Protein AF-0000000081275187 (afdb_homodimer)

Structure (mmCIF, N/CA/C/O backbone):
data_AF-0000000081275187-model_v1
#
loop_
_entity.id
_entity.type
_entity.pdbx_description
1 polymer 'Glycine cleavage system transcriptional activator'
#
loop_
_atom_site.group_PDB
_atom_site.id
_atom_site.type_symbol
_atom_site.label_atom_id
_atom_site.label_alt_id
_atom_site.label_comp_id
_atom_site.label_asym_id
_atom_site.label_entity_id
_atom_site.label_seq_id
_atom_site.pdbx_PDB_ins_code
_atom_site.Cartn_x
_atom_site.Cartn_y
_atom_site.Cartn_z
_atom_site.occupancy
_atom_site.B_iso_or_equiv
_atom_site.auth_seq_id
_atom_site.auth_comp_id
_atom_site.auth_asym_id
_atom_site.auth_atom_id
_atom_site.pdbx_PDB_model_num
ATOM 1 N N . MET A 1 1 ? 10.704 32.529 9.653 1 28.36 1 MET A N 1
ATOM 2 C CA . MET A 1 1 ? 11.21 31.396 10.423 1 28.36 1 MET A CA 1
ATOM 3 C C . MET A 1 1 ? 12.534 30.9 9.853 1 28.36 1 MET A C 1
ATOM 5 O O . MET A 1 1 ? 12.633 30.613 8.659 1 28.36 1 MET A O 1
ATOM 9 N N . LYS A 1 2 ? 13.578 31.238 10.207 1 39.84 2 LYS A N 1
ATOM 10 C CA . LYS A 1 2 ? 14.931 30.944 9.746 1 39.84 2 LYS A CA 1
ATOM 11 C C . LYS A 1 2 ? 15.155 29.439 9.621 1 39.84 2 LYS A C 1
ATOM 13 O O . LYS A 1 2 ? 15.379 28.754 10.621 1 39.84 2 LYS A O 1
ATOM 18 N N . SER A 1 3 ? 14.73 28.797 8.702 1 45.54 3 SER A N 1
ATOM 19 C CA . SER A 1 3 ? 14.307 27.483 8.227 1 45.54 3 SER A CA 1
ATOM 20 C C . SER A 1 3 ? 15.438 26.466 8.334 1 45.54 3 SER A C 1
ATOM 22 O O . SER A 1 3 ? 15.229 25.343 8.797 1 45.54 3 SER A O 1
ATOM 24 N N . PRO A 1 4 ? 16.628 26.889 7.954 1 46.21 4 PRO A N 1
ATOM 25 C CA . PRO A 1 4 ? 17.744 25.942 7.954 1 46.21 4 PRO A CA 1
ATOM 26 C C . PRO A 1 4 ? 18.207 25.576 9.363 1 46.21 4 PRO A C 1
ATOM 28 O O . PRO A 1 4 ? 18.568 24.424 9.618 1 46.21 4 PRO A O 1
ATOM 31 N N . ILE A 1 5 ? 18.328 26.656 10.231 1 48.65 5 ILE A N 1
ATOM 32 C CA . ILE A 1 5 ? 18.806 26.472 11.597 1 48.65 5 ILE A CA 1
ATOM 33 C C . ILE A 1 5 ? 17.906 25.479 12.329 1 48.65 5 ILE A C 1
ATOM 35 O O . ILE A 1 5 ? 18.394 24.6 13.043 1 48.65 5 ILE A O 1
ATOM 39 N N . TYR A 1 6 ? 16.675 25.481 12.005 1 59.58 6 TYR A N 1
ATOM 40 C CA . TYR A 1 6 ? 15.71 24.607 12.662 1 59.58 6 TYR A CA 1
ATOM 41 C C . TYR A 1 6 ? 15.831 23.177 12.147 1 59.58 6 TYR A C 1
ATOM 43 O O . TYR A 1 6 ? 15.656 22.221 12.907 1 59.58 6 TYR A O 1
ATOM 51 N N . LEU A 1 7 ? 16.38 23.102 11.026 1 67.03 7 LEU A N 1
ATOM 52 C CA . LEU A 1 7 ? 16.488 21.761 10.462 1 67.03 7 LEU A CA 1
ATOM 53 C C . LEU A 1 7 ? 17.624 20.984 11.119 1 67.03 7 LEU A C 1
ATOM 55 O O . LEU A 1 7 ? 17.474 19.801 11.431 1 67.03 7 LEU A O 1
ATOM 59 N N . ASN A 1 8 ? 18.758 21.688 11.321 1 73.5 8 ASN A N 1
ATOM 60 C CA . ASN A 1 8 ? 19.874 21.034 11.996 1 73.5 8 ASN A CA 1
ATOM 61 C C . ASN A 1 8 ? 19.529 20.688 13.442 1 73.5 8 ASN A C 1
ATOM 63 O O . ASN A 1 8 ? 19.871 19.606 13.924 1 73.5 8 ASN A O 1
ATOM 67 N N . ALA A 1 9 ? 18.848 21.667 14.007 1 78.38 9 ALA A N 1
ATOM 68 C CA . ALA A 1 9 ? 18.448 21.425 15.391 1 78.38 9 ALA A CA 1
ATOM 69 C C . ALA A 1 9 ? 17.49 20.24 15.486 1 78.38 9 ALA A C 1
ATOM 71 O O . ALA A 1 9 ? 17.605 19.412 16.392 1 78.38 9 ALA A O 1
ATOM 72 N N . LEU A 1 10 ? 16.622 20.195 14.487 1 80.27 10 LEU A N 1
ATOM 73 C CA . LEU A 1 10 ? 15.681 19.08 14.455 1 80.27 10 LEU A CA 1
ATOM 74 C C . LEU A 1 10 ? 16.406 17.764 14.197 1 80.27 10 LEU A C 1
ATOM 76 O O . LEU A 1 10 ? 16.044 16.73 14.763 1 80.27 10 LEU A O 1
ATOM 80 N N . ARG A 1 11 ? 17.36 17.837 13.409 1 81.54 11 ARG A N 1
ATOM 81 C CA . ARG A 1 11 ? 18.165 16.654 13.123 1 81.54 11 ARG A CA 1
ATOM 82 C C . ARG A 1 11 ? 18.926 16.197 14.364 1 81.54 11 ARG A C 1
ATOM 84 O O . ARG A 1 11 ? 18.973 15.002 14.664 1 81.54 11 ARG A O 1
ATOM 91 N N . GLU A 1 12 ? 19.531 17.147 15.032 1 83.07 12 GLU A N 1
ATOM 92 C CA . GLU A 1 12 ? 20.259 16.828 16.256 1 83.07 12 GLU A CA 1
ATOM 93 C C . GLU A 1 12 ? 19.322 16.285 17.33 1 83.07 12 GLU A C 1
ATOM 95 O O . GLU A 1 12 ? 19.679 15.36 18.063 1 83.07 12 GLU A O 1
ATOM 100 N N . PHE A 1 13 ? 18.18 16.905 17.384 1 85.81 13 PHE A N 1
ATOM 101 C CA . PHE A 1 13 ? 17.164 16.448 18.326 1 85.81 13 PHE A CA 1
ATOM 102 C C . PHE A 1 13 ? 16.76 15.009 18.029 1 85.81 13 PHE A C 1
ATOM 104 O O . PHE A 1 13 ? 16.745 14.165 18.928 1 85.81 13 PHE A O 1
ATOM 111 N N . GLU A 1 14 ? 16.438 14.789 16.842 1 84.93 14 GLU A N 1
ATOM 112 C CA . GLU A 1 14 ? 16.005 13.455 16.437 1 84.93 14 GLU A CA 1
ATOM 113 C C . GLU A 1 14 ? 17.083 12.414 16.725 1 84.93 14 GLU A C 1
ATOM 115 O O . GLU A 1 14 ? 16.793 11.346 17.268 1 84.93 14 GLU A O 1
ATOM 120 N N . ALA A 1 15 ? 18.348 12.609 16.445 1 84.09 15 ALA A N 1
ATOM 121 C CA . ALA A 1 15 ? 19.465 11.703 16.695 1 84.09 15 ALA A CA 1
ATOM 122 C C . ALA A 1 15 ? 19.672 11.488 18.192 1 84.09 15 ALA A C 1
ATOM 124 O O . ALA A 1 15 ? 19.91 10.363 18.637 1 84.09 15 ALA A O 1
ATOM 125 N N . SER A 1 16 ? 19.541 12.52 18.938 1 87.17 16 SER A N 1
ATOM 126 C CA . SER A 1 16 ? 19.725 12.437 20.383 1 87.17 16 SER A CA 1
ATOM 127 C C . SER A 1 16 ? 18.646 11.575 21.029 1 87.17 16 SER A C 1
ATOM 129 O O . SER A 1 16 ? 18.927 10.805 21.95 1 87.17 16 SER A O 1
ATOM 131 N N . ALA A 1 17 ? 17.508 11.809 20.538 1 84.77 17 ALA A N 1
ATOM 132 C CA . ALA A 1 17 ? 16.399 11.02 21.068 1 84.77 17 ALA A CA 1
ATOM 133 C C . ALA A 1 17 ? 16.575 9.54 20.742 1 84.77 17 ALA A C 1
ATOM 135 O O . ALA A 1 17 ? 16.315 8.677 21.585 1 84.77 17 ALA A O 1
ATOM 136 N N . ARG A 1 18 ? 17.001 9.317 19.587 1 79.5 18 ARG A N 1
ATOM 137 C CA . ARG A 1 18 ? 17.199 7.946 19.126 1 79.5 18 ARG A CA 1
ATOM 138 C C . ARG A 1 18 ? 18.318 7.263 19.904 1 79.5 18 ARG A C 1
ATOM 140 O O . ARG A 1 18 ? 18.191 6.1 20.292 1 79.5 18 ARG A O 1
ATOM 147 N N . HIS A 1 19 ? 19.342 7.939 20.157 1 80 19 HIS A N 1
ATOM 148 C CA . HIS A 1 19 ? 20.509 7.383 20.833 1 80 19 HIS A CA 1
ATOM 149 C C . HIS A 1 19 ? 20.403 7.554 22.345 1 80 19 HIS A C 1
ATOM 151 O O . HIS A 1 19 ? 21.183 6.964 23.097 1 80 19 HIS A O 1
ATOM 157 N N . GLN A 1 20 ? 19.431 8.314 22.682 1 82.67 20 GLN A N 1
ATOM 158 C CA . GLN A 1 20 ? 19.282 8.705 24.08 1 82.67 20 GLN A CA 1
ATOM 159 C C . GLN A 1 20 ? 20.602 9.213 24.653 1 82.67 20 GLN A C 1
ATOM 161 O O . GLN A 1 20 ? 20.948 8.907 25.796 1 82.67 20 GLN A O 1
ATOM 166 N N . SER A 1 21 ? 21.368 9.829 23.76 1 86.38 21 SER A N 1
ATOM 167 C CA . SER A 1 21 ? 22.694 10.319 24.121 1 86.38 21 SER A CA 1
ATOM 168 C C . SER A 1 21 ? 23.147 11.431 23.18 1 86.38 21 SER A C 1
ATOM 170 O O . SER A 1 21 ? 23.072 11.287 21.958 1 86.38 21 SER A O 1
ATOM 172 N N . PHE A 1 22 ? 23.654 12.573 23.775 1 87.89 22 PHE A N 1
ATOM 173 C CA . PHE A 1 22 ? 24.202 13.644 22.951 1 87.89 22 PHE A CA 1
ATOM 174 C C . PHE A 1 22 ? 25.525 13.222 22.323 1 87.89 22 PHE A C 1
ATOM 176 O O . PHE A 1 22 ? 25.801 13.548 21.167 1 87.89 22 PHE A O 1
ATOM 183 N N . SER A 1 23 ? 26.275 12.444 23.061 1 89.04 23 SER A N 1
ATOM 184 C CA . SER A 1 23 ? 27.574 12.009 22.557 1 89.04 23 SER A CA 1
ATOM 185 C C . SER A 1 23 ? 27.418 11.038 21.391 1 89.04 23 SER A C 1
ATOM 187 O O . SER A 1 23 ? 28.125 11.147 20.387 1 89.04 23 SER A O 1
ATOM 189 N N . ALA A 1 24 ? 26.495 10.155 21.589 1 86.38 24 ALA A N 1
ATOM 190 C CA . ALA A 1 24 ? 26.264 9.178 20.528 1 86.38 24 ALA A CA 1
ATOM 191 C C . ALA A 1 24 ? 25.689 9.846 19.282 1 86.38 24 ALA A C 1
ATOM 193 O O . ALA A 1 24 ? 26.056 9.498 18.158 1 86.38 24 ALA A O 1
ATOM 194 N N . ALA A 1 25 ? 24.831 10.766 19.517 1 86.62 25 ALA A N 1
ATOM 195 C CA . ALA A 1 25 ? 24.282 11.532 18.401 1 86.62 25 ALA A CA 1
ATOM 196 C C . ALA A 1 25 ? 25.376 12.32 17.686 1 86.62 25 ALA A C 1
ATOM 198 O O . ALA A 1 25 ? 25.408 12.371 16.454 1 86.62 25 ALA A O 1
ATOM 199 N N . ALA A 1 26 ? 26.245 12.912 18.397 1 85.86 26 ALA A N 1
ATOM 200 C CA . ALA A 1 26 ? 27.353 13.693 17.851 1 85.86 26 ALA A CA 1
ATOM 201 C C . ALA A 1 26 ? 28.255 12.827 16.977 1 85.86 26 ALA A C 1
ATOM 203 O O . ALA A 1 26 ? 28.694 13.259 15.908 1 85.86 26 ALA A O 1
ATOM 204 N N . ALA A 1 27 ? 28.463 11.656 17.444 1 83.78 27 ALA A N 1
ATOM 205 C CA . ALA A 1 27 ? 29.287 10.715 16.689 1 83.78 27 ALA A CA 1
ATOM 206 C C . ALA A 1 27 ? 28.65 10.388 15.341 1 83.78 27 ALA A C 1
ATOM 208 O O . ALA A 1 27 ? 29.334 10.36 14.315 1 83.78 27 ALA A O 1
ATOM 209 N N . GLU A 1 28 ? 27.331 10.222 15.397 1 79.72 28 GLU A N 1
ATOM 210 C CA . GLU A 1 28 ? 26.613 9.911 14.164 1 79.72 28 GLU A CA 1
ATOM 211 C C . GLU A 1 28 ? 26.647 11.089 13.194 1 79.72 28 GLU A C 1
ATOM 213 O O . GLU A 1 28 ? 26.811 10.9 11.987 1 79.72 28 GLU A O 1
ATOM 218 N N . LEU A 1 29 ? 26.561 12.244 13.714 1 78.53 29 LEU A N 1
ATOM 219 C CA . LEU A 1 29 ? 26.366 13.433 12.892 1 78.53 29 LEU A CA 1
ATOM 220 C C . LEU A 1 29 ? 27.696 14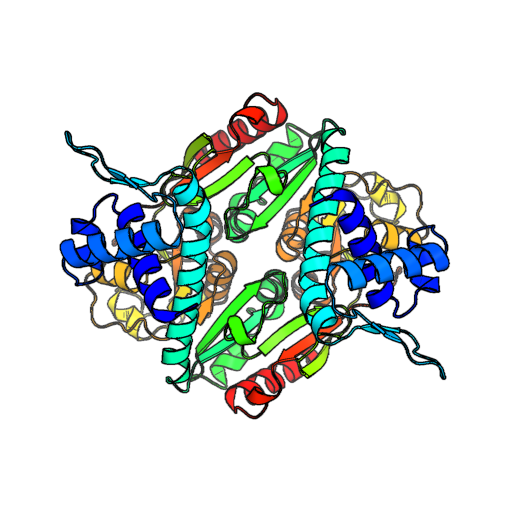.122 12.606 1 78.53 29 LEU A C 1
ATOM 222 O O . LEU A 1 29 ? 27.74 15.123 11.888 1 78.53 29 LEU A O 1
ATOM 226 N N . ASN A 1 30 ? 28.726 13.535 13.135 1 82.49 30 ASN A N 1
ATOM 227 C CA . ASN A 1 30 ? 30.077 14.052 12.943 1 82.49 30 ASN A CA 1
ATOM 228 C C . ASN A 1 30 ? 30.196 15.498 13.415 1 82.49 30 ASN A C 1
ATOM 230 O O . ASN A 1 30 ? 30.676 16.359 12.676 1 82.49 30 ASN A O 1
ATOM 234 N N . VAL A 1 31 ? 29.651 15.734 14.553 1 82.48 31 VAL A N 1
ATOM 235 C CA . VAL A 1 31 ? 29.742 17.016 15.245 1 82.48 31 VAL A CA 1
ATOM 236 C C . VAL A 1 31 ? 30.136 16.789 16.703 1 82.48 31 VAL A C 1
ATOM 238 O O . VAL A 1 31 ? 30.346 15.65 17.125 1 82.48 31 VAL A O 1
ATOM 241 N N . THR A 1 32 ? 30.42 17.86 17.454 1 84.63 32 THR A N 1
ATOM 242 C CA . THR A 1 32 ? 30.775 17.72 18.862 1 84.63 32 THR A CA 1
ATOM 243 C C . THR A 1 32 ? 29.523 17.605 19.727 1 84.63 32 THR A C 1
ATOM 245 O O . THR A 1 32 ? 28.485 18.187 19.406 1 84.63 32 THR A O 1
ATOM 248 N N . PRO A 1 33 ? 29.656 16.796 20.746 1 88.43 33 PRO A N 1
ATOM 249 C CA . PRO A 1 33 ? 28.523 16.718 21.671 1 88.43 33 PRO A CA 1
ATOM 250 C C . PRO A 1 33 ? 28.048 18.092 22.139 1 88.43 33 PRO A C 1
ATOM 252 O O . PRO A 1 33 ? 26.845 18.31 22.305 1 88.43 33 PRO A O 1
ATOM 255 N N . ALA A 1 34 ? 28.963 18.995 22.328 1 88.43 34 ALA A N 1
ATOM 256 C CA . ALA A 1 34 ? 28.625 20.35 22.755 1 88.43 34 ALA A CA 1
ATOM 257 C C . ALA A 1 34 ? 27.766 21.057 21.71 1 88.43 34 ALA A C 1
ATOM 259 O O . ALA A 1 34 ? 26.81 21.756 22.054 1 88.43 34 ALA A O 1
ATOM 260 N N . ALA A 1 35 ? 28.166 20.826 20.475 1 85.5 35 ALA A N 1
ATOM 261 C CA . ALA A 1 35 ? 27.406 21.418 19.377 1 85.5 35 ALA A CA 1
ATOM 262 C C . ALA A 1 35 ? 25.988 20.856 19.326 1 85.5 35 ALA A C 1
ATOM 264 O O . ALA A 1 35 ? 25.025 21.6 19.128 1 85.5 35 ALA A O 1
ATOM 265 N N . VAL A 1 36 ? 25.88 19.537 19.518 1 88.25 36 VAL A N 1
ATOM 266 C CA . VAL A 1 36 ? 24.571 18.894 19.544 1 88.25 36 VAL A CA 1
ATOM 267 C C . VAL A 1 36 ? 23.736 19.467 20.688 1 88.25 36 VAL A C 1
ATOM 269 O O . VAL A 1 36 ? 22.58 19.849 20.49 1 88.25 36 VAL A O 1
ATOM 272 N N . GLY A 1 37 ? 24.331 19.515 21.881 1 88.86 37 GLY A N 1
ATOM 273 C CA . GLY A 1 37 ? 23.634 20.056 23.037 1 88.86 37 GLY A CA 1
ATOM 274 C C . GLY A 1 37 ? 23.165 21.485 22.837 1 88.86 37 GLY A C 1
ATOM 275 O O . GLY A 1 37 ? 22.043 21.833 23.21 1 88.86 37 GLY A O 1
ATOM 276 N N . GLN A 1 38 ? 23.964 22.238 22.222 1 87.64 38 GLN A N 1
ATOM 277 C CA . GLN A 1 38 ? 23.651 23.642 21.979 1 87.64 38 GLN A CA 1
ATOM 278 C C . GLN A 1 38 ? 22.484 23.786 21.007 1 87.64 38 GLN A C 1
ATOM 280 O O . GLN A 1 38 ? 21.583 24.598 21.227 1 87.64 38 GLN A O 1
ATOM 285 N N . LEU A 1 39 ? 22.515 23.033 19.951 1 85.01 39 LEU A N 1
ATOM 286 C CA . LEU A 1 39 ? 21.45 23.098 18.956 1 85.01 39 LEU A CA 1
ATOM 287 C C . LEU A 1 39 ? 20.126 22.621 19.545 1 85.01 39 LEU A C 1
ATOM 289 O O . LEU A 1 39 ? 19.075 23.205 19.275 1 85.01 39 LEU A O 1
ATOM 293 N N . VAL A 1 40 ? 20.225 21.591 20.36 1 87.91 40 VAL A N 1
ATOM 294 C CA . VAL A 1 40 ? 19.015 21.089 21.002 1 87.91 40 VAL A CA 1
ATOM 295 C C . VAL A 1 40 ? 18.477 22.133 21.978 1 87.91 40 VAL A C 1
ATOM 297 O O . VAL A 1 40 ? 17.27 22.383 22.027 1 87.91 40 VAL A O 1
ATOM 300 N N . ARG A 1 41 ? 19.349 22.732 22.707 1 87.29 41 ARG A N 1
ATOM 301 C CA . ARG A 1 41 ? 18.943 23.775 23.644 1 87.29 41 ARG A CA 1
ATOM 302 C C . ARG A 1 41 ? 18.327 24.961 22.911 1 87.29 41 ARG A C 1
ATOM 304 O O . ARG A 1 41 ? 17.34 25.538 23.371 1 87.29 41 ARG A O 1
ATOM 311 N N . SER A 1 42 ? 19.015 25.259 21.821 1 83.15 42 SER A N 1
ATOM 312 C CA . SER A 1 42 ? 18.478 26.35 21.014 1 83.15 42 SER A CA 1
ATOM 313 C C . SER A 1 42 ? 17.078 26.024 20.504 1 83.15 42 SER A C 1
ATOM 315 O O . SER A 1 42 ? 16.206 26.895 20.468 1 83.15 42 SER A O 1
ATOM 317 N N . LEU A 1 43 ? 16.855 24.788 20.079 1 82.7 43 LEU A N 1
ATOM 318 C CA . LEU A 1 43 ? 15.541 24.334 19.637 1 82.7 43 LEU A CA 1
ATOM 319 C C . LEU A 1 43 ? 14.531 24.398 20.777 1 82.7 43 LEU A C 1
ATOM 321 O O . LEU A 1 43 ? 13.411 24.881 20.594 1 82.7 43 LEU A O 1
ATOM 325 N N . GLU A 1 44 ? 14.927 23.931 21.92 1 87 44 GLU A N 1
ATOM 326 C CA . GLU A 1 44 ? 14.072 23.984 23.101 1 87 44 GLU A CA 1
ATOM 327 C C . GLU A 1 44 ? 13.679 25.421 23.434 1 87 44 GLU A C 1
ATOM 329 O O . GLU A 1 44 ? 12.52 25.696 23.749 1 87 44 GLU A O 1
ATOM 334 N N . ALA A 1 45 ? 14.652 26.292 23.316 1 81.06 45 ALA A N 1
ATOM 335 C CA . ALA A 1 45 ? 14.423 27.703 23.616 1 81.06 45 ALA A CA 1
ATOM 336 C C . ALA A 1 45 ? 13.437 28.321 22.628 1 81.06 45 ALA A C 1
ATOM 338 O O . ALA A 1 45 ? 12.546 29.076 23.022 1 81.06 45 ALA A O 1
ATOM 339 N N . SER A 1 46 ? 13.704 27.969 21.433 1 74.91 46 SER A N 1
ATOM 340 C CA . SER A 1 46 ? 12.842 28.517 20.39 1 74.91 46 SER A CA 1
ATOM 341 C C . SER A 1 46 ? 11.41 28.013 20.535 1 74.91 46 SER A C 1
ATOM 343 O O . SER A 1 46 ? 10.459 28.737 20.234 1 74.91 46 SER A O 1
ATOM 345 N N . LEU A 1 47 ? 11.255 26.775 21.01 1 75.6 47 LEU A N 1
ATOM 346 C CA . LEU A 1 47 ? 9.946 26.148 21.157 1 75.6 47 LEU A CA 1
ATOM 347 C C . LEU A 1 47 ? 9.326 26.494 22.507 1 75.6 47 LEU A C 1
ATOM 349 O O . LEU A 1 47 ? 8.114 26.359 22.691 1 75.6 47 LEU A O 1
ATOM 353 N N . GLY A 1 48 ? 10.148 26.912 23.424 1 78.39 48 GLY A N 1
ATOM 354 C CA . GLY A 1 48 ? 9.698 27.217 24.772 1 78.39 48 GLY A CA 1
ATOM 355 C C . GLY A 1 48 ? 9.37 25.979 25.586 1 78.39 48 GLY A C 1
ATOM 356 O O . GLY A 1 48 ? 8.599 26.047 26.546 1 78.39 48 GLY A O 1
ATOM 357 N N . THR A 1 49 ? 9.843 24.804 25.087 1 81.32 49 THR A N 1
ATOM 358 C CA . THR A 1 49 ? 9.57 23.546 25.774 1 81.32 49 THR A CA 1
ATOM 359 C C . THR A 1 49 ? 10.799 22.641 25.753 1 81.32 49 THR A C 1
ATOM 361 O O . THR A 1 49 ? 11.503 22.565 24.744 1 81.32 49 THR A O 1
ATOM 364 N N . PRO A 1 50 ? 11.046 22.058 26.888 1 87.09 50 PRO A N 1
ATOM 365 C CA . PRO A 1 50 ? 12.127 21.07 26.877 1 87.09 50 PRO A CA 1
ATOM 366 C C . PRO A 1 50 ? 11.8 19.847 26.024 1 87.09 50 PRO A C 1
ATOM 368 O O . PRO A 1 50 ? 10.645 19.416 25.974 1 87.09 50 PRO A O 1
ATOM 371 N N . LEU A 1 51 ? 12.811 19.372 25.416 1 88.49 51 LEU A N 1
ATOM 372 C CA . LEU A 1 51 ? 12.636 18.193 24.574 1 88.49 51 LEU A CA 1
ATOM 373 C C . LEU A 1 51 ? 13.193 16.95 25.259 1 88.49 51 LEU A C 1
ATOM 375 O O . LEU A 1 51 ? 12.868 15.825 24.872 1 88.49 51 LEU A O 1
ATOM 379 N N . PHE A 1 52 ? 14.08 17.164 26.339 1 90.12 52 PHE A N 1
ATOM 380 C CA . PHE A 1 52 ? 14.668 16.037 27.054 1 90.12 52 PHE A CA 1
ATOM 381 C C . PHE A 1 52 ? 14.562 16.238 28.561 1 90.12 52 PHE A C 1
ATOM 383 O O . PHE A 1 52 ? 14.629 17.368 29.048 1 90.12 52 PHE A O 1
ATOM 390 N N . HIS A 1 53 ? 14.207 15.131 29.239 1 86.74 53 HIS A N 1
ATOM 391 C CA . HIS A 1 53 ? 14.528 15.047 30.659 1 86.74 53 HIS A CA 1
ATOM 392 C C . HIS A 1 53 ? 16.004 14.726 30.872 1 86.74 53 HIS A C 1
ATOM 394 O O . HIS A 1 53 ? 16.488 13.686 30.422 1 86.74 53 HIS A O 1
ATOM 400 N N . ARG A 1 54 ? 16.704 15.786 31.329 1 79.44 54 ARG A N 1
ATOM 401 C CA . ARG A 1 54 ? 18.144 15.647 31.522 1 79.44 54 ARG A CA 1
ATOM 402 C C . ARG A 1 54 ? 18.472 15.299 32.97 1 79.44 54 ARG A C 1
ATOM 404 O O . ARG A 1 54 ? 18.058 16.004 33.892 1 79.44 54 ARG A O 1
ATOM 411 N N . GLY A 1 55 ? 18.63 14.103 33.326 1 68.97 55 GLY A N 1
ATOM 412 C CA . GLY A 1 55 ? 18.927 13.673 34.683 1 68.97 55 GLY A CA 1
ATOM 413 C C . GLY A 1 55 ? 20.39 13.83 35.052 1 68.97 55 GLY A C 1
ATOM 414 O O . GLY A 1 55 ? 21.254 13.888 34.175 1 68.97 55 GLY A O 1
ATOM 415 N N . SER A 1 56 ? 20.833 14.455 36.191 1 60.49 56 SER A N 1
ATOM 416 C CA . SER A 1 56 ? 22.163 14.682 36.746 1 60.49 56 SER A CA 1
ATOM 417 C C . SER A 1 56 ? 22.905 13.367 36.957 1 60.49 56 SER A C 1
ATOM 419 O O . SER A 1 56 ? 24.13 13.355 37.099 1 60.49 56 SER A O 1
ATOM 421 N N . GLY A 1 57 ? 22.339 11.933 37.265 1 54.21 57 GLY A N 1
ATOM 422 C CA . GLY A 1 57 ? 22.96 10.711 37.751 1 54.21 57 GLY A CA 1
ATOM 423 C C . GLY A 1 57 ? 22.385 9.457 37.12 1 54.21 57 GLY A C 1
ATOM 424 O O . GLY A 1 57 ? 21.31 9.496 36.518 1 54.21 57 GLY A O 1
ATOM 425 N N . GLY A 1 58 ? 23.228 8.167 36.663 1 51.14 58 GLY A N 1
ATOM 426 C CA . GLY A 1 58 ? 22.98 6.795 36.25 1 51.14 58 GLY A CA 1
ATOM 427 C C . GLY A 1 58 ? 23.144 6.582 34.757 1 51.14 58 GLY A C 1
ATOM 428 O O . GLY A 1 58 ? 23.657 7.454 34.053 1 51.14 58 GLY A O 1
ATOM 429 N N . ARG A 1 59 ? 22.843 5.442 34.078 1 52.48 59 ARG A N 1
ATOM 430 C CA . ARG A 1 59 ? 23.149 4.927 32.747 1 52.48 59 ARG A CA 1
ATOM 431 C C . ARG A 1 59 ? 22.349 5.662 31.677 1 52.48 59 ARG A C 1
ATOM 433 O O . ARG A 1 59 ? 22.798 5.79 30.536 1 52.48 59 ARG A O 1
ATOM 440 N N . VAL A 1 60 ? 21.054 6.064 31.78 1 57.24 60 VAL A N 1
ATOM 441 C CA . VAL A 1 60 ? 20.201 6.663 30.758 1 57.24 60 VAL A CA 1
ATOM 442 C C . VAL A 1 60 ? 20.017 8.152 31.046 1 57.24 60 VAL A C 1
ATOM 444 O O . VAL A 1 60 ? 19.265 8.527 31.949 1 57.24 60 VAL A O 1
ATOM 447 N N . ARG A 1 61 ? 20.771 9.176 30.514 1 67.18 61 ARG A N 1
ATOM 448 C CA . ARG A 1 61 ? 20.833 10.574 30.93 1 67.18 61 ARG A CA 1
ATOM 449 C C . ARG A 1 61 ? 19.974 11.452 30.027 1 67.18 61 ARG A C 1
ATOM 451 O O . ARG A 1 61 ? 19.669 12.596 30.373 1 67.18 61 ARG A O 1
ATOM 458 N N . LEU A 1 62 ? 19.606 10.89 28.901 1 81.83 62 LEU A N 1
ATOM 459 C CA . LEU A 1 62 ? 18.84 11.73 27.987 1 81.83 62 LEU A CA 1
ATOM 460 C C . LEU A 1 62 ? 17.584 11.008 27.51 1 81.83 62 LEU A C 1
ATOM 462 O O . LEU A 1 62 ? 17.67 10.03 26.764 1 81.83 62 LEU A O 1
ATOM 466 N N . VAL A 1 63 ? 16.478 11.436 28.208 1 84.59 63 VAL A N 1
ATOM 467 C CA . VAL A 1 63 ? 15.215 10.811 27.828 1 84.59 63 VAL A CA 1
ATOM 468 C C . VAL A 1 63 ? 14.283 11.856 27.219 1 84.59 63 VAL A C 1
ATOM 470 O O . VAL A 1 63 ? 14.095 12.935 27.787 1 84.59 63 VAL A O 1
ATOM 473 N N . ALA A 1 64 ? 13.761 11.594 26.084 1 85.75 64 ALA A N 1
ATOM 474 C CA . ALA A 1 64 ? 12.849 12.512 25.406 1 85.75 64 ALA A CA 1
ATOM 475 C C . ALA A 1 64 ? 11.59 12.747 26.236 1 85.75 64 ALA A C 1
ATOM 477 O O . ALA A 1 64 ? 11.067 11.82 26.859 1 85.75 64 ALA A O 1
ATOM 478 N N . THR A 1 65 ? 11.123 14.047 26.3 1 84.53 65 THR A N 1
ATOM 479 C CA . THR A 1 65 ? 9.874 14.385 26.974 1 84.53 65 THR A CA 1
ATOM 480 C C . THR A 1 65 ? 8.682 13.775 26.242 1 84.53 65 THR A C 1
ATOM 482 O O . THR A 1 65 ? 8.811 13.324 25.102 1 84.53 65 THR A O 1
ATOM 485 N N . GLU A 1 66 ? 7.586 13.75 26.829 1 74.82 66 GLU A N 1
ATOM 486 C CA . GLU A 1 66 ? 6.373 13.192 26.238 1 74.82 66 GLU A CA 1
ATOM 487 C C . GLU A 1 66 ? 6.002 13.92 24.949 1 74.82 66 GLU A C 1
ATOM 489 O O . GLU A 1 66 ? 5.637 13.287 23.956 1 74.82 66 GLU A O 1
ATOM 494 N N . VAL A 1 67 ? 6.149 15.215 25.053 1 74.06 67 VAL A N 1
ATOM 495 C CA . VAL A 1 67 ? 5.814 16.026 23.888 1 74.06 67 VAL A CA 1
ATOM 496 C C . VAL A 1 67 ? 6.777 15.711 22.745 1 74.06 67 VAL A C 1
ATOM 498 O O . VAL A 1 67 ? 6.363 15.605 21.588 1 74.06 67 VAL A O 1
ATOM 501 N N . ALA A 1 68 ? 8.049 15.596 23.11 1 79.18 68 ALA A N 1
ATOM 502 C CA . ALA A 1 68 ? 9.064 15.262 22.114 1 79.18 68 ALA A CA 1
ATOM 503 C C . ALA A 1 68 ? 8.812 13.882 21.515 1 79.18 68 ALA A C 1
ATOM 505 O O . ALA A 1 68 ? 8.92 13.695 20.301 1 79.18 68 ALA A O 1
ATOM 506 N N . GLN A 1 69 ? 8.407 12.989 22.336 1 76.97 69 GLN A N 1
ATOM 507 C CA . GLN A 1 69 ? 8.153 11.619 21.901 1 76.97 69 GLN A CA 1
ATOM 508 C C . GLN A 1 69 ? 6.991 11.562 20.914 1 76.97 69 GLN A C 1
ATOM 510 O O . GLN A 1 69 ? 7.01 10.77 19.969 1 76.97 69 GLN A O 1
ATOM 515 N N . ARG A 1 70 ? 6.11 12.407 21.129 1 66.76 70 ARG A N 1
ATOM 516 C CA . ARG A 1 70 ? 4.94 12.438 20.257 1 66.76 70 ARG A CA 1
ATOM 517 C C . ARG A 1 70 ? 5.285 13.039 18.899 1 66.76 70 ARG A C 1
ATOM 519 O O . ARG A 1 70 ? 4.685 12.679 17.884 1 66.76 70 ARG A O 1
ATOM 526 N N . ALA A 1 71 ? 6.251 13.908 18.935 1 71.38 71 ALA A N 1
ATOM 527 C CA . ALA A 1 71 ? 6.598 14.624 17.71 1 71.38 71 ALA A CA 1
ATOM 528 C C . ALA A 1 71 ? 7.617 13.84 16.887 1 71.38 71 ALA A C 1
ATOM 530 O O . ALA A 1 71 ? 7.748 14.057 15.68 1 71.38 71 ALA A O 1
ATOM 531 N N . LEU A 1 72 ? 8.291 12.904 17.598 1 76.1 72 LEU A N 1
ATOM 532 C CA . LEU A 1 72 ? 9.462 12.258 17.014 1 76.1 72 LEU A CA 1
ATOM 533 C C . LEU A 1 72 ? 9.085 11.483 15.756 1 76.1 72 LEU A C 1
ATOM 535 O O . LEU A 1 72 ? 9.793 11.545 14.748 1 76.1 72 LEU A O 1
ATOM 539 N N . PRO A 1 73 ? 7.916 10.884 15.766 1 63.51 73 PRO A N 1
ATOM 540 C CA . PRO A 1 73 ? 7.579 10.148 14.545 1 63.51 73 PRO A CA 1
ATOM 541 C C . PRO A 1 73 ? 7.411 11.061 13.333 1 63.51 73 PRO A C 1
ATOM 543 O O . PRO A 1 73 ? 7.875 10.732 12.238 1 63.51 73 PRO A O 1
ATOM 546 N N . ASP A 1 74 ? 6.864 12.188 13.502 1 62.75 74 ASP A N 1
ATOM 547 C CA . ASP A 1 74 ? 6.664 13.132 12.407 1 62.75 74 ASP A CA 1
ATOM 548 C C . ASP A 1 74 ? 7.99 13.741 11.958 1 62.75 74 ASP A C 1
ATOM 550 O O . ASP A 1 74 ? 8.217 13.935 10.761 1 62.75 74 ASP A O 1
ATOM 554 N N . ILE A 1 75 ? 8.771 14.023 12.945 1 67.75 75 ILE A N 1
ATOM 555 C CA . ILE A 1 75 ? 10.076 14.596 12.637 1 67.75 75 ILE A CA 1
ATOM 556 C C . ILE A 1 75 ? 10.901 13.597 11.83 1 67.75 75 ILE A C 1
ATOM 558 O O . ILE A 1 75 ? 11.505 13.956 10.816 1 67.75 75 ILE A O 1
ATOM 562 N N . ARG A 1 76 ? 10.786 12.428 12.251 1 69.43 76 ARG A N 1
ATOM 563 C CA . ARG A 1 76 ? 11.507 11.375 11.542 1 69.43 76 ARG A CA 1
ATOM 564 C C . ARG A 1 76 ? 10.975 11.208 10.123 1 69.43 76 ARG A C 1
ATOM 566 O O . ARG A 1 76 ? 11.751 11.13 9.169 1 69.43 76 ARG A O 1
ATOM 573 N N . ALA A 1 77 ? 9.731 11.182 10.055 1 59.8 77 ALA A N 1
ATOM 574 C CA . ALA A 1 77 ? 9.105 11.064 8.74 1 59.8 77 ALA A CA 1
ATOM 575 C C . ALA A 1 77 ? 9.507 12.226 7.836 1 59.8 77 ALA A C 1
ATOM 577 O O . ALA A 1 77 ? 9.732 12.038 6.638 1 59.8 77 ALA A O 1
ATOM 578 N N . GLY A 1 78 ? 9.517 13.361 8.43 1 60.64 78 GLY A N 1
ATOM 579 C CA . GLY A 1 78 ? 9.971 14.523 7.683 1 60.64 78 GLY A CA 1
ATOM 580 C C . GLY A 1 78 ? 11.388 14.381 7.161 1 60.64 78 GLY A C 1
ATOM 581 O O . GLY A 1 78 ? 11.652 14.649 5.987 1 60.64 78 GLY A O 1
ATOM 582 N N . PHE A 1 79 ? 12.237 13.934 8.01 1 63.48 79 PHE A N 1
ATOM 583 C CA . PHE A 1 79 ? 13.623 13.774 7.585 1 63.48 79 PHE A CA 1
ATOM 584 C C . PHE A 1 79 ? 13.745 12.672 6.54 1 63.48 79 PHE A C 1
ATOM 586 O O . PHE A 1 79 ? 14.538 12.783 5.603 1 63.48 79 PHE A O 1
ATOM 593 N N . ASP A 1 80 ? 13.01 11.692 6.806 1 60.35 80 ASP A N 1
ATOM 594 C CA . ASP A 1 80 ? 12.999 10.622 5.814 1 60.35 80 ASP A CA 1
ATOM 595 C C . ASP A 1 80 ? 12.573 11.148 4.444 1 60.35 80 ASP A C 1
ATOM 597 O O . ASP A 1 80 ? 13.179 10.805 3.427 1 60.35 80 ASP A O 1
ATOM 601 N N . ARG A 1 81 ? 11.621 11.921 4.524 1 57.09 81 ARG A N 1
ATOM 602 C CA . ARG A 1 81 ? 11.147 12.509 3.275 1 57.09 81 ARG A CA 1
ATOM 603 C C . ARG A 1 81 ? 12.2 13.432 2.671 1 57.09 81 ARG A C 1
ATOM 605 O O . ARG A 1 81 ? 12.395 13.446 1.453 1 57.09 81 ARG A O 1
ATOM 612 N N . LEU A 1 82 ? 12.836 14.168 3.535 1 57.82 82 LEU A N 1
ATOM 613 C CA . LEU A 1 82 ? 13.907 15.041 3.066 1 57.82 82 LEU A CA 1
ATOM 614 C C . LEU A 1 82 ? 15.053 14.226 2.476 1 57.82 82 LEU A C 1
ATOM 616 O O . LEU A 1 82 ? 15.62 14.599 1.446 1 57.82 82 LEU A O 1
ATOM 620 N N . SER A 1 83 ? 15.367 13.168 3.189 1 58.55 83 SER A N 1
ATOM 621 C CA . SER A 1 83 ? 16.42 12.293 2.686 1 58.55 83 SER A CA 1
ATOM 622 C C . SER A 1 83 ? 16.053 11.709 1.326 1 58.55 83 SER A C 1
ATOM 624 O O . SER A 1 83 ? 16.893 11.639 0.427 1 58.55 83 SER A O 1
ATOM 626 N N . LEU A 1 84 ? 14.916 11.3 1.314 1 54.97 84 LEU A N 1
ATOM 627 C CA . LEU A 1 84 ? 14.442 10.791 0.032 1 54.97 84 LEU A CA 1
ATOM 628 C C . LEU A 1 84 ? 14.534 11.866 -1.046 1 54.97 84 LEU A C 1
ATOM 630 O O . LEU A 1 84 ? 14.945 11.585 -2.175 1 54.97 84 LEU A O 1
ATOM 634 N N . GLY A 1 85 ? 14.124 12.998 -0.665 1 52.22 85 GLY A N 1
ATOM 635 C CA . GLY A 1 85 ? 14.272 14.114 -1.585 1 52.22 85 GLY A CA 1
ATOM 636 C C . GLY A 1 85 ? 15.71 14.359 -2 1 52.22 85 GLY A C 1
ATOM 637 O O . GLY A 1 85 ? 15.992 14.589 -3.178 1 52.22 85 GLY A O 1
ATOM 638 N N . LEU A 1 86 ? 16.581 14.382 -0.975 1 51.47 86 LEU A N 1
ATOM 639 C CA . LEU A 1 86 ? 17.997 14.583 -1.263 1 51.47 86 LEU A CA 1
ATOM 640 C C . LEU A 1 86 ? 18.527 13.481 -2.175 1 51.47 86 LEU A C 1
ATOM 642 O O . LEU A 1 86 ? 19.281 13.754 -3.112 1 51.47 86 LEU A O 1
ATOM 646 N N . GLU A 1 87 ? 18.194 12.309 -1.785 1 53.32 87 GLU A N 1
ATOM 647 C CA . GLU A 1 87 ? 18.589 11.192 -2.637 1 53.32 87 GLU A CA 1
ATOM 648 C C . GLU A 1 87 ? 18.094 11.386 -4.067 1 53.32 87 GLU A C 1
ATOM 650 O O . GLU A 1 87 ? 18.813 11.092 -5.024 1 53.32 87 GLU A O 1
ATOM 655 N N . ARG A 1 88 ? 17.064 11.923 -4.016 1 51.3 88 ARG A N 1
ATOM 656 C CA . ARG A 1 88 ? 16.47 12.206 -5.319 1 51.3 88 ARG A CA 1
ATOM 657 C C . ARG A 1 88 ? 17.258 13.282 -6.058 1 51.3 88 ARG A C 1
ATOM 659 O O . ARG A 1 88 ? 17.452 13.194 -7.272 1 51.3 88 ARG A O 1
ATOM 666 N N . LEU A 1 89 ? 17.536 14.244 -5.272 1 48.48 89 LEU A N 1
ATOM 667 C CA . LEU A 1 89 ? 18.348 15.305 -5.858 1 48.48 89 LEU A CA 1
ATOM 668 C C . LEU A 1 89 ? 19.686 14.758 -6.345 1 48.48 89 LEU A C 1
ATOM 670 O O . LEU A 1 89 ? 20.178 15.159 -7.402 1 48.48 89 LEU A O 1
ATOM 674 N N . LYS A 1 90 ? 20.149 13.954 -5.522 1 50.22 90 LYS A N 1
ATOM 675 C CA . LYS A 1 90 ? 21.414 13.34 -5.915 1 50.22 90 LYS A CA 1
ATOM 676 C C . LYS A 1 90 ? 21.236 12.447 -7.14 1 50.22 90 LYS A C 1
ATOM 678 O O . LYS A 1 90 ? 22.092 12.422 -8.026 1 50.22 90 LYS A O 1
ATOM 683 N N . GLU A 1 91 ? 20.167 11.678 -7.028 1 48.66 91 GLU A N 1
ATOM 684 C CA . GLU A 1 91 ? 19.85 10.789 -8.142 1 48.66 91 GLU A CA 1
ATOM 685 C C . GLU A 1 91 ? 19.437 11.581 -9.38 1 48.66 91 GLU A C 1
ATOM 687 O O . GLU A 1 91 ? 19.708 11.165 -10.508 1 48.66 91 GLU A O 1
ATOM 692 N N . ALA A 1 92 ? 18.514 12.561 -9.092 1 45.01 92 ALA A N 1
ATOM 693 C CA . ALA A 1 92 ? 18.212 13.425 -10.231 1 45.01 92 ALA A CA 1
ATOM 694 C C . ALA A 1 92 ? 19.489 13.865 -10.94 1 45.01 92 ALA A C 1
ATOM 696 O O . ALA A 1 92 ? 19.499 14.046 -12.16 1 45.01 92 ALA A O 1
ATOM 697 N N . SER A 1 93 ? 20.427 14.192 -10.141 1 43.03 93 SER A N 1
ATOM 698 C CA . SER A 1 93 ? 21.656 14.468 -10.878 1 43.03 93 SER A CA 1
ATOM 699 C C . SER A 1 93 ? 22.118 13.244 -11.661 1 43.03 93 SER A C 1
ATOM 701 O O . SER A 1 93 ? 22.893 13.365 -12.612 1 43.03 93 SER A O 1
ATOM 703 N N . ALA A 1 94 ? 21.782 12.103 -11.054 1 45.71 94 ALA A N 1
ATOM 704 C CA . ALA A 1 94 ? 22.208 10.941 -11.829 1 45.71 94 ALA A CA 1
ATOM 705 C C . ALA A 1 94 ? 21.235 10.654 -12.968 1 45.71 94 ALA A C 1
ATOM 707 O O . ALA A 1 94 ? 20.034 10.488 -12.74 1 45.71 94 ALA A O 1
ATOM 708 N N . SER A 1 95 ? 21.258 11.15 -14.118 1 54.75 95 SER A N 1
ATOM 709 C CA . SER A 1 95 ? 20.633 11.156 -15.436 1 54.75 95 SER A CA 1
ATOM 710 C C . SER A 1 95 ? 19.827 9.883 -15.672 1 54.75 95 SER A C 1
ATOM 712 O O . SER A 1 95 ? 18.934 9.856 -16.521 1 54.75 95 SER A O 1
ATOM 714 N N . GLY A 1 96 ? 19.55 8.929 -14.555 1 73.78 96 GLY A N 1
ATOM 715 C CA . GLY A 1 96 ? 18.996 7.685 -15.065 1 73.78 96 GLY A CA 1
ATOM 716 C C . GLY A 1 96 ? 17.841 7.161 -14.233 1 73.78 96 GLY A C 1
ATOM 717 O O . GLY A 1 96 ? 17.252 6.128 -14.559 1 73.78 96 GLY A O 1
ATOM 718 N N . VAL A 1 97 ? 17.3 8.077 -13.201 1 81.57 97 VAL A N 1
ATOM 719 C CA . VAL A 1 97 ? 16.275 7.465 -12.362 1 81.57 97 VAL A CA 1
ATOM 720 C C . VAL A 1 97 ? 14.906 8.042 -12.716 1 81.57 97 VAL A C 1
ATOM 722 O O . VAL A 1 97 ? 14.747 9.26 -12.823 1 81.57 97 VAL A O 1
ATOM 725 N N . LEU A 1 98 ? 13.964 7.215 -12.964 1 88.9 98 LEU A N 1
ATOM 726 C CA . LEU A 1 98 ? 12.57 7.577 -13.2 1 88.9 98 LEU A CA 1
ATOM 727 C C . LEU A 1 98 ? 11.699 7.19 -12.009 1 88.9 98 LEU A C 1
ATOM 729 O O . LEU A 1 98 ? 11.544 6.005 -11.708 1 88.9 98 LEU A O 1
ATOM 733 N N . THR A 1 99 ? 11.139 8.153 -11.337 1 89.35 99 THR A N 1
ATOM 734 C CA . THR A 1 99 ? 10.275 7.888 -10.191 1 89.35 99 THR A CA 1
ATOM 735 C C . THR A 1 99 ? 8.812 7.825 -10.619 1 89.35 99 THR A C 1
ATOM 737 O O . THR A 1 99 ? 8.259 8.814 -11.106 1 89.35 99 THR A O 1
ATOM 740 N N . VAL A 1 100 ? 8.227 6.684 -10.38 1 93.35 100 VAL A N 1
ATOM 741 C CA . VAL A 1 100 ? 6.857 6.419 -10.804 1 93.35 100 VAL A CA 1
ATOM 742 C C . VAL A 1 100 ? 5.972 6.19 -9.581 1 93.35 100 VAL A C 1
ATOM 744 O O . VAL A 1 100 ? 6.3 5.378 -8.713 1 93.35 100 VAL A O 1
ATOM 747 N N . THR A 1 101 ? 4.864 6.917 -9.489 1 93.7 101 THR A N 1
ATOM 748 C CA . THR A 1 101 ? 3.921 6.673 -8.404 1 93.7 101 THR A CA 1
ATOM 749 C C . THR A 1 101 ? 2.668 5.973 -8.923 1 93.7 101 THR A C 1
ATOM 751 O O . THR A 1 101 ? 2.127 6.348 -9.965 1 93.7 101 THR A O 1
ATOM 754 N N . VAL A 1 102 ? 2.302 4.924 -8.247 1 94.19 102 VAL A N 1
ATOM 755 C CA . VAL A 1 102 ? 1.097 4.168 -8.573 1 94.19 102 VAL A CA 1
ATOM 756 C C . VAL A 1 102 ? 0.48 3.602 -7.296 1 94.19 102 VAL A C 1
ATOM 758 O O . VAL A 1 102 ? 1.121 3.591 -6.242 1 94.19 102 VAL A O 1
ATOM 761 N N . SER A 1 103 ? -0.761 3.218 -7.378 1 92.71 103 SER A N 1
ATOM 762 C CA . SER A 1 103 ? -1.33 2.477 -6.257 1 92.71 103 SER A CA 1
ATOM 763 C C . SER A 1 103 ? -0.664 1.115 -6.099 1 92.71 103 SER A C 1
ATOM 765 O O . SER A 1 103 ? -0.118 0.57 -7.06 1 92.71 103 SER A O 1
ATOM 767 N N . PRO A 1 104 ? -0.717 0.539 -4.891 1 92.13 104 PRO A N 1
ATOM 768 C CA . PRO A 1 104 ? -0.165 -0.806 -4.71 1 92.13 104 PRO A CA 1
ATOM 769 C C . PRO A 1 104 ? -0.79 -1.832 -5.653 1 92.13 104 PRO A C 1
ATOM 771 O O . PRO A 1 104 ? -0.081 -2.667 -6.22 1 92.13 104 PRO A O 1
ATOM 774 N N . ALA A 1 105 ? -2.018 -1.736 -5.856 1 93.13 105 ALA A N 1
ATOM 775 C CA . ALA A 1 105 ? -2.715 -2.699 -6.703 1 93.13 105 ALA A CA 1
ATOM 776 C C . ALA A 1 105 ? -2.302 -2.545 -8.164 1 93.13 105 ALA A C 1
ATOM 778 O O . ALA A 1 105 ? -2.083 -3.538 -8.862 1 93.13 105 ALA A O 1
ATOM 779 N N . PHE A 1 106 ? -2.153 -1.326 -8.671 1 94.81 106 PHE A N 1
ATOM 780 C CA . PHE A 1 106 ? -1.731 -1.11 -10.049 1 94.81 106 PHE A CA 1
ATOM 781 C C . PHE A 1 106 ? -0.305 -1.603 -10.263 1 94.81 106 PHE A C 1
ATOM 783 O O . PHE A 1 106 ? 0.011 -2.17 -11.311 1 94.81 106 PHE A O 1
ATOM 790 N N . ALA A 1 107 ? 0.508 -1.366 -9.279 1 95.11 107 ALA A N 1
ATOM 791 C CA . ALA A 1 107 ? 1.882 -1.856 -9.351 1 95.11 107 ALA A CA 1
ATOM 792 C C . ALA A 1 107 ? 1.915 -3.377 -9.47 1 95.11 107 ALA A C 1
ATOM 794 O O . ALA A 1 107 ? 2.522 -3.92 -10.396 1 95.11 107 ALA A O 1
ATOM 795 N N . ALA A 1 108 ? 1.222 -4.03 -8.628 1 92.68 108 ALA A N 1
ATOM 796 C CA . ALA A 1 108 ? 1.292 -5.484 -8.505 1 92.68 108 ALA A CA 1
ATOM 797 C C . ALA A 1 108 ? 0.578 -6.168 -9.668 1 92.68 108 ALA A C 1
ATOM 799 O O . ALA A 1 108 ? 1.064 -7.167 -10.202 1 92.68 108 ALA A O 1
ATOM 800 N N . LYS A 1 109 ? -0.521 -5.607 -10.086 1 94.73 109 LYS A N 1
ATOM 801 C CA . LYS A 1 109 ? -1.427 -6.355 -10.952 1 94.73 109 LYS A CA 1
ATOM 802 C C . LYS A 1 109 ? -1.273 -5.928 -12.409 1 94.73 109 LYS A C 1
ATOM 804 O O . LYS A 1 109 ? -1.704 -6.639 -13.319 1 94.73 109 LYS A O 1
ATOM 809 N N . TRP A 1 110 ? -0.685 -4.7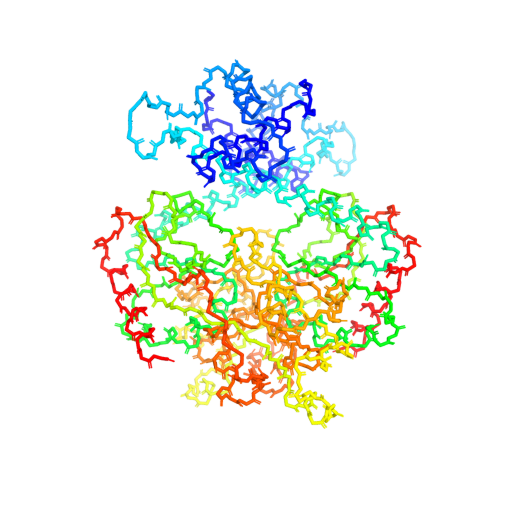7 -12.624 1 95.75 110 TRP A N 1
ATOM 810 C CA . TRP A 1 110 ? -0.623 -4.313 -14.008 1 95.75 110 TRP A CA 1
ATOM 811 C C . TRP A 1 110 ? 0.804 -3.941 -14.396 1 95.75 110 TRP A C 1
ATOM 813 O O . TRP A 1 110 ? 1.311 -4.389 -15.427 1 95.75 110 TRP A O 1
ATOM 823 N N . LEU A 1 111 ? 1.498 -3.135 -13.636 1 95.96 111 LEU A N 1
ATOM 824 C CA . LEU A 1 111 ? 2.76 -2.513 -14.021 1 95.96 111 LEU A CA 1
ATOM 825 C C . LEU A 1 111 ? 3.903 -3.521 -13.966 1 95.96 111 LEU A C 1
ATOM 827 O O . LEU A 1 111 ? 4.641 -3.683 -14.941 1 95.96 111 LEU A O 1
ATOM 831 N N . LEU A 1 112 ? 4.047 -4.243 -12.883 1 93.44 112 LEU A N 1
ATOM 832 C CA . LEU A 1 112 ? 5.203 -5.108 -12.671 1 93.44 112 LEU A CA 1
ATOM 833 C C . LEU A 1 112 ? 5.196 -6.275 -13.653 1 93.44 112 LEU A C 1
ATOM 835 O O . LEU A 1 112 ? 6.236 -6.625 -14.215 1 93.44 112 LEU A O 1
ATOM 839 N N . PRO A 1 113 ? 4.073 -6.804 -13.947 1 92.38 113 PRO A N 1
ATOM 840 C CA . PRO A 1 113 ? 4.059 -7.903 -14.914 1 92.38 113 PRO A CA 1
ATOM 841 C C . PRO A 1 113 ? 4.524 -7.473 -16.303 1 92.38 113 PRO A C 1
ATOM 843 O O . PRO A 1 113 ? 4.856 -8.319 -17.137 1 92.38 113 PRO A O 1
ATOM 846 N N . ARG A 1 114 ? 4.565 -6.185 -16.527 1 94 114 ARG A N 1
ATOM 847 C CA . ARG A 1 114 ? 4.838 -5.691 -17.873 1 94 114 ARG A CA 1
ATOM 848 C C . ARG A 1 114 ? 6.137 -4.893 -17.91 1 94 114 ARG A C 1
ATOM 850 O O . ARG A 1 114 ? 6.663 -4.605 -18.987 1 94 114 ARG A O 1
ATOM 857 N N . ILE A 1 115 ? 6.687 -4.594 -16.807 1 92.8 115 ILE A N 1
ATOM 858 C CA . ILE A 1 115 ? 7.733 -3.585 -16.689 1 92.8 115 ILE A CA 1
ATOM 859 C C . ILE A 1 115 ? 9.008 -4.081 -17.368 1 92.8 115 ILE A C 1
ATOM 861 O O . ILE A 1 115 ? 9.888 -3.286 -17.707 1 92.8 115 ILE A O 1
ATOM 865 N N . ASP A 1 116 ? 9.198 -5.343 -17.518 1 88.1 116 ASP A N 1
ATOM 866 C CA . ASP A 1 116 ? 10.373 -5.916 -18.168 1 88.1 116 ASP A CA 1
ATOM 867 C C . ASP A 1 116 ? 10.515 -5.4 -19.599 1 88.1 116 ASP A C 1
ATOM 869 O O . ASP A 1 116 ? 11.63 -5.209 -20.088 1 88.1 116 ASP A O 1
ATOM 873 N N . ARG A 1 117 ? 9.425 -5.242 -20.215 1 91 117 ARG A N 1
ATOM 874 C CA . ARG A 1 117 ? 9.434 -4.744 -21.587 1 91 117 ARG A CA 1
ATOM 875 C C . ARG A 1 117 ? 10.003 -3.331 -21.653 1 91 117 ARG A C 1
ATOM 877 O O . ARG A 1 117 ? 10.71 -2.985 -22.602 1 91 117 ARG A O 1
ATOM 884 N N . PHE A 1 118 ? 9.73 -2.547 -20.708 1 91.87 118 PHE A N 1
ATOM 885 C CA . PHE A 1 118 ? 10.287 -1.2 -20.649 1 91.87 118 PHE A CA 1
ATOM 886 C C . PHE A 1 118 ? 11.776 -1.244 -20.329 1 91.87 118 PHE A C 1
ATOM 888 O O . PHE A 1 118 ? 12.575 -0.558 -20.971 1 91.87 118 PHE A O 1
ATOM 895 N N . GLN A 1 119 ? 12.071 -2.027 -19.341 1 86.88 119 GLN A N 1
ATOM 896 C CA . GLN A 1 119 ? 13.461 -2.095 -18.901 1 86.88 119 GLN A CA 1
ATOM 897 C C . GLN A 1 119 ? 14.36 -2.651 -20.001 1 86.88 119 GLN A C 1
ATOM 899 O O . GLN A 1 119 ? 15.526 -2.266 -20.112 1 86.88 119 GLN A O 1
ATOM 904 N N . ALA A 1 120 ? 13.864 -3.511 -20.769 1 87.57 120 ALA A N 1
ATOM 905 C CA . ALA A 1 120 ? 14.611 -4.055 -21.9 1 87.57 120 ALA A CA 1
ATOM 906 C C . ALA A 1 120 ? 14.865 -2.983 -22.956 1 87.57 120 ALA A C 1
ATOM 908 O O . ALA A 1 120 ? 15.95 -2.921 -23.539 1 87.57 120 ALA A O 1
ATOM 909 N N . ALA A 1 121 ? 13.895 -2.163 -23.161 1 89.8 121 ALA A N 1
ATOM 910 C CA . ALA A 1 121 ? 13.99 -1.111 -24.171 1 89.8 121 ALA A CA 1
ATOM 911 C C . ALA A 1 121 ? 14.823 0.062 -23.663 1 89.8 121 ALA A C 1
ATOM 913 O O . ALA A 1 121 ? 15.495 0.739 -24.446 1 89.8 121 ALA A O 1
ATOM 914 N N . TRP A 1 122 ? 14.778 0.26 -22.36 1 88.18 122 TRP A N 1
ATOM 915 C CA . TRP A 1 122 ? 15.502 1.363 -21.737 1 88.18 122 TRP A CA 1
ATOM 916 C C . TRP A 1 122 ? 16.319 0.875 -20.546 1 88.18 122 TRP A C 1
ATOM 918 O O . TRP A 1 122 ? 16.057 1.261 -19.405 1 88.18 122 TRP A O 1
ATOM 928 N N . PRO A 1 123 ? 17.345 0.159 -20.78 1 83.07 123 PRO A N 1
ATOM 929 C CA . PRO A 1 123 ? 18.099 -0.533 -19.733 1 83.07 123 PRO A CA 1
ATOM 930 C C . PRO A 1 123 ? 18.834 0.428 -18.802 1 83.07 123 PRO A C 1
ATOM 932 O O . PRO A 1 123 ? 19.174 0.062 -17.674 1 83.07 123 PRO A O 1
ATOM 935 N N . ASP A 1 124 ? 19.02 1.651 -19.218 1 80.57 124 ASP A N 1
ATOM 936 C CA . ASP A 1 124 ? 19.8 2.596 -18.425 1 80.57 124 ASP A CA 1
ATOM 937 C C . ASP A 1 124 ? 18.901 3.402 -17.49 1 80.57 124 ASP A C 1
ATOM 939 O O . ASP A 1 124 ? 19.383 4.247 -16.732 1 80.57 124 ASP A O 1
ATOM 943 N N . THR A 1 125 ? 17.657 3.094 -17.563 1 84.48 125 THR A N 1
ATOM 944 C CA . THR A 1 125 ? 16.721 3.807 -16.7 1 84.48 125 THR A CA 1
ATOM 945 C C . THR A 1 125 ? 16.444 3.011 -15.428 1 84.48 125 THR A C 1
ATOM 947 O O . THR A 1 125 ? 16.016 1.857 -15.492 1 84.48 125 THR A O 1
ATOM 950 N N . ASP A 1 126 ? 16.775 3.632 -14.343 1 85.67 126 ASP A N 1
ATOM 951 C CA . ASP A 1 126 ? 16.415 3.048 -13.054 1 85.67 126 ASP A CA 1
ATOM 952 C C . ASP A 1 126 ? 15.018 3.487 -12.623 1 85.67 126 ASP A C 1
ATOM 954 O O . ASP A 1 126 ? 14.749 4.683 -12.495 1 85.67 126 ASP A O 1
ATOM 958 N N . VAL A 1 127 ? 14.187 2.511 -12.386 1 89.98 127 VAL A N 1
ATOM 959 C CA . VAL A 1 127 ? 12.807 2.826 -12.033 1 89.98 127 VAL A CA 1
ATOM 960 C C . VAL A 1 127 ? 12.636 2.77 -10.516 1 89.98 127 VAL A C 1
ATOM 962 O O . VAL A 1 127 ? 13.017 1.786 -9.878 1 89.98 127 VAL A O 1
ATOM 965 N N . ARG A 1 128 ? 12.194 3.839 -9.95 1 90.65 128 ARG A N 1
ATOM 966 C CA . ARG A 1 128 ? 11.764 3.899 -8.557 1 90.65 128 ARG A CA 1
ATOM 967 C C . ARG A 1 128 ? 10.243 3.937 -8.454 1 90.65 128 ARG A C 1
ATOM 969 O O . ARG A 1 128 ? 9.61 4.902 -8.887 1 90.65 128 ARG A O 1
ATOM 976 N N . LEU A 1 129 ? 9.726 2.917 -7.869 1 93.14 129 LEU A N 1
ATOM 977 C CA . LEU A 1 129 ? 8.276 2.8 -7.753 1 93.14 129 LEU A CA 1
ATOM 978 C C . LEU A 1 129 ? 7.807 3.217 -6.363 1 93.14 129 LEU A C 1
ATOM 980 O O . LEU A 1 129 ? 8.176 2.592 -5.366 1 93.14 129 LEU A O 1
ATOM 984 N N . ASP A 1 130 ? 7.03 4.24 -6.333 1 90.3 130 ASP A N 1
ATOM 985 C CA . ASP A 1 130 ? 6.388 4.723 -5.114 1 90.3 130 ASP A CA 1
ATOM 986 C C . ASP A 1 130 ? 4.912 4.334 -5.08 1 90.3 130 ASP A C 1
ATOM 988 O O . ASP A 1 130 ? 4.093 4.924 -5.789 1 90.3 130 ASP A O 1
ATOM 992 N N . THR A 1 131 ? 4.637 3.378 -4.247 1 90.75 131 THR A N 1
ATOM 993 C CA . THR A 1 131 ? 3.251 2.929 -4.17 1 90.75 131 THR A CA 1
ATOM 994 C C . THR A 1 131 ? 2.503 3.67 -3.066 1 90.75 131 THR A C 1
ATOM 996 O O . THR A 1 131 ? 2.996 3.782 -1.942 1 90.75 131 THR A O 1
ATOM 999 N N . SER A 1 132 ? 1.429 4.288 -3.43 1 85.32 132 SER A N 1
ATOM 1000 C CA . SER A 1 132 ? 0.604 5.036 -2.486 1 85.32 132 SER A CA 1
ATOM 1001 C C . SER A 1 132 ? -0.834 5.153 -2.98 1 85.32 132 SER A C 1
ATOM 1003 O O . SER A 1 132 ? -1.08 5.182 -4.188 1 85.32 132 SER A O 1
ATOM 1005 N N . LEU A 1 133 ? -1.725 5.167 -1.986 1 75.63 133 LEU A N 1
ATOM 1006 C CA . LEU A 1 133 ? -3.121 5.376 -2.355 1 75.63 133 LEU A CA 1
ATOM 1007 C C . LEU A 1 133 ? -3.411 6.857 -2.57 1 75.63 133 LEU A C 1
ATOM 1009 O O . LEU A 1 133 ? -4.35 7.214 -3.285 1 75.63 133 LEU A O 1
ATOM 1013 N N . ARG A 1 134 ? -2.634 7.63 -1.949 1 69.08 134 ARG A N 1
ATOM 1014 C CA . ARG A 1 134 ? -2.883 9.066 -2.019 1 69.08 134 ARG A CA 1
ATOM 1015 C C . ARG A 1 134 ? -1.961 9.733 -3.033 1 69.08 134 ARG A C 1
ATOM 1017 O O . ARG A 1 134 ? -0.836 9.279 -3.251 1 69.08 134 ARG A O 1
ATOM 1024 N N . LEU A 1 135 ? -2.731 10.689 -3.717 1 60.95 135 LEU A N 1
ATOM 1025 C CA . LEU A 1 135 ? -1.864 11.484 -4.58 1 60.95 135 LEU A CA 1
ATOM 1026 C C . LEU A 1 135 ? -0.865 12.288 -3.755 1 60.95 135 LEU A C 1
ATOM 1028 O O . LEU A 1 135 ? -1.246 12.96 -2.794 1 60.95 135 LEU A O 1
ATOM 1032 N N . VAL A 1 136 ? 0.241 11.952 -3.953 1 60.33 136 VAL A N 1
ATOM 1033 C CA . VAL A 1 136 ? 1.298 12.663 -3.242 1 60.33 136 VAL A CA 1
ATOM 1034 C C . VAL A 1 136 ? 1.682 13.924 -4.013 1 60.33 136 VAL A C 1
ATOM 1036 O O . VAL A 1 136 ? 1.351 14.062 -5.193 1 60.33 136 VAL A O 1
ATOM 1039 N N . ASP A 1 137 ? 2.1 14.873 -3.233 1 60.05 137 ASP A N 1
ATOM 1040 C CA . ASP A 1 137 ? 2.67 16.047 -3.886 1 60.05 137 ASP A CA 1
ATOM 1041 C C . ASP A 1 137 ? 3.88 15.67 -4.738 1 60.05 137 ASP A C 1
ATOM 1043 O O . ASP A 1 137 ? 4.935 15.318 -4.205 1 60.05 137 ASP A O 1
ATOM 1047 N N . PHE A 1 138 ? 3.638 15.709 -6.04 1 69.33 138 PHE A N 1
ATOM 1048 C CA . PHE A 1 138 ? 4.642 15.259 -6.997 1 69.33 138 PHE A CA 1
ATOM 1049 C C . PHE A 1 138 ? 5.951 16.015 -6.804 1 69.33 138 PHE A C 1
ATOM 1051 O O . PHE A 1 138 ? 7.032 15.43 -6.902 1 69.33 138 PHE A O 1
ATOM 1058 N N . VAL A 1 139 ? 5.764 17.25 -6.55 1 59.21 139 VAL A N 1
ATOM 1059 C CA . VAL A 1 139 ? 6.956 18.084 -6.424 1 59.21 139 VAL A CA 1
ATOM 1060 C C . VAL A 1 139 ? 7.687 17.748 -5.127 1 59.21 139 VAL A C 1
ATOM 1062 O O . VAL A 1 139 ? 8.894 17.491 -5.136 1 59.21 139 VAL A O 1
ATOM 1065 N N . VAL A 1 140 ? 6.942 17.626 -4.159 1 59 140 VAL A N 1
ATOM 1066 C CA . VAL A 1 140 ? 7.516 17.416 -2.834 1 59 140 VAL A CA 1
ATOM 1067 C C . VAL A 1 140 ? 8.12 16.016 -2.749 1 59 140 VAL A C 1
ATOM 1069 O O . VAL A 1 140 ? 9.187 15.829 -2.158 1 59 140 VAL A O 1
ATOM 1072 N N . GLN A 1 141 ? 7.538 15.142 -3.451 1 67.15 141 GLN A N 1
ATOM 1073 C CA . GLN A 1 141 ? 7.966 13.753 -3.311 1 67.15 141 GLN A CA 1
ATOM 1074 C C . GLN A 1 141 ? 8.86 13.334 -4.474 1 67.15 141 GLN A C 1
ATOM 1076 O O . GLN A 1 141 ? 9.278 12.177 -4.557 1 67.15 141 GLN A O 1
ATOM 1081 N N . GLY A 1 142 ? 9.166 14.295 -5.356 1 73.92 142 GLY A N 1
ATOM 1082 C CA . GLY A 1 142 ? 10.055 14.007 -6.471 1 73.92 142 GLY A CA 1
ATOM 1083 C C . GLY A 1 142 ? 9.493 12.975 -7.43 1 73.92 142 GLY A C 1
ATOM 1084 O O . GLY A 1 142 ? 10.221 12.099 -7.904 1 73.92 142 GLY A O 1
ATOM 1085 N N . ILE A 1 143 ? 8.281 13.009 -7.608 1 84.97 143 ILE A N 1
ATOM 1086 C CA . ILE A 1 143 ? 7.611 12.086 -8.518 1 84.97 143 ILE A CA 1
ATOM 1087 C C . ILE A 1 143 ? 7.627 12.655 -9.935 1 84.97 143 ILE A C 1
ATOM 1089 O O . ILE A 1 143 ? 7.322 13.832 -10.141 1 84.97 143 ILE A O 1
ATOM 1093 N N . ASP A 1 144 ? 8.089 11.834 -10.827 1 86.51 144 ASP A N 1
ATOM 1094 C CA . ASP A 1 144 ? 8.148 12.266 -12.22 1 86.51 144 ASP A CA 1
ATOM 1095 C C . ASP A 1 144 ? 6.821 12.012 -12.93 1 86.51 144 ASP A C 1
ATOM 1097 O O . ASP A 1 144 ? 6.329 12.873 -13.664 1 86.51 144 ASP A O 1
ATOM 1101 N N . ILE A 1 145 ? 6.304 10.837 -12.711 1 92.11 145 ILE A N 1
ATOM 1102 C CA . ILE A 1 145 ? 5.113 10.403 -13.432 1 92.11 145 ILE A CA 1
ATOM 1103 C C . ILE A 1 145 ? 4.324 9.413 -12.578 1 92.11 145 ILE A C 1
ATOM 1105 O O . ILE A 1 145 ? 4.874 8.8 -11.66 1 92.11 145 ILE A O 1
ATOM 1109 N N . GLY A 1 146 ? 3.082 9.344 -12.803 1 94.58 146 GLY A N 1
ATOM 1110 C CA . GLY A 1 146 ? 2.255 8.402 -12.066 1 94.58 146 GLY A CA 1
ATOM 1111 C C . GLY A 1 146 ? 1.041 7.936 -12.847 1 94.58 146 GLY A C 1
ATOM 1112 O O . GLY A 1 146 ? 0.739 8.473 -13.915 1 94.58 146 GLY A O 1
ATOM 1113 N N . VAL A 1 147 ? 0.485 6.839 -12.443 1 95.62 147 VAL A N 1
ATOM 1114 C CA . VAL A 1 147 ? -0.825 6.388 -12.902 1 95.62 147 VAL A CA 1
ATOM 1115 C C . VAL A 1 147 ? -1.823 6.436 -11.747 1 95.62 147 VAL A C 1
ATOM 1117 O O . VAL A 1 147 ? -1.582 5.855 -10.686 1 95.62 147 VAL A O 1
ATOM 1120 N N . ARG A 1 148 ? -2.914 7.099 -12.001 1 92.62 148 ARG A N 1
ATOM 1121 C CA . ARG A 1 148 ? -3.9 7.299 -10.943 1 92.62 148 ARG A CA 1
ATOM 1122 C C . ARG A 1 148 ? -5.296 6.908 -11.416 1 92.62 148 ARG A C 1
ATOM 1124 O O . ARG A 1 148 ? -5.619 7.047 -12.597 1 92.62 148 ARG A O 1
ATOM 1131 N N . TYR A 1 149 ? -5.985 6.463 -10.416 1 91.41 149 TYR A N 1
ATOM 1132 C CA . TYR A 1 149 ? -7.392 6.142 -10.628 1 91.41 149 TYR A CA 1
ATOM 1133 C C . TYR A 1 149 ? -8.291 7.251 -10.094 1 91.41 149 TYR A C 1
ATOM 1135 O O . TYR A 1 149 ? -8.179 7.643 -8.93 1 91.41 149 TYR A O 1
ATOM 1143 N N . GLY A 1 150 ? -9.092 7.785 -10.953 1 88.34 150 GLY A N 1
ATOM 1144 C CA . GLY A 1 150 ? -9.938 8.883 -10.512 1 88.34 150 GLY A CA 1
ATOM 1145 C C . GLY A 1 150 ? -10.767 9.484 -11.631 1 88.34 150 GLY A C 1
ATOM 1146 O O . GLY A 1 150 ? -11.038 8.822 -12.635 1 88.34 150 GLY A O 1
ATOM 1147 N N . ALA A 1 151 ? -11.118 10.731 -11.362 1 86.65 151 ALA A N 1
ATOM 1148 C CA . ALA A 1 151 ? -12.042 11.404 -12.271 1 86.65 151 ALA A CA 1
ATOM 1149 C C . ALA A 1 151 ? -11.286 12.188 -13.34 1 86.65 151 ALA A C 1
ATOM 1151 O O . ALA A 1 151 ? -11.898 12.831 -14.196 1 86.65 151 ALA A O 1
ATOM 1152 N N . GLY A 1 152 ? -9.989 12.185 -13.299 1 86.33 152 GLY A N 1
ATOM 1153 C CA . GLY A 1 152 ? -9.21 12.799 -14.363 1 86.33 152 GLY A CA 1
ATOM 1154 C C . GLY A 1 152 ? -8.843 14.243 -14.077 1 86.33 152 GLY A C 1
ATOM 1155 O O . GLY A 1 152 ? -8.546 15.008 -14.997 1 86.33 152 GLY A O 1
ATOM 1156 N N . SER A 1 153 ? -8.908 14.58 -12.796 1 82.78 153 SER A N 1
ATOM 1157 C CA . SER A 1 153 ? -8.565 15.96 -12.466 1 82.78 153 SER A CA 1
ATOM 1158 C C . SER A 1 153 ? -7.646 16.026 -11.251 1 82.78 153 SER A C 1
ATOM 1160 O O . SER A 1 153 ? -8.069 15.739 -10.13 1 82.78 153 SER A O 1
ATOM 1162 N N . TRP A 1 154 ? -6.425 16.394 -11.526 1 81.63 154 TRP A N 1
ATOM 1163 C CA . TRP A 1 154 ? -5.425 16.646 -10.494 1 81.63 154 TRP A CA 1
ATOM 1164 C C . TRP A 1 154 ? -4.714 17.973 -10.738 1 81.63 154 TRP A C 1
ATOM 1166 O O . TRP A 1 154 ? -3.862 18.075 -11.624 1 81.63 154 TRP A O 1
ATOM 1176 N N . PRO A 1 155 ? -5.096 18.912 -10.02 1 74.41 155 PRO A N 1
ATOM 1177 C CA . PRO A 1 155 ? -4.55 20.249 -10.26 1 74.41 155 PRO A CA 1
ATOM 1178 C C . PRO A 1 155 ? -3.024 20.263 -10.313 1 74.41 155 PRO A C 1
ATOM 1180 O O . PRO A 1 155 ? -2.368 19.622 -9.488 1 74.41 155 PRO A O 1
ATOM 1183 N N . GLY A 1 156 ? -2.537 21.014 -11.336 1 76.1 156 GLY A N 1
ATOM 1184 C CA . GLY A 1 156 ? -1.103 21.223 -11.453 1 76.1 156 GLY A CA 1
ATOM 1185 C C . GLY A 1 156 ? -0.399 20.116 -12.216 1 76.1 156 GLY A C 1
ATOM 1186 O O . GLY A 1 156 ? 0.802 20.203 -12.478 1 76.1 156 GLY A O 1
ATOM 1187 N N . LEU A 1 157 ? -1.222 19.175 -12.54 1 87.09 157 LEU A N 1
ATOM 1188 C CA . LEU A 1 157 ? -0.615 18.056 -13.253 1 87.09 157 LEU A CA 1
ATOM 1189 C C . LEU A 1 157 ? -1.209 17.915 -14.65 1 87.09 157 LEU A C 1
ATOM 1191 O O . LEU A 1 157 ? -2.345 18.331 -14.891 1 87.09 157 LEU A O 1
ATOM 1195 N N . VAL A 1 158 ? -0.368 17.473 -15.567 1 93.09 158 VAL A N 1
ATOM 1196 C CA . VAL A 1 158 ? -0.875 17.02 -16.858 1 93.09 158 VAL A CA 1
ATOM 1197 C C . VAL A 1 158 ? -1.562 15.666 -16.697 1 93.09 158 VAL A C 1
ATOM 1199 O O . VAL A 1 158 ? -1.054 14.784 -15.999 1 93.09 158 VAL A O 1
ATOM 1202 N N . VAL A 1 159 ? -2.701 15.563 -17.313 1 94.71 159 VAL A N 1
ATOM 1203 C CA . VAL A 1 159 ? -3.535 14.378 -17.142 1 94.71 159 VAL A CA 1
ATOM 1204 C C . VAL A 1 159 ? -3.892 13.795 -18.508 1 94.71 159 VAL A C 1
ATOM 1206 O O . VAL A 1 159 ? -4.404 14.504 -19.377 1 94.71 159 VAL A O 1
ATOM 1209 N N . GLU A 1 160 ? -3.6 12.503 -18.712 1 95.92 160 GLU A N 1
ATOM 1210 C CA . GLU A 1 160 ? -3.954 11.776 -19.928 1 95.92 160 GLU A CA 1
ATOM 1211 C C . GLU A 1 160 ? -4.665 10.466 -19.601 1 95.92 160 GLU A C 1
ATOM 1213 O O . GLU A 1 160 ? -4.148 9.647 -18.838 1 95.92 160 GLU A O 1
ATOM 1218 N N . LYS A 1 161 ? -5.831 10.336 -20.226 1 96.5 161 LYS A N 1
ATOM 1219 C CA . LYS A 1 161 ? -6.562 9.098 -19.973 1 96.5 161 LYS A CA 1
ATOM 1220 C C . LYS A 1 161 ? -5.81 7.892 -20.529 1 96.5 161 LYS A C 1
ATOM 1222 O O . LYS A 1 161 ? -5.317 7.928 -21.658 1 96.5 161 LYS A O 1
ATOM 1227 N N . LEU A 1 162 ? -5.68 6.885 -19.706 1 96.91 162 LEU A N 1
ATOM 1228 C CA . LEU A 1 162 ? -4.92 5.7 -20.089 1 96.91 162 LEU A CA 1
ATOM 1229 C C . LEU A 1 162 ? -5.852 4.53 -20.387 1 96.91 162 LEU A C 1
ATOM 1231 O O . LEU A 1 162 ? -5.726 3.88 -21.427 1 96.91 162 LEU A O 1
ATOM 1235 N N . MET A 1 163 ? -6.744 4.255 -19.456 1 96.03 163 MET A N 1
ATOM 1236 C CA . MET A 1 163 ? -7.61 3.087 -19.59 1 96.03 163 MET A CA 1
ATOM 1237 C C . MET A 1 163 ? -8.961 3.333 -18.927 1 96.03 163 MET A C 1
ATOM 1239 O O . MET A 1 163 ? -9.027 3.898 -17.834 1 96.03 163 MET A O 1
ATOM 1243 N N . ASP A 1 164 ? -10.009 2.833 -19.6 1 94.3 164 ASP A N 1
ATOM 1244 C CA . ASP A 1 164 ? -11.328 2.79 -18.977 1 94.3 164 ASP A CA 1
ATOM 1245 C C . ASP A 1 164 ? -11.457 1.586 -18.047 1 94.3 164 ASP A C 1
ATOM 1247 O O . ASP A 1 164 ? -10.599 0.701 -18.046 1 94.3 164 ASP A O 1
ATOM 1251 N N . GLU A 1 165 ? -12.527 1.697 -17.273 1 92.14 165 GLU A N 1
ATOM 1252 C CA . GLU A 1 165 ? -12.692 0.648 -16.271 1 92.14 165 GLU A CA 1
ATOM 1253 C C . GLU A 1 165 ? -14.127 0.131 -16.242 1 92.14 165 GLU A C 1
ATOM 1255 O O . GLU A 1 165 ? -15.073 0.9 -16.43 1 92.14 165 GLU A O 1
ATOM 1260 N N . GLU A 1 166 ? -14.239 -1.132 -16.101 1 94.61 166 GLU A N 1
ATOM 1261 C CA . GLU A 1 166 ? -15.495 -1.801 -15.776 1 94.61 166 GLU A CA 1
ATOM 1262 C C . GLU A 1 166 ? -15.417 -2.495 -14.419 1 94.61 166 GLU A C 1
ATOM 1264 O O . GLU A 1 166 ? -14.342 -2.927 -13.998 1 94.61 166 GLU A O 1
ATOM 1269 N N . ILE A 1 167 ? -16.586 -2.552 -13.788 1 95.25 167 ILE A N 1
ATOM 1270 C CA . ILE A 1 167 ? -16.648 -3.16 -12.464 1 95.25 167 ILE A CA 1
ATOM 1271 C C . ILE A 1 167 ? -17.555 -4.388 -12.501 1 95.25 167 ILE A C 1
ATOM 1273 O O . ILE A 1 167 ? -18.657 -4.336 -13.052 1 95.25 167 ILE A O 1
ATOM 1277 N N . TYR A 1 168 ? -17.131 -5.509 -11.979 1 96.55 168 TYR A N 1
ATOM 1278 C CA . TYR A 1 168 ? -17.945 -6.718 -11.933 1 96.55 168 TYR A CA 1
ATOM 1279 C C . TYR A 1 168 ? -17.516 -7.621 -10.782 1 96.55 168 TYR A C 1
ATOM 1281 O O . TYR A 1 168 ? -16.366 -7.568 -10.339 1 96.55 168 TYR A O 1
ATOM 1289 N N . PRO A 1 169 ? -18.407 -8.421 -10.293 1 96.86 169 PRO A N 1
ATOM 1290 C CA . PRO A 1 169 ? -18.058 -9.371 -9.234 1 96.86 169 PRO A CA 1
ATOM 1291 C C . PRO A 1 169 ? -17.165 -10.506 -9.73 1 96.86 169 PRO A C 1
ATOM 1293 O O . PRO A 1 169 ? -17.336 -10.985 -10.853 1 96.86 169 PRO A O 1
ATOM 1296 N N . VAL A 1 170 ? -16.224 -10.884 -8.863 1 97.5 170 VAL A N 1
ATOM 1297 C CA . VAL A 1 170 ? -15.346 -12.01 -9.164 1 97.5 170 VAL A CA 1
ATOM 1298 C C . VAL A 1 170 ? -15.217 -12.908 -7.935 1 97.5 170 VAL A C 1
ATOM 1300 O O . VAL A 1 170 ? -15.385 -12.45 -6.803 1 97.5 170 VAL A O 1
ATOM 1303 N N . CYS A 1 171 ? -14.94 -14.137 -8.135 1 96.84 171 CYS A N 1
ATOM 1304 C CA . CYS A 1 171 ? -14.65 -15.101 -7.079 1 96.84 171 CYS A CA 1
ATOM 1305 C C . CYS A 1 171 ? -13.695 -16.18 -7.574 1 96.84 171 CYS A C 1
ATOM 1307 O O . CYS A 1 171 ? -13.322 -16.195 -8.748 1 96.84 171 CYS A O 1
ATOM 1309 N N . SER A 1 172 ? -13.198 -16.988 -6.654 1 96.27 172 SER A N 1
ATOM 1310 C CA . SER A 1 172 ? -12.34 -18.103 -7.04 1 96.27 172 SER A CA 1
ATOM 1311 C C . SER A 1 172 ? -13.136 -19.196 -7.744 1 96.27 172 SER A C 1
ATOM 1313 O O . SER A 1 172 ? -14.324 -19.381 -7.47 1 96.27 172 SER A O 1
ATOM 1315 N N . PRO A 1 173 ? -12.482 -19.912 -8.671 1 95.48 173 PRO A N 1
ATOM 1316 C CA . PRO A 1 173 ? -13.15 -21.072 -9.268 1 95.48 173 PRO A CA 1
ATOM 1317 C C . PRO A 1 173 ? -13.609 -22.089 -8.225 1 95.48 173 PRO A C 1
ATOM 1319 O O . PRO A 1 173 ? -14.669 -22.702 -8.38 1 95.48 173 PRO A O 1
ATOM 1322 N N . GLU A 1 174 ? -12.865 -22.225 -7.236 1 92.27 174 GLU A N 1
ATOM 1323 C CA . GLU A 1 174 ? -13.193 -23.178 -6.18 1 92.27 174 GLU A CA 1
ATOM 1324 C C . GLU A 1 174 ? -14.483 -22.788 -5.465 1 92.27 174 GLU A C 1
ATOM 1326 O O . GLU A 1 174 ? -15.33 -23.641 -5.192 1 92.27 174 GLU A O 1
ATOM 1331 N N . LEU A 1 175 ? -14.573 -21.54 -5.116 1 90.67 175 LEU A N 1
ATOM 1332 C CA . LEU A 1 175 ? -15.792 -21.072 -4.467 1 90.67 175 LEU A CA 1
ATOM 1333 C C . LEU A 1 175 ? -17.005 -21.294 -5.364 1 90.67 175 LEU A C 1
ATOM 1335 O O . LEU A 1 175 ? -18.072 -21.687 -4.887 1 90.67 175 LEU A O 1
ATOM 1339 N N . LEU A 1 176 ? -16.85 -21.024 -6.654 1 90.14 176 LEU A N 1
ATOM 1340 C CA . LEU A 1 176 ? -17.937 -21.194 -7.612 1 90.14 176 LEU A CA 1
ATOM 1341 C C . LEU A 1 176 ? -18.367 -22.655 -7.693 1 90.14 176 LEU A C 1
ATOM 1343 O O . LEU A 1 176 ? -19.56 -22.95 -7.79 1 90.14 176 LEU A O 1
ATOM 1347 N N . ARG A 1 177 ? -17.419 -23.503 -7.659 1 88.69 177 ARG A N 1
ATOM 1348 C CA . ARG A 1 177 ? -17.706 -24.932 -7.724 1 88.69 177 ARG A CA 1
ATOM 1349 C C . ARG A 1 177 ? -18.398 -25.41 -6.452 1 88.69 177 ARG A C 1
ATOM 1351 O O . ARG A 1 177 ? -19.311 -26.236 -6.509 1 88.69 177 ARG A O 1
ATOM 1358 N N . ARG A 1 178 ? -18.025 -24.95 -5.363 1 82.72 178 ARG A N 1
ATOM 1359 C CA . ARG A 1 178 ? -18.567 -25.361 -4.071 1 82.72 178 ARG A CA 1
ATOM 1360 C C . ARG A 1 178 ? -19.983 -24.829 -3.877 1 82.72 178 ARG A C 1
ATOM 1362 O O . ARG A 1 178 ? -20.835 -25.511 -3.303 1 82.72 178 ARG A O 1
ATOM 1369 N N . LYS A 1 179 ? -20.043 -23.672 -4.357 1 70.75 179 LYS A N 1
ATOM 1370 C CA . LYS A 1 179 ? -21.319 -22.996 -4.141 1 70.75 179 LYS A CA 1
ATOM 1371 C C . LYS A 1 179 ? -22.136 -22.94 -5.429 1 70.75 179 LYS A C 1
ATOM 1373 O O . LYS A 1 179 ? -22.151 -21.917 -6.117 1 70.75 179 LYS A O 1
ATOM 1378 N N . ARG A 1 180 ? -22.659 -23.937 -5.946 1 65.97 180 ARG A N 1
ATOM 1379 C CA . ARG A 1 180 ? -23.406 -24.105 -7.188 1 65.97 180 ARG A CA 1
ATOM 1380 C C . ARG A 1 180 ? -24.558 -23.108 -7.273 1 65.97 180 ARG A C 1
ATOM 1382 O O . ARG A 1 180 ? -25.4 -23.2 -8.169 1 65.97 180 ARG A O 1
ATOM 1389 N N . ARG A 1 181 ? -24.411 -22.083 -6.454 1 71.63 181 ARG A N 1
ATOM 1390 C CA . ARG A 1 181 ? -25.619 -21.276 -6.313 1 71.63 181 ARG A CA 1
ATOM 1391 C C . ARG A 1 181 ? -25.392 -19.858 -6.825 1 71.63 181 ARG A C 1
ATOM 1393 O O . ARG A 1 181 ? -26.317 -19.043 -6.841 1 71.63 181 ARG A O 1
ATOM 1400 N N . LEU A 1 182 ? -24.185 -19.56 -7.379 1 86.43 182 LEU A N 1
ATOM 1401 C CA . LEU A 1 182 ? -24.027 -18.176 -7.811 1 86.43 182 LEU A CA 1
ATOM 1402 C C . LEU A 1 182 ? -24.489 -18.002 -9.254 1 86.43 182 LEU A C 1
ATOM 1404 O O . LEU A 1 182 ? -23.67 -17.799 -10.153 1 86.43 182 LEU A O 1
ATOM 1408 N N . ARG A 1 183 ? -25.824 -18.148 -9.48 1 86.18 183 ARG A N 1
ATOM 1409 C CA . ARG A 1 183 ? -26.403 -18.074 -10.818 1 86.18 183 ARG A CA 1
ATOM 1410 C C . ARG A 1 183 ? -26.965 -16.684 -11.096 1 86.18 183 ARG A C 1
ATOM 1412 O O . ARG A 1 183 ? -27.027 -16.253 -12.249 1 86.18 183 ARG A O 1
ATOM 1419 N N . SER A 1 184 ? -27.398 -16.068 -10.052 1 91.17 184 SER A N 1
ATOM 1420 C CA . SER A 1 184 ? -27.931 -14.715 -10.177 1 91.17 184 SER A CA 1
ATOM 1421 C C . SER A 1 184 ? -27.368 -13.797 -9.097 1 91.17 184 SER A C 1
ATOM 1423 O O . SER A 1 184 ? -26.879 -14.267 -8.068 1 91.17 184 SER A O 1
ATOM 1425 N N . PRO A 1 185 ? -27.448 -12.481 -9.311 1 93.67 185 PRO A N 1
ATOM 1426 C CA . PRO A 1 185 ? -26.948 -11.524 -8.32 1 93.67 185 PRO A CA 1
ATOM 1427 C C . PRO A 1 185 ? -27.613 -11.688 -6.955 1 93.67 185 PRO A C 1
ATOM 1429 O O . PRO A 1 185 ? -26.993 -11.411 -5.926 1 93.67 185 PRO A O 1
ATOM 1432 N N . ALA A 1 186 ? -28.824 -12.167 -6.925 1 92 186 ALA A N 1
ATOM 1433 C CA . ALA A 1 186 ? -29.533 -12.371 -5.664 1 92 186 ALA A CA 1
ATOM 1434 C C . ALA A 1 186 ? -28.849 -13.438 -4.815 1 92 186 ALA A C 1
ATOM 1436 O O . ALA A 1 186 ? -28.969 -13.435 -3.588 1 92 186 ALA A O 1
ATOM 1437 N N . ASP A 1 187 ? -28.114 -14.278 -5.454 1 92.12 187 ASP A N 1
ATOM 1438 C CA . ASP A 1 187 ? -27.436 -15.374 -4.767 1 92.12 187 ASP A CA 1
ATOM 1439 C C . ASP A 1 187 ? -26.27 -14.858 -3.927 1 92.12 187 ASP A C 1
ATOM 1441 O O . ASP A 1 187 ? -25.741 -15.581 -3.08 1 92.12 187 ASP A O 1
ATOM 1445 N N . LEU A 1 188 ? -25.893 -13.594 -4.108 1 92.83 188 LEU A N 1
ATOM 1446 C CA . LEU A 1 188 ? -24.809 -12.985 -3.344 1 92.83 188 LEU A CA 1
ATOM 1447 C C . LEU A 1 188 ? -25.202 -12.822 -1.879 1 92.83 188 LEU A C 1
ATOM 1449 O O . LEU A 1 188 ? -24.342 -12.607 -1.022 1 92.83 188 LEU A O 1
ATOM 1453 N N . ALA A 1 189 ? -26.444 -12.954 -1.568 1 88.63 189 ALA A N 1
ATOM 1454 C CA . ALA A 1 189 ? -26.942 -12.797 -0.203 1 88.63 189 ALA A CA 1
ATOM 1455 C C . ALA A 1 189 ? -26.323 -13.834 0.729 1 88.63 189 ALA A C 1
ATOM 1457 O O . ALA A 1 189 ? -26.128 -13.572 1.918 1 88.63 189 ALA A O 1
ATOM 1458 N N . GLY A 1 190 ? -25.921 -14.94 0.238 1 84.56 190 GLY A N 1
ATOM 1459 C CA . GLY A 1 190 ? -25.359 -15.995 1.067 1 84.56 190 GLY A CA 1
ATOM 1460 C C . GLY A 1 190 ? -23.843 -16.02 1.053 1 84.56 190 GLY A C 1
ATOM 1461 O O . GLY A 1 190 ? -23.226 -16.892 1.669 1 84.56 190 GLY A O 1
ATOM 1462 N N . GLU A 1 191 ? -23.253 -14.953 0.478 1 89.11 191 GLU A N 1
ATOM 1463 C CA . GLU A 1 191 ? -21.802 -14.963 0.314 1 89.11 191 GLU A CA 1
ATOM 1464 C C . GLU A 1 191 ? -21.15 -13.833 1.104 1 89.11 191 GLU A C 1
ATOM 1466 O O . GLU A 1 191 ? -21.798 -12.831 1.415 1 89.11 191 GLU A O 1
ATOM 1471 N N . THR A 1 192 ? -19.942 -14.139 1.463 1 89.71 192 THR A N 1
ATOM 1472 C CA . THR A 1 192 ? -19.139 -13.06 2.028 1 89.71 192 THR A CA 1
ATOM 1473 C C . THR A 1 192 ? -18.716 -12.076 0.941 1 89.71 192 THR A C 1
ATOM 1475 O O . THR A 1 192 ? -18.076 -12.463 -0.039 1 89.71 192 THR A O 1
ATOM 1478 N N . LEU A 1 193 ? -19.141 -10.831 1.161 1 93.22 193 LEU A N 1
ATOM 1479 C CA . LEU A 1 193 ? -18.719 -9.79 0.231 1 93.22 193 LEU A CA 1
ATOM 1480 C C . LEU A 1 193 ? -17.44 -9.114 0.714 1 93.22 193 LEU A C 1
ATOM 1482 O O . LEU A 1 193 ? -17.323 -8.769 1.892 1 93.22 193 LEU A O 1
ATOM 1486 N N . ILE A 1 194 ? -16.481 -9.02 -0.178 1 94.63 194 ILE A N 1
ATOM 1487 C CA . ILE A 1 194 ? -15.232 -8.332 0.133 1 94.63 194 ILE A CA 1
ATOM 1488 C C . ILE A 1 194 ? -15.292 -6.897 -0.386 1 94.63 194 ILE A C 1
ATOM 1490 O O . ILE A 1 194 ? -15.498 -6.67 -1.58 1 94.63 194 ILE A O 1
ATOM 1494 N N . HIS A 1 195 ? -15.089 -5.967 0.51 1 92.28 195 HIS A N 1
ATOM 1495 C CA . HIS A 1 195 ? -15.231 -4.55 0.195 1 92.28 195 HIS A CA 1
ATOM 1496 C C . HIS A 1 195 ? -13.871 -3.895 -0.023 1 92.28 195 HIS A C 1
ATOM 1498 O O . HIS A 1 195 ? -12.965 -4.047 0.8 1 92.28 195 HIS A O 1
ATOM 1504 N N . ASP A 1 196 ? -13.777 -3.238 -1.12 1 91.69 196 ASP A N 1
ATOM 1505 C CA . ASP A 1 196 ? -12.584 -2.454 -1.423 1 91.69 196 ASP A CA 1
ATOM 1506 C C . ASP A 1 196 ? -12.728 -1.018 -0.924 1 91.69 196 ASP A C 1
ATOM 1508 O O . ASP A 1 196 ? -13.528 -0.247 -1.459 1 91.69 196 ASP A O 1
ATOM 1512 N N . LEU A 1 197 ? -11.839 -0.683 -0.001 1 85.79 197 LEU A N 1
ATOM 1513 C CA . LEU A 1 197 ? -11.908 0.652 0.583 1 85.79 197 LEU A CA 1
ATOM 1514 C C . LEU A 1 197 ? -10.766 1.526 0.077 1 85.79 197 LEU A C 1
ATOM 1516 O O . LEU A 1 197 ? -10.424 2.533 0.703 1 85.79 197 LEU A O 1
ATOM 1520 N N . SER A 1 198 ? -10.136 1.038 -0.949 1 83.93 198 SER A N 1
ATOM 1521 C CA . SER A 1 198 ? -8.948 1.724 -1.447 1 83.93 198 SER A CA 1
ATOM 1522 C C . SER A 1 198 ? -9.314 3.037 -2.131 1 83.93 198 SER A C 1
ATOM 1524 O O . SER A 1 198 ? -8.458 3.903 -2.324 1 83.93 198 SER A O 1
ATOM 1526 N N . VAL A 1 199 ? -10.474 3.109 -2.618 1 70.44 199 VAL A N 1
ATOM 1527 C CA . VAL A 1 199 ? -10.915 4.314 -3.313 1 70.44 199 VAL A CA 1
ATOM 1528 C C . VAL A 1 199 ? -12.072 4.957 -2.551 1 70.44 199 VAL A C 1
ATOM 1530 O O . VAL A 1 199 ? -12.95 4.258 -2.039 1 70.44 199 VAL A O 1
ATOM 1533 N N . ASP A 1 200 ? -11.872 6.144 -2.504 1 59.78 200 ASP A N 1
ATOM 1534 C CA . ASP A 1 200 ? -12.921 6.873 -1.798 1 59.78 200 ASP A CA 1
ATOM 1535 C C . ASP A 1 200 ? -14.269 6.707 -2.496 1 59.78 200 ASP A C 1
ATOM 1537 O O . ASP A 1 200 ? -14.369 6.873 -3.714 1 59.78 200 ASP A O 1
ATOM 1541 N N . ARG A 1 201 ? -15.157 6.313 -1.763 1 56.21 201 ARG A N 1
ATOM 1542 C CA . ARG A 1 201 ? -16.508 6.107 -2.275 1 56.21 201 ARG A CA 1
ATOM 1543 C C . ARG A 1 201 ? -17.036 7.368 -2.95 1 56.21 201 ARG A C 1
ATOM 1545 O O . ARG A 1 201 ? -17.781 7.289 -3.929 1 56.21 201 ARG A O 1
ATOM 1552 N N . HIS A 1 202 ? -16.598 8.421 -2.395 1 49.93 202 HIS A N 1
ATOM 1553 C CA . HIS A 1 202 ? -17.156 9.673 -2.895 1 49.93 202 HIS A CA 1
ATOM 1554 C C . HIS A 1 202 ? -16.589 10.019 -4.268 1 49.93 202 HIS A C 1
ATOM 1556 O O . HIS A 1 202 ? -17.127 10.881 -4.967 1 49.93 202 HIS A O 1
ATOM 1562 N N . GLU A 1 203 ? -15.642 9.362 -4.545 1 54.98 203 GLU A N 1
ATOM 1563 C CA . GLU A 1 203 ? -15.037 9.648 -5.842 1 54.98 203 GLU A CA 1
ATOM 1564 C C . GLU A 1 203 ? -15.706 8.844 -6.953 1 54.98 203 GLU A C 1
ATOM 1566 O O . GLU A 1 203 ? -15.298 8.92 -8.114 1 54.98 203 GLU A O 1
ATOM 1571 N N . GLY A 1 204 ? -16.82 8.269 -6.521 1 57.77 204 GLY A N 1
ATOM 1572 C CA . GLY A 1 204 ? -17.487 7.552 -7.596 1 57.77 204 GLY A CA 1
ATOM 1573 C C . GLY A 1 204 ? -17.083 6.092 -7.68 1 57.77 204 GLY A C 1
ATOM 1574 O O . GLY A 1 204 ? -17.362 5.422 -8.676 1 57.77 204 GLY A O 1
ATOM 1575 N N . PHE A 1 205 ? -16.432 5.774 -6.671 1 65.33 205 PHE A N 1
ATOM 1576 C CA . PHE A 1 205 ? -16.063 4.363 -6.699 1 65.33 205 PHE A CA 1
ATOM 1577 C C . PHE A 1 205 ? -17.282 3.48 -6.462 1 65.33 205 PHE A C 1
ATOM 1579 O O . PHE A 1 205 ? -18.116 3.781 -5.605 1 65.33 205 PHE A O 1
ATOM 1586 N N . ALA A 1 206 ? -17.26 2.496 -7.278 1 71.51 206 ALA A N 1
ATOM 1587 C CA . ALA A 1 206 ? -18.423 1.613 -7.227 1 71.51 206 ALA A CA 1
ATOM 1588 C C . ALA A 1 206 ? -18.424 0.78 -5.949 1 71.51 206 ALA A C 1
ATOM 1590 O O . ALA A 1 206 ? -17.461 0.061 -5.669 1 71.51 206 ALA A O 1
ATOM 1591 N N . SER A 1 207 ? -19.417 0.948 -5.263 1 83.35 207 SER A N 1
ATOM 1592 C CA . SER A 1 207 ? -19.662 0.142 -4.072 1 83.35 207 SER A CA 1
ATOM 1593 C C . SER A 1 207 ? -20.572 -1.042 -4.384 1 83.35 207 SER A C 1
ATOM 1595 O O . SER A 1 207 ? -21.175 -1.102 -5.457 1 83.35 207 SER A O 1
ATOM 1597 N N . TRP A 1 208 ? -20.608 -1.984 -3.484 1 91.74 208 TRP A N 1
ATOM 1598 C CA . TRP A 1 208 ? -21.524 -3.112 -3.618 1 91.74 208 TRP A CA 1
ATOM 1599 C C . TRP A 1 208 ? -22.966 -2.631 -3.739 1 91.74 208 TRP A C 1
ATOM 1601 O O . TRP A 1 208 ? -23.743 -3.172 -4.529 1 91.74 208 TRP A O 1
ATOM 1611 N N . ASP A 1 209 ? -23.258 -1.598 -3.002 1 88.36 209 ASP A N 1
ATOM 1612 C CA . ASP A 1 209 ? -24.614 -1.062 -3.072 1 88.36 209 ASP A CA 1
ATOM 1613 C C . ASP A 1 209 ? -24.942 -0.58 -4.484 1 88.36 209 ASP A C 1
ATOM 1615 O O . ASP A 1 209 ? -26.005 -0.896 -5.021 1 88.36 209 ASP A O 1
ATOM 1619 N N . ALA A 1 210 ? -24.032 0.152 -5.024 1 88.31 210 ALA A N 1
ATOM 1620 C CA . ALA A 1 210 ? -24.239 0.696 -6.363 1 88.31 210 ALA A CA 1
ATOM 1621 C C . ALA A 1 210 ? -24.334 -0.42 -7.4 1 88.31 210 ALA A C 1
ATOM 1623 O O . ALA A 1 210 ? -25.173 -0.367 -8.302 1 88.31 210 ALA A O 1
ATOM 1624 N N . TRP A 1 211 ? -23.519 -1.368 -7.283 1 93.07 211 TRP A N 1
ATOM 1625 C CA . TRP A 1 211 ? -23.518 -2.463 -8.247 1 93.07 211 TRP A CA 1
ATOM 1626 C C . TRP A 1 211 ? -24.797 -3.286 -8.137 1 93.07 211 TRP A C 1
ATOM 1628 O O . TRP A 1 211 ? -25.393 -3.659 -9.15 1 93.07 211 TRP A O 1
ATOM 1638 N N . LEU A 1 212 ? -25.219 -3.591 -6.933 1 93.62 212 LEU A N 1
ATOM 1639 C CA . LEU A 1 212 ? -26.429 -4.376 -6.714 1 93.62 212 LEU A CA 1
ATOM 1640 C C . LEU A 1 212 ? -27.658 -3.636 -7.231 1 93.62 212 LEU A C 1
ATOM 1642 O O . LEU A 1 212 ? -28.572 -4.251 -7.784 1 93.62 212 LEU A O 1
ATOM 1646 N N . GLU A 1 213 ? -27.626 -2.356 -6.99 1 91.12 213 GLU A N 1
ATOM 1647 C CA . GLU A 1 213 ? -28.711 -1.545 -7.535 1 91.12 213 GLU A CA 1
ATOM 1648 C C . GLU A 1 213 ? -28.776 -1.66 -9.055 1 91.12 213 GLU A C 1
ATOM 1650 O O . GLU A 1 213 ? -29.858 -1.82 -9.625 1 91.12 213 GLU A O 1
ATOM 1655 N N . LYS A 1 214 ? -27.655 -1.561 -9.646 1 91.51 214 LYS A N 1
ATOM 1656 C CA . LYS A 1 214 ? -27.577 -1.7 -11.098 1 91.51 214 LYS A CA 1
ATOM 1657 C C . LYS A 1 214 ? -28.037 -3.085 -11.543 1 91.51 214 LYS A C 1
ATOM 1659 O O . LYS A 1 214 ? -28.623 -3.235 -12.617 1 91.51 214 LYS A O 1
ATOM 1664 N N . ALA A 1 215 ? -27.797 -4.088 -10.737 1 93.27 215 ALA A N 1
ATOM 1665 C CA . ALA A 1 215 ? -28.164 -5.469 -11.04 1 93.27 215 ALA A CA 1
ATOM 1666 C C . ALA A 1 215 ? -29.633 -5.729 -10.719 1 93.27 215 ALA A C 1
ATOM 1668 O O . ALA A 1 215 ? -30.141 -6.828 -10.955 1 93.27 215 ALA A O 1
ATOM 1669 N N . GLY A 1 216 ? -30.255 -4.808 -10.104 1 91.68 216 GLY A N 1
ATOM 1670 C CA . GLY A 1 216 ? -31.672 -4.932 -9.799 1 91.68 216 GLY A CA 1
ATOM 1671 C C . GLY A 1 216 ? -31.943 -5.733 -8.54 1 91.68 216 GLY A C 1
ATOM 1672 O O . GLY A 1 216 ? -33.009 -6.335 -8.399 1 91.68 216 GLY A O 1
ATOM 1673 N N . VAL A 1 217 ? -30.951 -5.816 -7.712 1 91.23 217 VAL A N 1
ATOM 1674 C CA . VAL A 1 217 ? -31.086 -6.607 -6.493 1 91.23 217 VAL A CA 1
ATOM 1675 C C . VAL A 1 217 ? -31.145 -5.681 -5.28 1 91.23 217 VAL A C 1
ATOM 1677 O O . VAL A 1 217 ? -30.297 -4.799 -5.123 1 91.23 217 VAL A O 1
ATOM 1680 N N . THR A 1 218 ? -32.091 -5.856 -4.426 1 84.37 218 THR A N 1
ATOM 1681 C CA . THR A 1 218 ? -32.244 -5.015 -3.243 1 84.37 218 THR A CA 1
ATOM 1682 C C . THR A 1 218 ? -32.235 -5.862 -1.974 1 84.37 218 THR A C 1
ATOM 1684 O O . THR A 1 218 ? -32.292 -5.327 -0.864 1 84.37 218 THR A O 1
ATOM 1687 N N . THR A 1 219 ? -32.109 -7.097 -2.102 1 83.38 219 THR A N 1
ATOM 1688 C CA . THR A 1 219 ? -32.29 -7.991 -0.964 1 83.38 219 THR A CA 1
ATOM 1689 C C . THR A 1 219 ? -30.947 -8.331 -0.323 1 83.38 219 THR A C 1
ATOM 1691 O O . THR A 1 219 ? -30.901 -8.892 0.773 1 83.38 219 THR A O 1
ATOM 1694 N N . VAL A 1 220 ? -29.941 -8.045 -0.985 1 86 220 VAL A N 1
ATOM 1695 C CA . VAL A 1 220 ? -28.623 -8.433 -0.494 1 86 220 VAL A CA 1
ATOM 1696 C C . VAL A 1 220 ? -28.073 -7.345 0.426 1 86 220 VAL A C 1
ATOM 1698 O O . VAL A 1 220 ? -28.016 -6.173 0.046 1 86 220 VAL A O 1
ATOM 1701 N N . THR A 1 221 ? -27.71 -7.753 1.62 1 82.77 221 THR A N 1
ATOM 1702 C CA . THR A 1 221 ? -27.107 -6.821 2.567 1 82.77 221 THR A CA 1
ATOM 1703 C C . THR A 1 221 ? -25.607 -6.692 2.317 1 82.77 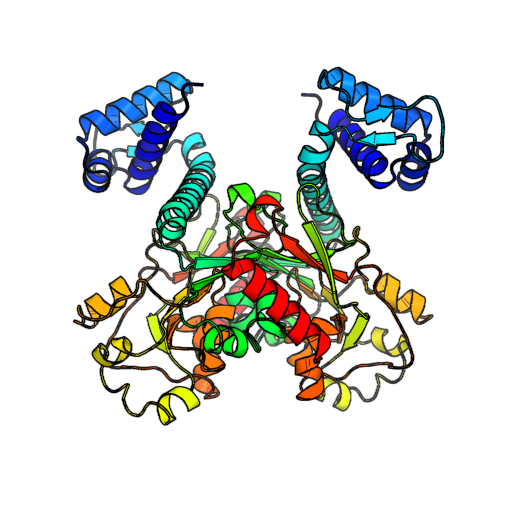221 THR A C 1
ATOM 1705 O O . THR A 1 221 ? -24.917 -7.693 2.116 1 82.77 221 THR A O 1
ATOM 1708 N N . THR A 1 222 ? -25.137 -5.454 2.235 1 82.59 222 THR A N 1
ATOM 1709 C CA . THR A 1 222 ? -23.729 -5.192 1.961 1 82.59 222 THR A CA 1
ATOM 1710 C C . THR A 1 222 ? -23.024 -4.663 3.207 1 82.59 222 THR A C 1
ATOM 1712 O O . THR A 1 222 ? -21.911 -4.142 3.122 1 82.59 222 THR A O 1
ATOM 1715 N N . LYS A 1 223 ? -23.592 -4.855 4.312 1 76.18 223 LYS A N 1
ATOM 1716 C CA . LYS A 1 223 ? -23.075 -4.219 5.521 1 76.18 223 LYS A CA 1
ATOM 1717 C C . LYS A 1 223 ? -22.004 -5.083 6.181 1 76.18 223 LYS A C 1
ATOM 1719 O O . LYS A 1 223 ? -21.208 -4.589 6.983 1 76.18 223 LYS A O 1
ATOM 1724 N N . ARG A 1 224 ? -22.057 -6.346 5.772 1 76.74 224 ARG A N 1
ATOM 1725 C CA . ARG A 1 224 ? -21.113 -7.255 6.414 1 76.74 224 ARG A CA 1
ATOM 1726 C C . ARG A 1 224 ? -20.058 -7.738 5.424 1 76.74 224 ARG A C 1
ATOM 1728 O O . ARG A 1 224 ? -20.181 -7.511 4.218 1 76.74 224 ARG A O 1
ATOM 1735 N N . GLY A 1 225 ? -18.98 -8.278 6.084 1 85.03 225 GLY A N 1
ATOM 1736 C CA . GLY A 1 225 ? -17.929 -8.864 5.267 1 85.03 225 GLY A CA 1
ATOM 1737 C C . GLY A 1 225 ? -16.56 -8.272 5.542 1 85.03 225 GLY A C 1
ATOM 1738 O O . GLY A 1 225 ? -16.392 -7.492 6.482 1 85.03 225 GLY A O 1
ATOM 1739 N N . MET A 1 226 ? -15.654 -8.639 4.683 1 88.79 226 MET A N 1
ATOM 1740 C CA . MET A 1 226 ? -14.271 -8.191 4.814 1 88.79 226 MET A CA 1
ATOM 1741 C C . MET A 1 226 ? -14.063 -6.854 4.111 1 88.79 226 MET A C 1
ATOM 1743 O O . MET A 1 226 ? -14.577 -6.64 3.012 1 88.79 226 MET A O 1
ATOM 1747 N N . ARG A 1 227 ? -13.411 -5.949 4.795 1 91.52 227 ARG A N 1
ATOM 1748 C CA . ARG A 1 227 ? -13.102 -4.633 4.246 1 91.52 227 ARG A CA 1
ATOM 1749 C C . ARG A 1 227 ? -11.596 -4.395 4.208 1 91.52 227 ARG A C 1
ATOM 1751 O O . ARG A 1 227 ? -10.908 -4.577 5.215 1 91.52 227 ARG A O 1
ATOM 1758 N N . ILE A 1 228 ? -11.118 -4.034 3.051 1 93.13 228 ILE A N 1
ATOM 1759 C CA . ILE A 1 228 ? -9.678 -3.892 2.868 1 93.13 228 ILE A CA 1
ATOM 1760 C C . ILE A 1 228 ? -9.382 -2.62 2.077 1 93.13 228 ILE A C 1
ATOM 1762 O O . ILE A 1 228 ? -10.026 -2.349 1.061 1 93.13 228 ILE A O 1
ATOM 1766 N N . ASN A 1 229 ? -8.397 -1.811 2.483 1 89.95 229 ASN A N 1
ATOM 1767 C CA . ASN A 1 229 ? -8.052 -0.588 1.767 1 89.95 229 ASN A CA 1
ATOM 1768 C C . ASN A 1 229 ? -6.911 -0.818 0.78 1 89.95 229 ASN A C 1
ATOM 1770 O O . ASN A 1 229 ? -5.996 0.001 0.681 1 89.95 229 ASN A O 1
ATOM 1774 N N . ASN A 1 230 ? -6.948 -1.923 0.153 1 92.82 230 ASN A N 1
ATOM 1775 C CA . ASN A 1 230 ? -5.986 -2.326 -0.867 1 92.82 230 ASN A CA 1
ATOM 1776 C C . ASN A 1 230 ? -6.614 -3.269 -1.889 1 92.82 230 ASN A C 1
ATOM 1778 O O . ASN A 1 230 ? -6.895 -4.428 -1.58 1 92.82 230 ASN A O 1
ATOM 1782 N N . SER A 1 231 ? -6.695 -2.802 -3.104 1 93.99 231 SER A N 1
ATOM 1783 C CA . SER A 1 231 ? -7.421 -3.551 -4.125 1 93.99 231 SER A CA 1
ATOM 1784 C C . SER A 1 231 ? -6.712 -4.859 -4.46 1 93.99 231 SER A C 1
ATOM 1786 O O . SER A 1 231 ? -7.36 -5.857 -4.782 1 93.99 231 SER A O 1
ATOM 1788 N N . ALA A 1 232 ? -5.397 -4.822 -4.427 1 94.39 232 ALA A N 1
ATOM 1789 C CA . ALA A 1 232 ? -4.676 -6.065 -4.689 1 94.39 232 ALA A CA 1
ATOM 1790 C C . ALA A 1 232 ? -4.997 -7.118 -3.633 1 94.39 232 ALA A C 1
ATOM 1792 O O . ALA A 1 232 ? -5.165 -8.297 -3.954 1 94.39 232 ALA A O 1
ATOM 1793 N N . ALA A 1 233 ? -5.092 -6.677 -2.425 1 94.24 233 ALA A N 1
ATOM 1794 C CA . ALA A 1 233 ? -5.44 -7.579 -1.331 1 94.24 233 ALA A CA 1
ATOM 1795 C C . ALA A 1 233 ? -6.887 -8.05 -1.447 1 94.24 233 ALA A C 1
ATOM 1797 O O . ALA A 1 233 ? -7.205 -9.191 -1.103 1 94.24 233 ALA A O 1
ATOM 1798 N N . VAL A 1 234 ? -7.743 -7.222 -1.907 1 95.88 234 VAL A N 1
ATOM 1799 C CA . VAL A 1 234 ? -9.136 -7.583 -2.147 1 95.88 234 VAL A CA 1
ATOM 1800 C C . VAL A 1 234 ? -9.208 -8.728 -3.155 1 95.88 234 VAL A C 1
ATOM 1802 O O . VAL A 1 234 ? -9.868 -9.74 -2.907 1 95.88 234 VAL A O 1
ATOM 1805 N N . LEU A 1 235 ? -8.492 -8.59 -4.228 1 96.51 235 LEU A N 1
ATOM 1806 C CA . LEU A 1 235 ? -8.489 -9.617 -5.264 1 96.51 235 LEU A CA 1
ATOM 1807 C C . LEU A 1 235 ? -7.849 -10.903 -4.752 1 96.51 235 LEU A C 1
ATOM 1809 O O . LEU A 1 235 ? -8.32 -12.001 -5.06 1 96.51 235 LEU A O 1
ATOM 1813 N N . GLN A 1 236 ? -6.814 -10.718 -3.975 1 93.79 236 GLN A N 1
ATOM 1814 C CA . GLN A 1 236 ? -6.16 -11.894 -3.409 1 93.79 236 GLN A CA 1
ATOM 1815 C C . GLN A 1 236 ? -7.107 -12.662 -2.492 1 93.79 236 GLN A C 1
ATOM 1817 O O . GLN A 1 236 ? -7.159 -13.893 -2.535 1 93.79 236 GLN A O 1
ATOM 1822 N N . ALA A 1 237 ? -7.836 -11.972 -1.674 1 94.61 237 ALA A N 1
ATOM 1823 C CA . ALA A 1 237 ? -8.82 -12.608 -0.802 1 94.61 237 ALA A CA 1
ATOM 1824 C C . ALA A 1 237 ? -9.845 -13.395 -1.615 1 94.61 237 ALA A C 1
ATOM 1826 O O . ALA A 1 237 ? -10.218 -14.51 -1.242 1 94.61 237 ALA A O 1
ATOM 1827 N N . ALA A 1 238 ? -10.263 -12.825 -2.719 1 96.15 238 ALA A N 1
ATOM 1828 C CA . ALA A 1 238 ? -11.207 -13.511 -3.598 1 96.15 238 ALA A CA 1
ATOM 1829 C C . ALA A 1 238 ? -10.576 -14.756 -4.215 1 96.15 238 ALA A C 1
ATOM 1831 O O . ALA A 1 238 ? -11.204 -15.816 -4.268 1 96.15 238 ALA A O 1
ATOM 1832 N N . ILE A 1 239 ? -9.343 -14.643 -4.662 1 94.93 239 ILE A N 1
ATOM 1833 C CA . ILE A 1 239 ? -8.608 -15.747 -5.269 1 94.93 239 ILE A CA 1
ATOM 1834 C C . ILE A 1 239 ? -8.493 -16.899 -4.273 1 94.93 239 ILE A C 1
ATOM 1836 O O . ILE A 1 239 ? -8.631 -18.067 -4.646 1 94.93 239 ILE A O 1
ATOM 1840 N N . ASP A 1 240 ? -8.315 -16.536 -3.049 1 92.14 240 ASP A N 1
ATOM 1841 C CA . ASP A 1 240 ? -8.111 -17.541 -2.01 1 92.14 240 ASP A CA 1
ATOM 1842 C C . ASP A 1 240 ? -9.442 -18.13 -1.547 1 92.14 240 ASP A C 1
ATOM 1844 O O . ASP A 1 240 ? -9.473 -18.988 -0.662 1 92.14 240 ASP A O 1
ATOM 1848 N N . GLY A 1 241 ? -10.517 -17.613 -2.071 1 92.05 241 GLY A N 1
ATOM 1849 C CA . GLY A 1 241 ? -11.818 -18.215 -1.829 1 92.05 241 GLY A CA 1
ATOM 1850 C C . GLY A 1 241 ? -12.513 -17.661 -0.6 1 92.05 241 GLY A C 1
ATOM 1851 O O . GLY A 1 241 ? -13.422 -18.292 -0.057 1 92.05 241 GLY A O 1
ATOM 1852 N N . HIS A 1 242 ? -12.131 -16.468 -0.187 1 91.24 242 HIS A N 1
ATOM 1853 C CA . HIS A 1 242 ? -12.691 -15.924 1.045 1 91.24 242 HIS A CA 1
ATOM 1854 C C . HIS A 1 242 ? -14.042 -15.264 0.792 1 91.24 242 HIS A C 1
ATOM 1856 O O . HIS A 1 242 ? -14.748 -14.902 1.736 1 91.24 242 HIS A O 1
ATOM 1862 N N . GLY A 1 243 ? -14.382 -15.132 -0.436 1 93.27 243 GLY A N 1
ATOM 1863 C CA . GLY A 1 243 ? -15.639 -14.485 -0.775 1 93.27 243 GLY A CA 1
ATOM 1864 C C . GLY A 1 243 ? -15.674 -13.955 -2.196 1 93.27 243 GLY A C 1
ATOM 1865 O O . GLY A 1 243 ? -14.927 -14.424 -3.058 1 93.27 243 GLY A O 1
ATOM 1866 N N . VAL A 1 244 ? -16.638 -13.028 -2.39 1 95.63 244 VAL A N 1
ATOM 1867 C CA . VAL A 1 244 ? -16.84 -12.395 -3.69 1 95.63 244 VAL A CA 1
ATOM 1868 C C . VAL A 1 244 ? -16.406 -10.933 -3.626 1 95.63 244 VAL A C 1
ATOM 1870 O O . VAL A 1 244 ? -16.775 -10.209 -2.699 1 95.63 244 VAL A O 1
ATOM 1873 N N . ALA A 1 245 ? -15.581 -10.517 -4.562 1 96.75 245 ALA A N 1
ATOM 1874 C CA . ALA A 1 245 ? -15.087 -9.143 -4.602 1 96.75 245 ALA A CA 1
ATOM 1875 C C . ALA A 1 245 ? -15.639 -8.396 -5.813 1 96.75 245 ALA A C 1
ATOM 1877 O O . ALA A 1 245 ? -15.942 -9.006 -6.841 1 96.75 245 ALA A O 1
ATOM 1878 N N . LEU A 1 246 ? -15.827 -7.098 -5.622 1 94.93 246 LEU A N 1
ATOM 1879 C CA . LEU A 1 246 ? -16.045 -6.221 -6.768 1 94.93 246 LEU A CA 1
ATOM 1880 C C . LEU A 1 246 ? -14.717 -5.781 -7.375 1 94.93 246 LEU A C 1
ATOM 1882 O O . LEU A 1 246 ? -13.957 -5.04 -6.746 1 94.93 246 LEU A O 1
ATOM 1886 N N . ALA A 1 247 ? -14.517 -6.245 -8.54 1 95.53 247 ALA A N 1
ATOM 1887 C CA . ALA A 1 247 ? -13.211 -6.039 -9.161 1 95.53 247 ALA A CA 1
ATOM 1888 C C . ALA A 1 247 ? -13.273 -4.942 -10.219 1 95.53 247 ALA A C 1
ATOM 1890 O O . ALA A 1 247 ? -14.304 -4.757 -10.871 1 95.53 247 ALA A O 1
ATOM 1891 N N . ARG A 1 248 ? -12.195 -4.239 -10.315 1 94.58 248 ARG A N 1
ATOM 1892 C CA . ARG A 1 248 ? -11.931 -3.408 -11.486 1 94.58 248 ARG A CA 1
ATOM 1893 C C . ARG A 1 248 ? -11.27 -4.22 -12.595 1 94.58 248 ARG A C 1
ATOM 1895 O O . ARG A 1 248 ? -10.355 -5.005 -12.336 1 94.58 248 ARG A O 1
ATOM 1902 N N . SER A 1 249 ? -11.7 -4.045 -13.786 1 95.07 249 SER A N 1
ATOM 1903 C CA . SER A 1 249 ? -11.33 -4.88 -14.924 1 95.07 249 SER A CA 1
ATOM 1904 C C . SER A 1 249 ? -9.821 -4.88 -15.143 1 95.07 249 SER A C 1
ATOM 1906 O O . SER A 1 249 ? -9.218 -5.936 -15.349 1 95.07 249 SER A O 1
ATOM 1908 N N . VAL A 1 250 ? -9.187 -3.715 -15.052 1 94.6 250 VAL A N 1
ATOM 1909 C CA . VAL A 1 250 ? -7.769 -3.561 -15.359 1 94.6 250 VAL A CA 1
ATOM 1910 C C . VAL A 1 250 ? -6.937 -4.401 -14.393 1 94.6 250 VAL A C 1
ATOM 1912 O O . VAL A 1 250 ? -6.005 -5.095 -14.807 1 94.6 250 VAL A O 1
ATOM 1915 N N . MET A 1 251 ? -7.319 -4.433 -13.163 1 94.11 251 MET A N 1
ATOM 1916 C CA . MET A 1 251 ? -6.53 -5.105 -12.135 1 94.11 251 MET A CA 1
ATOM 1917 C C . MET A 1 251 ? -6.857 -6.594 -12.084 1 94.11 251 MET A C 1
ATOM 1919 O O . MET A 1 251 ? -6.034 -7.4 -11.647 1 94.11 251 MET A O 1
ATOM 1923 N N . ALA A 1 252 ? -8.006 -6.975 -12.547 1 96.59 252 ALA A N 1
ATOM 1924 C CA . ALA A 1 252 ? -8.445 -8.365 -12.446 1 96.59 252 ALA A CA 1
ATOM 1925 C C . ALA A 1 252 ? -8.1 -9.142 -13.713 1 96.59 252 ALA A C 1
ATOM 1927 O O . ALA A 1 252 ? -8.165 -10.374 -13.73 1 96.59 252 ALA A O 1
ATOM 1928 N N . ARG A 1 253 ? -7.697 -8.51 -14.745 1 95.6 253 ARG A N 1
ATOM 1929 C CA . ARG A 1 253 ? -7.581 -9.08 -16.083 1 95.6 253 ARG A CA 1
ATOM 1930 C C . ARG A 1 253 ? -6.657 -10.293 -16.084 1 95.6 253 ARG A C 1
ATOM 1932 O O . ARG A 1 253 ? -7.047 -11.377 -16.523 1 95.6 253 ARG A O 1
ATOM 1939 N N . ASP A 1 254 ? -5.476 -10.176 -15.6 1 93.75 254 ASP A N 1
ATOM 1940 C CA . ASP A 1 254 ? -4.495 -11.256 -15.666 1 93.75 254 ASP A CA 1
ATOM 1941 C C . ASP A 1 254 ? -4.947 -12.459 -14.841 1 93.75 254 ASP A C 1
ATOM 1943 O O . ASP A 1 254 ? -4.68 -13.605 -15.209 1 93.75 254 ASP A O 1
ATOM 1947 N N . ASP A 1 255 ? -5.593 -12.161 -13.732 1 95.68 255 ASP A N 1
ATOM 1948 C CA . ASP A 1 255 ? -6.083 -13.248 -12.891 1 95.68 255 ASP A CA 1
ATOM 1949 C C . ASP A 1 255 ? -7.243 -13.981 -13.562 1 95.68 255 ASP A C 1
ATOM 1951 O O . ASP A 1 255 ? -7.395 -15.194 -13.399 1 95.68 255 ASP A O 1
ATOM 1955 N N . LEU A 1 256 ? -8.035 -13.278 -14.339 1 96.92 256 LEU A N 1
ATOM 1956 C CA . LEU A 1 256 ? -9.118 -13.9 -15.093 1 96.92 256 LEU A CA 1
ATOM 1957 C C . LEU A 1 256 ? -8.568 -14.766 -16.221 1 96.92 256 LEU A C 1
ATOM 1959 O O . LEU A 1 256 ? -8.999 -15.908 -16.399 1 96.92 256 LEU A O 1
ATOM 1963 N N . VAL A 1 257 ? -7.614 -14.258 -16.896 1 95.61 257 VAL A N 1
ATOM 1964 C CA . VAL A 1 257 ? -7.005 -14.962 -18.02 1 95.61 257 VAL A CA 1
ATOM 1965 C C . VAL A 1 257 ? -6.308 -16.226 -17.521 1 95.61 257 VAL A C 1
ATOM 1967 O O . VAL A 1 257 ? -6.392 -17.28 -18.156 1 95.61 257 VAL A O 1
ATOM 1970 N N . ALA A 1 258 ? -5.724 -16.174 -16.348 1 93.71 258 ALA A N 1
ATOM 1971 C CA . ALA A 1 258 ? -4.974 -17.291 -15.78 1 93.71 258 ALA A CA 1
ATOM 1972 C C . ALA A 1 258 ? -5.907 -18.284 -15.093 1 93.71 258 ALA A C 1
ATOM 1974 O O . ALA A 1 258 ? -5.467 -19.337 -14.625 1 93.71 258 ALA A O 1
ATOM 1975 N N . GLY A 1 259 ? -7.175 -17.868 -14.953 1 95.41 259 GLY A N 1
ATOM 1976 C CA . GLY A 1 259 ? -8.159 -18.769 -14.375 1 95.41 259 GLY A CA 1
ATOM 1977 C C . GLY A 1 259 ? -8.153 -18.766 -12.858 1 95.41 259 GLY A C 1
ATOM 1978 O O . GLY A 1 259 ? -8.724 -19.658 -12.228 1 95.41 259 GLY A O 1
ATOM 1979 N N . ARG A 1 260 ? -7.538 -17.846 -12.258 1 95.58 260 ARG A N 1
ATOM 1980 C CA . ARG A 1 260 ? -7.509 -17.73 -10.803 1 95.58 260 ARG A CA 1
ATOM 1981 C C . ARG A 1 260 ? -8.783 -17.075 -10.28 1 95.58 260 ARG A C 1
ATOM 1983 O O . ARG A 1 260 ? -9.142 -17.249 -9.114 1 95.58 260 ARG A O 1
ATOM 1990 N N . LEU A 1 261 ? -9.407 -16.274 -11.16 1 97.28 261 LEU A N 1
ATOM 1991 C CA . LEU A 1 261 ? -10.683 -15.628 -10.873 1 97.28 261 LEU A CA 1
ATOM 1992 C C . LEU A 1 261 ? -11.704 -15.933 -11.963 1 97.28 261 LEU A C 1
ATOM 1994 O O . LEU A 1 261 ? -11.335 -16.205 -13.108 1 97.28 261 LEU A O 1
ATOM 1998 N N . VAL A 1 262 ? -12.907 -15.879 -11.587 1 97.19 262 VAL A N 1
ATOM 1999 C CA . VAL A 1 262 ? -14.015 -16.014 -12.526 1 97.19 262 VAL A CA 1
ATOM 2000 C C . VAL A 1 262 ? -14.955 -14.818 -12.392 1 97.19 262 VAL A C 1
ATOM 2002 O O . VAL A 1 262 ? -15.326 -14.434 -11.28 1 97.19 262 VAL A O 1
ATOM 2005 N N . ARG A 1 263 ? -15.276 -14.246 -13.529 1 96.95 263 ARG A N 1
ATOM 2006 C CA . ARG A 1 263 ? -16.242 -13.152 -13.547 1 96.95 263 ARG A CA 1
ATOM 2007 C C . ARG A 1 263 ? -17.664 -13.675 -13.368 1 96.95 263 ARG A C 1
ATOM 2009 O O . ARG A 1 263 ? -18.075 -14.617 -14.048 1 96.95 263 ARG A O 1
ATOM 2016 N N . LEU A 1 264 ? -18.368 -13.055 -12.498 1 95.94 264 LEU A N 1
ATOM 2017 C CA . LEU A 1 264 ? -19.753 -13.435 -12.243 1 95.94 264 LEU A CA 1
ATOM 2018 C C . LEU A 1 264 ? -20.716 -12.484 -12.947 1 95.94 264 LEU A C 1
ATOM 2020 O O . LEU A 1 264 ? -20.423 -11.296 -13.096 1 95.94 264 LEU A O 1
ATOM 2024 N N . PHE A 1 265 ? -21.767 -13.012 -13.489 1 95.16 265 PHE A N 1
ATOM 2025 C CA . PHE A 1 265 ? -22.912 -12.28 -14.018 1 95.16 265 PHE A CA 1
ATOM 2026 C C . PHE A 1 265 ? -22.491 -11.375 -15.17 1 95.16 265 PHE A C 1
ATOM 2028 O O . PHE A 1 265 ? -22.733 -10.167 -15.137 1 95.16 265 PHE A O 1
ATOM 2035 N N . PRO A 1 266 ? -21.901 -11.899 -16.167 1 92.9 266 PRO A N 1
ATOM 2036 C CA . PRO A 1 266 ? -21.376 -11.114 -17.287 1 92.9 266 PRO A CA 1
ATOM 2037 C C . PRO A 1 266 ? -22.454 -10.288 -17.986 1 92.9 266 PRO A C 1
ATOM 2039 O O . PRO A 1 266 ? -22.138 -9.347 -18.718 1 92.9 266 PRO A O 1
ATOM 2042 N N . GLU A 1 267 ? -23.628 -10.514 -17.703 1 92.35 267 GLU A N 1
ATOM 2043 C CA . GLU A 1 267 ? -24.721 -9.786 -18.34 1 92.35 267 GLU A CA 1
ATOM 2044 C C . GLU A 1 267 ? -24.913 -8.412 -17.705 1 92.35 267 GLU A C 1
ATOM 2046 O O . GLU A 1 267 ? -25.549 -7.534 -18.291 1 92.35 267 GLU A O 1
ATOM 2051 N N . VAL A 1 268 ? -24.487 -8.286 -16.482 1 93.31 268 VAL A N 1
ATOM 2052 C CA . VAL A 1 268 ? -24.594 -6.995 -15.811 1 93.31 268 VAL A CA 1
ATOM 2053 C C . VAL A 1 268 ? -23.404 -6.116 -16.188 1 93.31 268 VAL A C 1
ATOM 2055 O O . VAL A 1 268 ? -22.263 -6.419 -15.831 1 93.31 268 VAL A O 1
ATOM 2058 N N . GLU A 1 269 ? -23.657 -5.087 -16.89 1 92.33 269 GLU A N 1
ATOM 2059 C CA . GLU A 1 269 ? -22.603 -4.153 -17.276 1 92.33 269 GLU A CA 1
ATOM 2060 C C . GLU A 1 269 ? -22.555 -2.954 -16.333 1 92.33 269 GLU A C 1
ATOM 2062 O O . GLU A 1 269 ? -23.564 -2.273 -16.135 1 92.33 269 GLU A O 1
ATOM 2067 N N . PHE A 1 270 ? -21.405 -2.759 -15.792 1 93.61 270 PHE A N 1
ATOM 2068 C CA . PHE A 1 270 ? -21.196 -1.618 -14.908 1 93.61 270 PHE A CA 1
ATOM 2069 C C . PHE A 1 270 ? -19.924 -0.867 -15.284 1 93.61 270 PHE A C 1
ATOM 2071 O O . PHE A 1 270 ? -18.833 -1.219 -14.832 1 93.61 270 PHE A O 1
ATOM 2078 N N . THR A 1 271 ? -20.136 0.168 -16.031 1 92.37 271 THR A N 1
ATOM 2079 C CA . THR A 1 271 ? -19.002 0.994 -16.431 1 92.37 271 THR A CA 1
ATOM 2080 C C . THR A 1 271 ? -18.653 2 -15.338 1 92.37 271 THR A C 1
ATOM 2082 O O . THR A 1 271 ? -19.535 2.677 -14.805 1 92.37 271 THR A O 1
ATOM 2085 N N . SER A 1 272 ? -17.422 2.064 -15.01 1 90.92 272 SER A N 1
ATOM 2086 C CA . SER A 1 272 ? -16.964 3.003 -13.992 1 90.92 272 SER A CA 1
ATOM 2087 C C . SER A 1 272 ? -16.922 4.428 -14.532 1 90.92 272 SER A C 1
ATOM 2089 O O . SER A 1 272 ? -16.546 4.65 -15.685 1 90.92 272 SER A O 1
ATOM 2091 N N . ALA A 1 273 ? -17.271 5.349 -13.671 1 87.39 273 ALA A N 1
ATOM 2092 C CA . ALA A 1 273 ? -17.117 6.762 -14.007 1 87.39 273 ALA A CA 1
ATOM 2093 C C . ALA A 1 273 ? -15.661 7.201 -13.874 1 87.39 273 ALA A C 1
ATOM 2095 O O . ALA A 1 273 ? -15.265 8.232 -14.423 1 87.39 273 ALA A O 1
ATOM 2096 N N . LEU A 1 274 ? -14.987 6.398 -13.172 1 90.65 274 LEU A N 1
ATOM 2097 C CA . LEU A 1 274 ? -13.567 6.666 -12.97 1 90.65 274 LEU A CA 1
ATOM 2098 C C . LEU A 1 274 ? -12.719 5.881 -13.964 1 90.65 274 LEU A C 1
ATOM 2100 O O . LEU A 1 274 ? -13.18 4.889 -14.534 1 90.65 274 LEU A O 1
ATOM 2104 N N . ALA A 1 275 ? -11.549 6.356 -14.166 1 93.89 275 ALA A N 1
ATOM 2105 C CA . ALA A 1 275 ? -10.607 5.728 -15.09 1 93.89 275 ALA A CA 1
ATOM 2106 C C . ALA A 1 275 ? -9.17 5.887 -14.6 1 93.89 275 ALA A C 1
ATOM 2108 O O . ALA A 1 275 ? -8.921 6.553 -13.593 1 93.89 275 ALA A O 1
ATOM 2109 N N . TYR A 1 276 ? -8.327 5.164 -15.274 1 95.11 276 TYR A N 1
ATOM 2110 C CA . TYR A 1 276 ? -6.904 5.326 -14.995 1 95.11 276 TYR A CA 1
ATOM 2111 C C . TYR A 1 276 ? -6.294 6.404 -15.883 1 95.11 276 TYR A C 1
ATOM 2113 O O . TYR A 1 276 ? -6.563 6.452 -17.086 1 95.11 276 TYR A O 1
ATOM 2121 N N . TYR A 1 277 ? -5.478 7.217 -15.282 1 95.66 277 TYR A N 1
ATOM 2122 C CA . TYR A 1 277 ? -4.831 8.325 -15.977 1 95.66 277 TYR A CA 1
ATOM 2123 C C . TYR A 1 277 ? -3.33 8.331 -15.713 1 95.66 277 TYR A C 1
ATOM 2125 O O . TYR A 1 277 ? -2.886 8.03 -14.603 1 95.66 277 TYR A O 1
ATOM 2133 N N . VAL A 1 278 ? -2.623 8.666 -16.764 1 96.67 278 VAL A N 1
ATOM 2134 C CA . VAL A 1 278 ? -1.224 9.032 -16.572 1 96.67 278 VAL A CA 1
ATOM 2135 C C . VAL A 1 278 ? -1.126 10.492 -16.136 1 96.67 278 VAL A C 1
ATOM 2137 O O . VAL A 1 278 ? -1.76 11.367 -16.731 1 96.67 278 VAL A O 1
ATOM 2140 N N . VAL A 1 279 ? -0.389 10.725 -15.081 1 94.6 279 VAL A N 1
ATOM 2141 C CA . VAL A 1 279 ? -0.271 12.081 -14.555 1 94.6 279 VAL A CA 1
ATOM 2142 C C . VAL A 1 279 ? 1.202 12.435 -14.366 1 94.6 279 VAL A C 1
ATOM 2144 O O . VAL A 1 279 ? 2.004 11.589 -13.963 1 94.6 279 VAL A O 1
ATOM 2147 N N . TYR A 1 280 ? 1.542 13.556 -14.681 1 92.72 280 TYR A N 1
ATOM 2148 C CA . TYR A 1 280 ? 2.91 14.026 -14.492 1 92.72 280 TYR A CA 1
ATOM 2149 C C . TYR A 1 280 ? 2.965 15.549 -14.466 1 92.72 280 TYR A C 1
ATOM 2151 O O . TYR A 1 280 ? 1.981 16.217 -14.794 1 92.72 280 TYR A O 1
ATOM 2159 N N . ARG A 1 281 ? 4.047 16.032 -13.982 1 83.54 281 ARG A N 1
ATOM 2160 C CA . ARG A 1 281 ? 4.242 17.478 -13.967 1 83.54 281 ARG A CA 1
ATOM 2161 C C . ARG A 1 281 ? 4.557 18.003 -15.364 1 83.54 281 ARG A C 1
ATOM 2163 O O . ARG A 1 281 ? 5.323 17.384 -16.106 1 83.54 281 ARG A O 1
ATOM 2170 N N . ALA A 1 282 ? 4.066 19.156 -15.679 1 83.69 282 ALA A N 1
ATOM 2171 C CA . ALA A 1 282 ? 4.247 19.745 -17.003 1 83.69 282 ALA A CA 1
ATOM 2172 C C . ALA A 1 282 ? 5.721 20.023 -17.284 1 83.69 282 ALA A C 1
ATOM 2174 O O . ALA A 1 282 ? 6.186 19.859 -18.414 1 83.69 282 ALA A O 1
ATOM 2175 N N . GLU A 1 283 ? 6.436 20.354 -16.263 1 78.59 283 GLU A N 1
ATOM 2176 C CA . GLU A 1 283 ? 7.838 20.733 -16.409 1 78.59 283 GLU A CA 1
ATOM 2177 C C . GLU A 1 283 ? 8.697 19.533 -16.795 1 78.59 283 GLU A C 1
ATOM 2179 O O . GLU A 1 283 ? 9.788 19.695 -17.346 1 78.59 283 GLU A O 1
ATOM 2184 N N . CYS A 1 284 ? 8.169 18.373 -16.504 1 78.07 284 CYS A N 1
ATOM 2185 C CA . CYS A 1 284 ? 8.943 17.166 -16.771 1 78.07 284 CYS A CA 1
ATOM 2186 C C . CYS A 1 284 ? 8.484 16.498 -18.062 1 78.07 284 CYS A C 1
ATOM 2188 O O . CYS A 1 284 ? 9.067 15.501 -18.492 1 78.07 284 CYS A O 1
ATOM 2190 N N . ALA A 1 285 ? 7.626 17.071 -18.733 1 83.5 285 ALA A N 1
ATOM 2191 C CA . ALA A 1 285 ? 6.942 16.427 -19.852 1 83.5 285 ALA A CA 1
ATOM 2192 C C . ALA A 1 285 ? 7.914 16.127 -20.99 1 83.5 285 ALA A C 1
ATOM 2194 O O . ALA A 1 285 ? 7.72 15.173 -21.746 1 83.5 285 ALA A O 1
ATOM 2195 N N . SER A 1 286 ? 8.972 16.872 -21.051 1 82.93 286 SER A N 1
ATOM 2196 C CA . SER A 1 286 ? 9.854 16.729 -22.205 1 82.93 286 SER A CA 1
ATOM 2197 C C . SER A 1 286 ? 11.08 15.889 -21.863 1 82.93 286 SER A C 1
ATOM 2199 O O . SER A 1 286 ? 11.901 15.596 -22.734 1 82.93 286 SER A O 1
ATOM 2201 N N . LEU A 1 287 ? 11.212 15.483 -20.654 1 81.48 287 LEU A N 1
ATOM 2202 C CA . LEU A 1 287 ? 12.33 14.622 -20.285 1 81.48 287 LEU A CA 1
ATOM 2203 C C . LEU A 1 287 ? 12.268 13.298 -21.039 1 81.48 287 LEU A C 1
ATOM 2205 O O . LEU A 1 287 ? 11.23 12.632 -21.047 1 81.48 287 LEU A O 1
ATOM 2209 N N . PRO A 1 288 ? 13.323 12.927 -21.685 1 85.18 288 PRO A N 1
ATOM 2210 C CA . PRO A 1 288 ? 13.321 11.733 -22.534 1 85.18 288 PRO A CA 1
ATOM 2211 C C . PRO A 1 288 ? 12.847 10.484 -21.794 1 85.18 288 PRO A C 1
ATOM 2213 O O . PRO A 1 288 ? 12.063 9.701 -22.336 1 85.18 288 PRO A O 1
ATOM 2216 N N . ARG A 1 289 ? 13.294 10.275 -20.6 1 87.65 289 ARG A N 1
ATOM 2217 C CA . ARG A 1 289 ? 12.916 9.087 -19.842 1 87.65 289 ARG A CA 1
ATOM 2218 C C . ARG A 1 289 ? 11.421 9.081 -19.543 1 87.65 289 ARG A C 1
ATOM 2220 O O . ARG A 1 289 ? 10.788 8.022 -19.535 1 87.65 289 ARG A O 1
ATOM 2227 N N . LEU A 1 290 ? 10.895 10.265 -19.286 1 90.91 290 LEU A N 1
ATOM 2228 C CA . LEU A 1 290 ? 9.464 10.366 -19.021 1 90.91 290 LEU A CA 1
ATOM 2229 C C . LEU A 1 290 ? 8.656 10.082 -20.283 1 90.91 290 LEU A C 1
ATOM 2231 O O . LEU A 1 290 ? 7.667 9.347 -20.239 1 90.91 290 LEU A O 1
ATOM 2235 N N . VAL A 1 291 ? 9.092 10.69 -21.353 1 92.89 291 VAL A N 1
ATOM 2236 C CA . VAL A 1 291 ? 8.421 10.481 -22.632 1 92.89 291 VAL A CA 1
ATOM 2237 C C . VAL A 1 291 ? 8.45 8.998 -22.995 1 92.89 291 VAL A C 1
ATOM 2239 O O . VAL A 1 291 ? 7.433 8.433 -23.403 1 92.89 291 VAL A O 1
ATOM 2242 N N . ALA A 1 292 ? 9.573 8.435 -22.78 1 93.68 292 ALA A N 1
ATOM 2243 C CA . ALA A 1 292 ? 9.719 7.016 -23.093 1 93.68 292 ALA A CA 1
ATOM 2244 C C . ALA A 1 292 ? 8.769 6.168 -22.252 1 93.68 292 ALA A C 1
ATOM 2246 O O . ALA A 1 292 ? 8.098 5.274 -22.774 1 93.68 292 ALA A O 1
ATOM 2247 N N . PHE A 1 293 ? 8.707 6.431 -21.019 1 94.96 293 PHE A N 1
ATOM 2248 C CA . PHE A 1 293 ? 7.858 5.662 -20.118 1 94.96 293 PHE A CA 1
ATOM 2249 C C . PHE A 1 293 ? 6.384 5.899 -20.429 1 94.96 293 PHE A C 1
ATOM 2251 O O . PHE A 1 293 ? 5.59 4.956 -20.452 1 94.96 293 PHE A O 1
ATOM 2258 N N . ARG A 1 294 ? 6.054 7.122 -20.571 1 95.9 294 ARG A N 1
ATOM 2259 C CA . ARG A 1 294 ? 4.681 7.474 -20.917 1 95.9 294 ARG A CA 1
ATOM 2260 C C . ARG A 1 294 ? 4.236 6.759 -22.188 1 95.9 294 ARG A C 1
ATOM 2262 O O . ARG A 1 294 ? 3.169 6.142 -22.219 1 95.9 294 ARG A O 1
ATOM 2269 N N . ASP A 1 295 ? 5.013 6.839 -23.215 1 95.58 295 ASP A N 1
ATOM 2270 C CA . ASP A 1 295 ? 4.678 6.21 -24.489 1 95.58 295 ASP A CA 1
ATOM 2271 C C . ASP A 1 295 ? 4.569 4.694 -24.34 1 95.58 295 ASP A C 1
ATOM 2273 O O . ASP A 1 295 ? 3.691 4.068 -24.938 1 95.58 295 ASP A O 1
ATOM 2277 N N . TRP A 1 296 ? 5.432 4.169 -23.595 1 96.12 296 TRP A N 1
ATOM 2278 C CA . TRP A 1 296 ? 5.385 2.736 -23.326 1 96.12 296 TRP A CA 1
ATOM 2279 C C . TRP A 1 296 ? 4.091 2.357 -22.614 1 96.12 296 TRP A C 1
ATOM 2281 O O . TRP A 1 296 ? 3.436 1.379 -22.982 1 96.12 296 TRP A O 1
ATOM 2291 N N . LEU A 1 297 ? 3.688 3.116 -21.591 1 96.16 297 LEU A N 1
ATOM 2292 C CA . LEU A 1 297 ? 2.447 2.874 -20.862 1 96.16 297 LEU A CA 1
ATOM 2293 C C . LEU A 1 297 ? 1.255 2.85 -21.812 1 96.16 297 LEU A C 1
ATOM 2295 O O . LEU A 1 297 ? 0.415 1.949 -21.739 1 96.16 297 LEU A O 1
ATOM 2299 N N . VAL A 1 298 ? 1.266 3.813 -22.653 1 96.01 298 VAL A N 1
ATOM 2300 C CA . VAL A 1 298 ? 0.153 3.96 -23.585 1 96.01 298 VAL A CA 1
ATOM 2301 C C . VAL A 1 298 ? 0.119 2.769 -24.541 1 96.01 298 VAL A C 1
ATOM 2303 O O . VAL A 1 298 ? -0.948 2.214 -24.812 1 96.01 298 VAL A O 1
ATOM 2306 N N . SER A 1 299 ? 1.249 2.383 -24.991 1 95.86 299 SER A N 1
ATOM 2307 C CA . SER A 1 299 ? 1.336 1.245 -25.9 1 95.86 299 SER A CA 1
ATOM 2308 C C . SER A 1 299 ? 0.888 -0.043 -25.218 1 95.86 299 SER A C 1
ATOM 2310 O O . SER A 1 299 ? 0.148 -0.837 -25.803 1 95.86 299 SER A O 1
ATOM 2312 N N . GLU A 1 300 ? 1.299 -0.267 -23.98 1 95.08 300 GLU A N 1
ATOM 2313 C CA . GLU A 1 300 ? 0.928 -1.463 -23.229 1 95.08 300 GLU A CA 1
ATOM 2314 C C . GLU A 1 300 ? -0.571 -1.493 -22.946 1 95.08 300 GLU A C 1
ATOM 2316 O O . GLU A 1 300 ? -1.195 -2.556 -22.991 1 95.08 300 GLU A O 1
ATOM 2321 N N . ALA A 1 301 ? -1.093 -0.323 -22.606 1 94.64 301 ALA A N 1
ATOM 2322 C CA . ALA A 1 301 ? -2.522 -0.233 -22.313 1 94.64 301 ALA A CA 1
ATOM 2323 C C . ALA A 1 301 ? -3.356 -0.52 -23.558 1 94.64 301 ALA A C 1
ATOM 2325 O O . ALA A 1 301 ? -4.434 -1.112 -23.468 1 94.64 301 ALA A O 1
ATOM 2326 N N . ALA A 1 302 ? -2.84 -0.11 -24.687 1 91.98 302 ALA A N 1
ATOM 2327 C CA . ALA A 1 302 ? -3.541 -0.322 -25.951 1 91.98 302 ALA A CA 1
ATOM 2328 C C . ALA A 1 302 ? -3.474 -1.786 -26.377 1 91.98 302 ALA A C 1
ATOM 2330 O O . ALA A 1 302 ? -4.388 -2.29 -27.034 1 91.98 302 ALA A O 1
ATOM 2331 N N . ALA A 1 303 ? -2.401 -2.459 -26.058 1 84.75 303 ALA A N 1
ATOM 2332 C CA . ALA A 1 303 ? -2.2 -3.853 -26.444 1 84.75 303 ALA A CA 1
ATOM 2333 C C . ALA A 1 303 ? -3.025 -4.79 -25.566 1 84.75 303 ALA A C 1
ATOM 2335 O O . ALA A 1 303 ? -3.316 -5.922 -25.957 1 84.75 303 ALA A O 1
ATOM 2336 N N . GLY A 1 304 ? -3.695 -4.322 -24.571 1 72.07 304 GLY A N 1
ATOM 2337 C CA . GLY A 1 304 ? -4.52 -5.153 -23.709 1 72.07 304 GLY A CA 1
ATOM 2338 C C . GLY A 1 304 ? -3.72 -5.909 -22.666 1 72.07 304 GLY A C 1
ATOM 2339 O O . GLY A 1 304 ? -4.277 -6.701 -21.902 1 72.07 304 GLY A O 1
ATOM 2340 N N . MET B 1 1 ? -10.468 27.705 19.713 1 28.5 1 MET B N 1
AT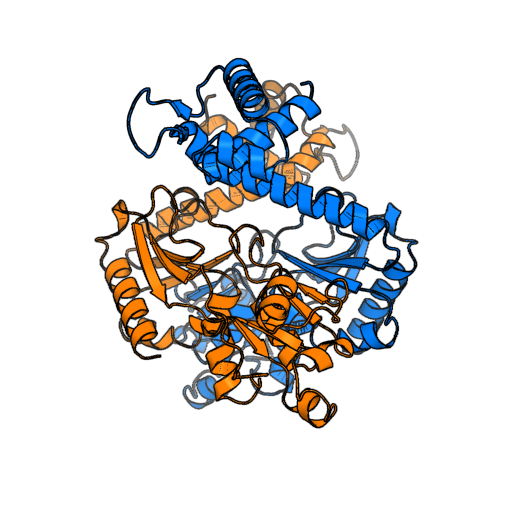OM 2341 C CA . MET B 1 1 ? -11.052 27.615 18.378 1 28.5 1 MET B CA 1
ATOM 2342 C C . MET B 1 1 ? -12.376 26.858 18.413 1 28.5 1 MET B C 1
ATOM 2344 O O . MET B 1 1 ? -12.446 25.747 18.942 1 28.5 1 MET B O 1
ATOM 2348 N N . LYS B 1 2 ? -13.403 27.344 18.493 1 40.04 2 LYS B N 1
ATOM 2349 C CA . LYS B 1 2 ? -14.742 26.768 18.569 1 40.04 2 LYS B CA 1
ATOM 2350 C C . LYS B 1 2 ? -14.958 25.731 17.471 1 40.04 2 LYS B C 1
ATOM 2352 O O . LYS B 1 2 ? -15.189 26.084 16.313 1 40.04 2 LYS B O 1
ATOM 2357 N N . SER B 1 3 ? -14.542 24.601 17.54 1 45.52 3 SER B N 1
ATOM 2358 C CA . SER B 1 3 ? -14.112 23.417 16.804 1 45.52 3 SER B CA 1
ATOM 2359 C C . SER B 1 3 ? -15.235 22.873 15.928 1 45.52 3 SER B C 1
ATOM 2361 O O . SER B 1 3 ? -15.014 22.539 14.762 1 45.52 3 SER B O 1
ATOM 2363 N N . PRO B 1 4 ? -16.427 22.849 16.489 1 46.27 4 PRO B N 1
ATOM 2364 C CA . PRO B 1 4 ? -17.533 22.259 15.73 1 46.27 4 PRO B CA 1
ATOM 2365 C C . PRO B 1 4 ? -17.985 23.138 14.566 1 46.27 4 PRO B C 1
ATOM 2367 O O . PRO B 1 4 ? -18.329 22.625 13.498 1 46.27 4 PRO B O 1
ATOM 2370 N N . ILE B 1 5 ? -18.119 24.496 14.868 1 49.02 5 ILE B N 1
ATOM 2371 C CA . ILE B 1 5 ? -18.588 25.452 13.871 1 49.02 5 ILE B CA 1
ATOM 2372 C C . ILE B 1 5 ? -17.668 25.42 12.652 1 49.02 5 ILE B C 1
ATOM 2374 O O . ILE B 1 5 ? -18.138 25.435 11.512 1 49.02 5 ILE B O 1
ATOM 2378 N N . TYR B 1 6 ? -16.447 25.181 12.872 1 59.6 6 TYR B N 1
ATOM 2379 C CA . TYR B 1 6 ? -15.462 25.161 11.796 1 59.6 6 TYR B CA 1
ATOM 2380 C C . TYR B 1 6 ? -15.561 23.871 10.99 1 59.6 6 TYR B C 1
ATOM 2382 O O . TYR B 1 6 ? -15.369 23.877 9.772 1 59.6 6 TYR B O 1
ATOM 2390 N N . LEU B 1 7 ? -16.101 22.936 11.605 1 66.96 7 LEU B N 1
ATOM 2391 C CA . LEU B 1 7 ? -16.188 21.661 10.9 1 66.96 7 LEU B CA 1
ATOM 2392 C C . LEU B 1 7 ? -17.316 21.683 9.874 1 66.96 7 LEU B C 1
ATOM 2394 O O . LEU B 1 7 ? -17.152 21.193 8.754 1 66.96 7 LEU B O 1
ATOM 2398 N N . ASN B 1 8 ? -18.464 22.275 10.296 1 73.68 8 ASN B N 1
ATOM 2399 C CA . ASN B 1 8 ? -19.573 22.39 9.355 1 73.68 8 ASN B CA 1
ATOM 2400 C C . ASN B 1 8 ? -19.226 23.312 8.19 1 73.68 8 ASN B C 1
ATOM 2402 O O . ASN B 1 8 ? -19.56 23.02 7.04 1 73.68 8 ASN B O 1
ATOM 2406 N N . ALA B 1 9 ? -18.553 24.37 8.615 1 78.53 9 ALA B N 1
ATOM 2407 C CA . ALA B 1 9 ? -18.147 25.306 7.57 1 78.53 9 ALA B CA 1
ATOM 2408 C C . ALA B 1 9 ? -17.175 24.65 6.593 1 78.53 9 ALA B C 1
ATOM 2410 O O . ALA B 1 9 ? -17.277 24.849 5.38 1 78.53 9 ALA B O 1
ATOM 2411 N N . LEU B 1 10 ? -16.302 23.835 7.181 1 80.28 10 LEU B N 1
ATOM 2412 C CA . LEU B 1 10 ? -15.351 23.123 6.335 1 80.28 10 LEU B CA 1
ATOM 2413 C C . LEU B 1 10 ? -16.064 22.104 5.453 1 80.28 10 LEU B C 1
ATOM 2415 O O . LEU B 1 10 ? -15.693 21.912 4.293 1 80.28 10 LEU B O 1
ATOM 2419 N N . ARG B 1 11 ? -17.023 21.539 5.997 1 81.58 11 ARG B N 1
ATOM 2420 C CA . ARG B 1 11 ? -17.817 20.577 5.239 1 81.58 11 ARG B CA 1
ATOM 2421 C C . ARG B 1 11 ? -18.57 21.262 4.104 1 81.58 11 ARG B C 1
ATOM 2423 O O . ARG B 1 11 ? -18.607 20.754 2.981 1 81.58 11 ARG B O 1
ATOM 2430 N N . GLU B 1 12 ? -19.189 22.373 4.42 1 83.1 12 GLU B N 1
ATOM 2431 C CA . GLU B 1 12 ? -19.91 23.134 3.404 1 83.1 12 GLU B CA 1
ATOM 2432 C C . GLU B 1 12 ? -18.965 23.639 2.318 1 83.1 12 GLU B C 1
ATOM 2434 O O . GLU B 1 12 ? -19.311 23.636 1.135 1 83.1 12 GLU B O 1
ATOM 2439 N N . PHE B 1 13 ? -17.823 24.078 2.779 1 85.77 13 PHE B N 1
ATOM 2440 C CA . PHE B 1 13 ? -16.801 24.536 1.846 1 85.77 13 PHE B CA 1
ATOM 2441 C C . PHE B 1 13 ? -16.383 23.411 0.907 1 85.77 13 PHE B C 1
ATOM 2443 O O . PHE B 1 13 ? -16.355 23.591 -0.312 1 85.77 13 PHE B O 1
ATOM 2450 N N . GLU B 1 14 ? -16.061 22.349 1.484 1 85 14 GLU B N 1
ATOM 2451 C CA . GLU B 1 14 ? -15.616 21.202 0.697 1 85 14 GLU B CA 1
ATOM 2452 C C . GLU B 1 14 ? -16.682 20.778 -0.309 1 85 14 GLU B C 1
ATOM 2454 O O . GLU B 1 14 ? -16.378 20.542 -1.481 1 85 14 GLU B O 1
ATOM 2459 N N . ALA B 1 15 ? -17.952 20.666 0.002 1 84.08 15 ALA B N 1
ATOM 2460 C CA . ALA B 1 15 ? -19.06 20.294 -0.875 1 84.08 15 ALA B CA 1
ATOM 2461 C C . ALA B 1 15 ? -19.261 21.331 -1.975 1 84.08 15 ALA B C 1
ATOM 2463 O O . ALA B 1 15 ? -19.485 20.979 -3.136 1 84.08 15 ALA B O 1
ATOM 2464 N N . SER B 1 16 ? -19.14 22.559 -1.628 1 87.02 16 SER B N 1
ATOM 2465 C CA . SER B 1 16 ? -19.322 23.638 -2.593 1 87.02 16 SER B CA 1
ATOM 2466 C C . SER B 1 16 ? -18.233 23.615 -3.66 1 87.02 16 SER B C 1
ATOM 2468 O O . SER B 1 16 ? -18.505 23.857 -4.838 1 87.02 16 SER B O 1
ATOM 2470 N N . ALA B 1 17 ? -17.093 23.382 -3.15 1 84.67 17 ALA B N 1
ATOM 2471 C CA . ALA B 1 17 ? -15.974 23.314 -4.087 1 84.67 17 ALA B CA 1
ATOM 2472 C C . ALA B 1 17 ? -16.135 22.14 -5.049 1 84.67 17 ALA B C 1
ATOM 2474 O O . ALA B 1 17 ? -15.86 22.267 -6.244 1 84.67 17 ALA B O 1
ATOM 2475 N N . ARG B 1 18 ? -16.569 21.098 -4.512 1 79.47 18 ARG B N 1
ATOM 2476 C CA . ARG B 1 18 ? -16.752 19.885 -5.304 1 79.47 18 ARG B CA 1
ATOM 2477 C C . ARG B 1 18 ? -17.862 20.066 -6.334 1 79.47 18 ARG B C 1
ATOM 2479 O O . ARG B 1 18 ? -17.722 19.65 -7.486 1 79.47 18 ARG B O 1
ATOM 2486 N N . HIS B 1 19 ? -18.89 20.672 -5.964 1 79.82 19 HIS B N 1
ATOM 2487 C CA . HIS B 1 19 ? -20.05 20.852 -6.83 1 79.82 19 HIS B CA 1
ATOM 2488 C C . HIS B 1 19 ? -19.942 22.142 -7.635 1 79.82 19 HIS B C 1
ATOM 2490 O O . HIS B 1 19 ? -20.713 22.361 -8.572 1 79.82 19 HIS B O 1
ATOM 2496 N N . GLN B 1 20 ? -18.985 22.89 -7.239 1 82.41 20 GLN B N 1
ATOM 2497 C CA . GLN B 1 20 ? -18.834 24.228 -7.8 1 82.41 20 GLN B CA 1
ATOM 2498 C C . GLN B 1 20 ? -20.156 24.99 -7.769 1 82.41 20 GLN B C 1
ATOM 2500 O O . GLN B 1 20 ? -20.489 25.703 -8.719 1 82.41 20 GLN B O 1
ATOM 2505 N N . SER B 1 21 ? -20.934 24.662 -6.745 1 86.24 21 SER B N 1
ATOM 2506 C CA . SER B 1 21 ? -22.262 25.249 -6.597 1 86.24 21 SER B CA 1
ATOM 2507 C C . SER B 1 21 ? -22.728 25.201 -5.146 1 86.24 21 SER B C 1
ATOM 2509 O O . SER B 1 21 ? -22.646 24.156 -4.496 1 86.24 21 SER B O 1
ATOM 2511 N N . PHE B 1 22 ? -23.245 26.374 -4.62 1 87.72 22 PHE B N 1
ATOM 2512 C CA . PHE B 1 22 ? -23.808 26.392 -3.275 1 87.72 22 PHE B CA 1
ATOM 2513 C C . PHE B 1 22 ? -25.127 25.63 -3.23 1 87.72 22 PHE B C 1
ATOM 2515 O O . PHE B 1 22 ? -25.41 24.927 -2.258 1 87.72 22 PHE B O 1
ATOM 2522 N N . SER B 1 23 ? -25.865 25.72 -4.315 1 88.91 23 SER B N 1
ATOM 2523 C CA . SER B 1 23 ? -27.161 25.05 -4.356 1 88.91 23 SER B CA 1
ATOM 2524 C C . SER B 1 23 ? -26.998 23.534 -4.39 1 88.91 23 SER B C 1
ATOM 2526 O O . SER B 1 23 ? -27.709 22.812 -3.688 1 88.91 23 SER B O 1
ATOM 2528 N N . ALA B 1 24 ? -26.056 23.141 -5.193 1 86.22 24 ALA B N 1
ATOM 2529 C CA . ALA B 1 24 ? -25.818 21.704 -5.296 1 86.22 24 ALA B CA 1
ATOM 2530 C C . ALA B 1 24 ? -25.255 21.146 -3.993 1 86.22 24 ALA B C 1
ATOM 2532 O O . ALA B 1 24 ? -25.621 20.046 -3.571 1 86.22 24 ALA B O 1
ATOM 2533 N N . ALA B 1 25 ? -24.412 21.91 -3.41 1 86.69 25 ALA B N 1
ATOM 2534 C CA . ALA B 1 25 ? -23.876 21.514 -2.111 1 86.69 25 ALA B CA 1
ATOM 2535 C C . ALA B 1 25 ? -24.98 21.439 -1.061 1 86.69 25 ALA B C 1
ATOM 2537 O O . ALA B 1 25 ? -25.017 20.507 -0.254 1 86.69 25 ALA B O 1
ATOM 2538 N N . ALA B 1 26 ? -25.859 22.353 -1.053 1 85.83 26 ALA B N 1
ATOM 2539 C CA . ALA B 1 26 ? -26.977 22.408 -0.114 1 85.83 26 ALA B CA 1
ATOM 2540 C C . ALA B 1 26 ? -27.875 21.183 -0.259 1 85.83 26 ALA B C 1
ATOM 2542 O O . ALA B 1 26 ? -28.326 20.615 0.738 1 85.83 26 ALA B O 1
ATOM 2543 N N . ALA B 1 27 ? -28.06 20.818 -1.464 1 83.78 27 ALA B N 1
ATOM 2544 C CA . ALA B 1 27 ? -28.876 19.639 -1.74 1 83.78 27 ALA B CA 1
ATOM 2545 C C . ALA B 1 27 ? -28.242 18.382 -1.15 1 83.78 27 ALA B C 1
ATOM 2547 O O . ALA B 1 27 ? -28.93 17.56 -0.541 1 83.78 27 ALA B O 1
ATOM 2548 N N . GLU B 1 28 ? -26.916 18.328 -1.306 1 79.67 28 GLU B N 1
ATOM 2549 C CA . GLU B 1 28 ? -26.199 17.172 -0.775 1 79.67 28 GLU B CA 1
ATOM 2550 C C . GLU B 1 28 ? -26.25 17.144 0.75 1 79.67 28 GLU B C 1
ATOM 2552 O O . GLU B 1 28 ? -26.418 16.081 1.352 1 79.67 28 GLU B O 1
ATOM 2557 N N . LEU B 1 29 ? -26.179 18.268 1.343 1 78.42 29 LEU B N 1
ATOM 2558 C CA . LEU B 1 29 ? -25.997 18.365 2.787 1 78.42 29 LEU B CA 1
ATOM 2559 C C . LEU B 1 29 ? -27.335 18.564 3.491 1 78.42 29 LEU B C 1
ATOM 2561 O O . LEU B 1 29 ? -27.391 18.628 4.721 1 78.42 29 LEU B O 1
ATOM 2565 N N . ASN B 1 30 ? -28.35 18.61 2.681 1 82.7 30 ASN B N 1
ATOM 2566 C CA . ASN B 1 30 ? -29.707 18.78 3.192 1 82.7 30 ASN B CA 1
ATOM 2567 C C . ASN B 1 30 ? -29.835 20.047 4.032 1 82.7 30 ASN B C 1
ATOM 2569 O O . ASN B 1 30 ? -30.322 20.001 5.163 1 82.7 30 ASN B O 1
ATOM 2573 N N . VAL B 1 31 ? -29.292 21.077 3.512 1 82.45 31 VAL B N 1
ATOM 2574 C CA . VAL B 1 31 ? -29.386 22.415 4.085 1 82.45 31 VAL B CA 1
ATOM 2575 C C . VAL B 1 31 ? -29.772 23.417 2.999 1 82.45 31 VAL B C 1
ATOM 2577 O O . VAL B 1 31 ? -29.97 23.041 1.841 1 82.45 31 VAL B O 1
ATOM 2580 N N . THR B 1 32 ? -30.065 24.662 3.38 1 84.54 32 THR B N 1
ATOM 2581 C CA . THR B 1 32 ? -30.412 25.68 2.394 1 84.54 32 THR B CA 1
ATOM 2582 C C . THR B 1 32 ? -29.155 26.29 1.78 1 84.54 32 THR B C 1
ATOM 2584 O O . THR B 1 32 ? -28.124 26.402 2.446 1 84.54 32 THR B O 1
ATOM 2587 N N . PRO B 1 33 ? -29.272 26.594 0.507 1 88.21 33 PRO B N 1
ATOM 2588 C CA . PRO B 1 33 ? -28.136 27.277 -0.116 1 88.21 33 PRO B CA 1
ATOM 2589 C C . PRO B 1 33 ? -27.675 28.498 0.676 1 88.21 33 PRO B C 1
ATOM 2591 O O . PRO B 1 33 ? -26.475 28.769 0.758 1 88.21 33 PRO B O 1
ATOM 2594 N N . ALA B 1 34 ? -28.611 29.21 1.24 1 88.21 34 ALA B N 1
ATOM 2595 C CA . ALA B 1 34 ? -28.288 30.387 2.042 1 88.21 34 ALA B CA 1
ATOM 2596 C C . ALA B 1 34 ? -27.44 30.01 3.253 1 88.21 34 ALA B C 1
ATOM 2598 O O . ALA B 1 34 ? -26.49 30.717 3.598 1 88.21 34 ALA B O 1
ATOM 2599 N N . ALA B 1 35 ? -27.831 28.899 3.839 1 85.44 35 ALA B N 1
ATOM 2600 C CA . ALA B 1 35 ? -27.083 28.409 4.993 1 85.44 35 ALA B CA 1
ATOM 2601 C C . ALA B 1 35 ? -25.659 28.023 4.601 1 85.44 35 ALA B C 1
ATOM 2603 O O . ALA B 1 35 ? -24.705 28.334 5.317 1 85.44 35 ALA B O 1
ATOM 2604 N N . VAL B 1 36 ? -25.553 27.349 3.444 1 88.19 36 VAL B N 1
ATOM 2605 C CA . VAL B 1 36 ? -24.238 26.974 2.936 1 88.19 36 VAL B CA 1
ATOM 2606 C C . VAL B 1 36 ? -23.405 28.228 2.682 1 88.19 36 VAL B C 1
ATOM 2608 O O . VAL B 1 36 ? -22.253 28.314 3.113 1 88.19 36 VAL B O 1
ATOM 2611 N N . GLY B 1 37 ? -23.992 29.195 1.981 1 88.82 37 GLY B N 1
ATOM 2612 C CA . GLY B 1 37 ? -23.298 30.44 1.693 1 88.82 37 GLY B CA 1
ATOM 2613 C C . GLY B 1 37 ? -22.844 31.173 2.941 1 88.82 37 GLY B C 1
ATOM 2614 O O . GLY B 1 37 ? -21.724 31.686 2.993 1 88.82 37 GLY B O 1
ATOM 2615 N N . GLN B 1 38 ? -23.644 31.152 3.905 1 87.59 38 GLN B N 1
ATOM 2616 C CA . GLN B 1 38 ? -23.345 31.835 5.16 1 87.59 38 GLN B CA 1
ATOM 2617 C C . GLN B 1 38 ? -22.183 31.165 5.887 1 87.59 38 GLN B C 1
ATOM 2619 O O . GLN B 1 38 ? -21.289 31.844 6.396 1 87.59 38 GLN B O 1
ATOM 2624 N N . LEU B 1 39 ? -22.22 29.871 5.948 1 84.88 39 LEU B N 1
ATOM 2625 C CA . LEU B 1 39 ? -21.159 29.134 6.625 1 84.88 39 LEU B CA 1
ATOM 2626 C C . LEU B 1 39 ? -19.83 29.304 5.898 1 84.88 39 LEU B C 1
ATOM 2628 O O . LEU B 1 39 ? -18.784 29.456 6.534 1 84.88 39 LEU B O 1
ATOM 2632 N N . VAL B 1 40 ? -19.914 29.307 4.591 1 87.78 40 VAL B N 1
ATOM 2633 C CA . VAL B 1 40 ? -18.697 29.504 3.81 1 87.78 40 VAL B CA 1
ATOM 2634 C C . VAL B 1 40 ? -18.165 30.918 4.028 1 87.78 40 VAL B C 1
ATOM 2636 O O . VAL B 1 40 ? -16.96 31.114 4.206 1 87.78 40 VAL B O 1
ATOM 2639 N N . ARG B 1 41 ? -19.04 31.851 4.04 1 87.25 41 ARG B N 1
ATOM 2640 C CA . ARG B 1 41 ? -18.641 33.234 4.281 1 87.25 41 ARG B CA 1
ATOM 2641 C C . ARG B 1 41 ? -18.038 33.396 5.672 1 87.25 41 ARG B C 1
ATOM 2643 O O . ARG B 1 41 ? -17.056 34.12 5.849 1 87.25 41 ARG B O 1
ATOM 2650 N N . SER B 1 42 ? -18.725 32.727 6.577 1 83.29 42 SER B N 1
ATOM 2651 C CA . SER B 1 42 ? -18.201 32.771 7.938 1 83.29 42 SER B CA 1
ATOM 2652 C C . SER B 1 42 ? -16.802 32.17 8.012 1 83.29 42 SER B C 1
ATOM 2654 O O . SER B 1 42 ? -15.937 32.683 8.726 1 83.29 42 SER B O 1
ATOM 2656 N N . LEU B 1 43 ? -16.564 31.084 7.299 1 82.84 43 LEU B N 1
ATOM 2657 C CA . LEU B 1 43 ? -15.249 30.457 7.23 1 82.84 43 LEU B CA 1
ATOM 2658 C C . LEU B 1 43 ? -14.233 31.394 6.584 1 82.84 43 LEU B C 1
ATOM 2660 O O . LEU B 1 43 ? -13.118 31.55 7.087 1 82.84 43 LEU B O 1
ATOM 2664 N N . GLU B 1 44 ? -14.627 31.997 5.501 1 87.31 44 GLU B N 1
ATOM 2665 C CA . GLU B 1 44 ? -13.766 32.959 4.82 1 87.31 44 GLU B CA 1
ATOM 2666 C C . GLU B 1 44 ? -13.384 34.11 5.746 1 87.31 44 GLU B C 1
ATOM 2668 O O . GLU B 1 44 ? -12.225 34.529 5.779 1 87.31 44 GLU B O 1
ATOM 2673 N N . ALA B 1 45 ? -14.361 34.56 6.497 1 81.17 45 ALA B N 1
ATOM 2674 C CA . ALA B 1 45 ? -14.142 35.67 7.421 1 81.17 45 ALA B CA 1
ATOM 2675 C C . ALA B 1 45 ? -13.166 35.279 8.527 1 81.17 45 ALA B C 1
ATOM 2677 O O . ALA B 1 45 ? -12.279 36.057 8.884 1 81.17 45 ALA B O 1
ATOM 2678 N N . SER B 1 46 ? -13.432 34.121 8.981 1 74.96 46 SER B N 1
ATOM 2679 C CA . SER B 1 46 ? -12.581 33.644 10.066 1 74.96 46 SER B CA 1
ATOM 2680 C C . SER B 1 46 ? -11.144 33.444 9.595 1 74.96 46 SER B C 1
ATOM 2682 O O . SER B 1 46 ? -10.2 33.661 10.356 1 74.96 46 SER B O 1
ATOM 2684 N N . LEU B 1 47 ? -10.97 33.051 8.336 1 75.73 47 LEU B N 1
ATOM 2685 C CA . LEU B 1 47 ? -9.657 32.778 7.763 1 75.73 47 LEU B CA 1
ATOM 2686 C C . LEU B 1 47 ? -9.032 34.051 7.204 1 75.73 47 LEU B C 1
ATOM 2688 O O . LEU B 1 47 ? -7.818 34.113 6.996 1 75.73 47 LEU B O 1
ATOM 2692 N N . GLY B 1 48 ? -9.845 35.039 6.961 1 78.37 48 GLY B N 1
ATOM 2693 C CA . GLY B 1 48 ? -9.39 36.287 6.37 1 78.37 48 GLY B CA 1
ATOM 2694 C C . GLY B 1 48 ? -9.05 36.162 4.897 1 78.37 48 GLY B C 1
ATOM 2695 O O . GLY B 1 48 ? -8.27 36.955 4.365 1 78.37 48 GLY B O 1
ATOM 2696 N N . THR B 1 49 ? -9.521 35.037 4.276 1 81.41 49 THR B N 1
ATOM 2697 C CA . THR B 1 49 ? -9.241 34.804 2.863 1 81.41 49 THR B CA 1
ATOM 2698 C C . THR B 1 49 ? -10.463 34.222 2.158 1 81.41 49 THR B C 1
ATOM 2700 O O . THR B 1 49 ? -11.17 33.383 2.721 1 81.41 49 THR B O 1
ATOM 2703 N N . PRO B 1 50 ? -10.704 34.743 0.992 1 87.08 50 PRO B N 1
ATOM 2704 C CA . PRO B 1 50 ? -11.779 34.119 0.217 1 87.08 50 PRO B CA 1
ATOM 2705 C C . PRO B 1 50 ? -11.446 32.691 -0.211 1 87.08 50 PRO B C 1
ATOM 2707 O O . PRO B 1 50 ? -10.288 32.386 -0.507 1 87.08 50 PRO B O 1
ATOM 2710 N N . LEU B 1 51 ? -12.456 31.915 -0.209 1 88.54 51 LEU B N 1
ATOM 2711 C CA . LEU B 1 51 ? -12.277 30.524 -0.61 1 88.54 51 LEU B CA 1
ATOM 2712 C C . LEU B 1 51 ? -12.821 30.288 -2.014 1 88.54 51 LEU B C 1
ATOM 2714 O O . LEU B 1 51 ? -12.49 29.287 -2.654 1 88.54 51 LEU B O 1
ATOM 2718 N N . PHE B 1 52 ? -13.705 31.272 -2.529 1 90.02 52 PHE B N 1
ATOM 2719 C CA . PHE B 1 52 ? -14.28 31.135 -3.861 1 90.02 52 PHE B CA 1
ATOM 2720 C C . PHE B 1 52 ? -14.172 32.443 -4.635 1 90.02 52 PHE B C 1
ATOM 2722 O O . PHE B 1 52 ? -14.251 33.525 -4.05 1 90.02 52 PHE B O 1
ATOM 2729 N N . HIS B 1 53 ? -13.798 32.294 -5.919 1 86.6 53 HIS B N 1
ATOM 2730 C CA . HIS B 1 53 ? -14.114 33.356 -6.868 1 86.6 53 HIS B CA 1
ATOM 2731 C C . HIS B 1 53 ? -15.586 33.319 -7.266 1 86.6 53 HIS B C 1
ATOM 2733 O O . HIS B 1 53 ? -16.066 32.312 -7.793 1 86.6 53 HIS B O 1
ATOM 2739 N N . ARG B 1 54 ? -16.291 34.341 -6.736 1 79.16 54 ARG B N 1
ATOM 2740 C CA . ARG B 1 54 ? -17.729 34.401 -6.977 1 79.16 54 ARG B CA 1
ATOM 2741 C C . ARG B 1 54 ? -18.05 35.323 -8.148 1 79.16 54 ARG B C 1
ATOM 2743 O O . ARG B 1 54 ? -17.637 36.485 -8.161 1 79.16 54 ARG B O 1
ATOM 2750 N N . GLY B 1 55 ? -18.195 34.866 -9.312 1 68.83 55 GLY B N 1
ATOM 2751 C CA . GLY B 1 55 ? -18.486 35.67 -10.488 1 68.83 55 GLY B CA 1
ATOM 2752 C C . GLY B 1 55 ? -19.953 36.038 -10.611 1 68.83 55 GLY B C 1
ATOM 2753 O O . GLY B 1 55 ? -20.816 35.371 -10.037 1 68.83 55 GLY B O 1
ATOM 2754 N N . SER B 1 56 ? -20.403 37.32 -10.834 1 60.19 56 SER B N 1
ATOM 2755 C CA . SER B 1 56 ? -21.74 37.876 -11.016 1 60.19 56 SER B CA 1
ATOM 2756 C C . SER B 1 56 ? -22.453 37.226 -12.196 1 60.19 56 SER B C 1
ATOM 2758 O O . SER B 1 56 ? -23.679 37.296 -12.303 1 60.19 56 SER B O 1
ATOM 2760 N N . GLY B 1 57 ? -21.859 36.624 -13.498 1 53.65 57 GLY B N 1
ATOM 2761 C CA . GLY B 1 57 ? -22.451 36.255 -14.774 1 53.65 57 GLY B CA 1
ATOM 2762 C C . GLY B 1 57 ? -21.871 34.978 -15.354 1 53.65 57 GLY B C 1
ATOM 2763 O O . GLY B 1 57 ? -20.808 34.524 -14.927 1 53.65 57 GLY B O 1
ATOM 2764 N N . GLY B 1 58 ? -22.691 33.807 -16.095 1 50.98 58 GLY B N 1
ATOM 2765 C CA . GLY B 1 58 ? -22.433 32.63 -16.909 1 50.98 58 GLY B CA 1
ATOM 2766 C C . GLY B 1 58 ? -22.606 31.329 -16.149 1 50.98 58 GLY B C 1
ATOM 2767 O O . GLY B 1 58 ? -23.136 31.32 -15.036 1 50.98 58 GLY B O 1
ATOM 2768 N N . ARG B 1 59 ? -22.308 30.075 -16.6 1 52.84 59 ARG B N 1
ATOM 2769 C CA . ARG B 1 59 ? -22.625 28.712 -16.184 1 52.84 59 ARG B CA 1
ATOM 2770 C C . ARG B 1 59 ? -21.838 28.324 -14.936 1 52.84 59 ARG B C 1
ATOM 2772 O O . ARG B 1 59 ? -22.298 27.509 -14.134 1 52.84 59 ARG B O 1
ATOM 2779 N N . VAL B 1 60 ? -20.543 28.656 -14.67 1 57 60 VAL B N 1
ATOM 2780 C CA . VAL B 1 60 ? -19.7 28.229 -13.558 1 57 60 VAL B CA 1
ATOM 2781 C C . VAL B 1 60 ? -19.526 29.379 -12.569 1 57 60 VAL B C 1
ATOM 2783 O O . VAL B 1 60 ? -18.773 30.321 -12.828 1 57 60 VAL B O 1
ATOM 2786 N N . ARG B 1 61 ? -20.292 29.586 -11.447 1 66.84 61 ARG B N 1
ATOM 2787 C CA . ARG B 1 61 ? -20.357 30.781 -10.612 1 66.84 61 ARG B CA 1
ATOM 2788 C C . ARG B 1 61 ? -19.516 30.614 -9.351 1 66.84 61 ARG B C 1
ATOM 2790 O O . ARG B 1 61 ? -19.219 31.592 -8.663 1 66.84 61 ARG B O 1
ATOM 2797 N N . LEU B 1 62 ? -19.159 29.377 -9.086 1 81.62 62 LEU B N 1
ATOM 2798 C CA . LEU B 1 62 ? -18.406 29.176 -7.852 1 81.62 62 LEU B CA 1
ATOM 2799 C C . LEU B 1 62 ? -17.143 28.361 -8.112 1 81.62 62 LEU B C 1
ATOM 2801 O O . LEU B 1 62 ? -17.221 27.17 -8.421 1 81.62 62 LEU B O 1
ATOM 2805 N N . VAL B 1 63 ? -16.04 29.185 -8.202 1 84.18 63 VAL B N 1
ATOM 2806 C CA . VAL B 1 63 ? -14.772 28.506 -8.448 1 84.18 63 VAL B CA 1
ATOM 2807 C C . VAL B 1 63 ? -13.851 28.677 -7.241 1 84.18 63 VAL B C 1
ATOM 2809 O O . VAL B 1 63 ? -13.67 29.791 -6.744 1 84.18 63 VAL B O 1
ATOM 2812 N N . ALA B 1 64 ? -13.327 27.624 -6.728 1 85.7 64 ALA B N 1
ATOM 2813 C CA . ALA B 1 64 ? -12.426 27.662 -5.579 1 85.7 64 ALA B CA 1
ATOM 2814 C C . ALA B 1 64 ? -11.166 28.463 -5.897 1 85.7 64 ALA B C 1
ATOM 2816 O O . ALA B 1 64 ? -10.634 28.38 -7.006 1 85.7 64 ALA B O 1
ATOM 2817 N N . THR B 1 65 ? -10.715 29.315 -4.92 1 84.6 65 THR B N 1
ATOM 2818 C CA . THR B 1 65 ? -9.469 30.059 -5.062 1 84.6 65 THR B CA 1
ATOM 2819 C C . THR B 1 65 ? -8.272 29.112 -5.079 1 84.6 65 THR B C 1
ATOM 2821 O O . THR B 1 65 ? -8.398 27.938 -4.723 1 84.6 65 THR B O 1
ATOM 2824 N N . GLU B 1 66 ? -7.175 29.562 -5.446 1 74.81 66 GLU B N 1
ATOM 2825 C CA . GLU B 1 66 ? -5.959 28.757 -5.509 1 74.81 66 GLU B CA 1
ATOM 2826 C C . GLU B 1 66 ? -5.596 28.197 -4.136 1 74.81 66 GLU B C 1
ATOM 2828 O O . GLU B 1 66 ? -5.227 27.027 -4.016 1 74.81 66 GLU B O 1
ATOM 2833 N N . VAL B 1 67 ? -5.741 29.087 -3.186 1 74.3 67 VAL B N 1
ATOM 2834 C CA . VAL B 1 67 ? -5.417 28.677 -1.823 1 74.3 67 VAL B CA 1
ATOM 2835 C C . VAL B 1 67 ? -6.378 27.579 -1.371 1 74.3 67 VAL B C 1
ATOM 2837 O O . VAL B 1 67 ? -5.965 26.607 -0.734 1 74.3 67 VAL B O 1
ATOM 2840 N N . ALA B 1 68 ? -7.655 27.786 -1.703 1 79.42 68 ALA B N 1
ATOM 2841 C CA . ALA B 1 68 ? -8.669 26.793 -1.357 1 79.42 68 ALA B CA 1
ATOM 2842 C C . ALA B 1 68 ? -8.407 25.47 -2.07 1 79.42 68 ALA B C 1
ATOM 2844 O O . ALA B 1 68 ? -8.516 24.4 -1.467 1 79.42 68 ALA B O 1
ATOM 2845 N N . GLN B 1 69 ? -7.994 25.56 -3.273 1 77.16 69 GLN B N 1
ATOM 2846 C CA . GLN B 1 69 ? -7.728 24.373 -4.079 1 77.16 69 GLN B CA 1
ATOM 2847 C C . GLN B 1 69 ? -6.568 23.566 -3.503 1 77.16 69 GLN B C 1
ATOM 2849 O O . GLN B 1 69 ? -6.583 22.334 -3.541 1 77.16 69 GLN B O 1
ATOM 2854 N N . ARG B 1 70 ? -5.688 24.262 -2.957 1 66.87 70 ARG B N 1
ATOM 2855 C CA . ARG B 1 70 ? -4.52 23.601 -2.383 1 66.87 70 ARG B CA 1
ATOM 2856 C C . ARG B 1 70 ? -4.875 22.905 -1.073 1 66.87 70 ARG B C 1
ATOM 2858 O O . ARG B 1 70 ? -4.277 21.884 -0.725 1 66.87 70 ARG B O 1
ATOM 2865 N N . ALA B 1 71 ? -5.85 23.473 -0.43 1 71.3 71 ALA B N 1
ATOM 2866 C CA . ALA B 1 71 ? -6.205 22.955 0.889 1 71.3 71 ALA B CA 1
ATOM 2867 C C . ALA B 1 71 ? -7.22 21.821 0.778 1 71.3 71 ALA B C 1
ATOM 2869 O O . ALA B 1 71 ? -7.355 21.008 1.696 1 71.3 71 ALA B O 1
ATOM 2870 N N . LEU B 1 72 ? -7.893 21.796 -0.397 1 76.3 72 LEU B N 1
ATOM 2871 C CA . LEU B 1 72 ? -9.06 20.934 -0.548 1 76.3 72 LEU B CA 1
ATOM 2872 C C . LEU B 1 72 ? -8.68 19.468 -0.377 1 76.3 72 LEU B C 1
ATOM 2874 O O . LEU B 1 72 ? -9.388 18.712 0.292 1 76.3 72 LEU B O 1
ATOM 2878 N N . PRO B 1 73 ? -7.512 19.11 -0.843 1 63.65 73 PRO B N 1
ATOM 2879 C CA . PRO B 1 73 ? -7.172 17.696 -0.662 1 63.65 73 PRO B CA 1
ATOM 2880 C C . PRO B 1 73 ? -7.013 17.311 0.807 1 63.65 73 PRO B C 1
ATOM 2882 O O . PRO B 1 73 ? -7.478 16.248 1.224 1 63.65 73 PRO B O 1
ATOM 2885 N N . ASP B 1 74 ? -6.47 18.147 1.594 1 62.81 74 ASP B N 1
ATOM 2886 C CA . ASP B 1 74 ? -6.278 17.875 3.016 1 62.81 74 ASP B CA 1
ATOM 2887 C C . ASP B 1 74 ? -7.61 17.892 3.763 1 62.81 74 ASP B C 1
ATOM 2889 O O . ASP B 1 74 ? -7.839 17.072 4.654 1 62.81 74 ASP B O 1
ATOM 2893 N N . ILE B 1 75 ? -8.393 18.836 3.36 1 68.09 75 ILE B N 1
ATOM 2894 C CA . ILE B 1 75 ? -9.704 18.944 3.991 1 68.09 75 ILE B CA 1
ATOM 2895 C C . ILE B 1 75 ? -10.522 17.687 3.7 1 68.09 75 ILE B C 1
ATOM 2897 O O . ILE B 1 75 ? -11.13 17.111 4.606 1 68.09 75 ILE B O 1
ATOM 2901 N N . ARG B 1 76 ? -10.393 17.293 2.518 1 69.66 76 ARG B N 1
ATOM 2902 C CA . ARG B 1 76 ? -11.105 16.081 2.125 1 69.66 76 ARG B CA 1
ATOM 2903 C C . ARG B 1 76 ? -10.574 14.865 2.876 1 69.66 76 ARG B C 1
ATOM 2905 O O . ARG B 1 76 ? -11.351 14.064 3.4 1 69.66 76 ARG B O 1
ATOM 2912 N N . ALA B 1 77 ? -9.343 14.81 2.914 1 60.09 77 ALA B N 1
ATOM 2913 C CA . ALA B 1 77 ? -8.718 13.708 3.64 1 60.09 77 ALA B CA 1
ATOM 2914 C C . ALA B 1 77 ? -9.132 13.714 5.109 1 60.09 77 ALA B C 1
ATOM 2916 O O . ALA B 1 77 ? -9.357 12.656 5.702 1 60.09 77 ALA B O 1
ATOM 2917 N N . GLY B 1 78 ? -9.154 14.887 5.636 1 60.91 78 GLY B N 1
ATOM 2918 C CA . GLY B 1 78 ? -9.62 15.018 7.008 1 60.91 78 GLY B CA 1
ATOM 2919 C C . GLY B 1 78 ? -11.037 14.513 7.207 1 60.91 78 GLY B C 1
ATOM 2920 O O . GLY B 1 78 ? -11.306 13.757 8.143 1 60.91 78 GLY B O 1
ATOM 2921 N N . PHE B 1 79 ? -11.875 14.9 6.323 1 63.67 79 PHE B N 1
ATOM 2922 C CA . PHE B 1 79 ? -13.261 14.463 6.45 1 63.67 79 PHE B CA 1
ATOM 2923 C C . PHE B 1 79 ? -13.377 12.96 6.228 1 63.67 79 PHE B C 1
ATOM 2925 O O . PHE B 1 79 ? -14.171 12.289 6.89 1 63.67 79 PHE B O 1
ATOM 2932 N N . ASP B 1 80 ? -12.627 12.56 5.299 1 60.21 80 ASP B N 1
ATOM 2933 C CA . ASP B 1 80 ? -12.609 11.118 5.071 1 60.21 80 ASP B CA 1
ATOM 2934 C C . ASP B 1 80 ? -12.189 10.367 6.332 1 60.21 80 ASP B C 1
ATOM 2936 O O . ASP B 1 80 ? -12.793 9.354 6.688 1 60.21 80 ASP B O 1
ATOM 2940 N N . ARG B 1 81 ? -11.258 10.916 6.901 1 57.09 81 ARG B N 1
ATOM 2941 C CA . ARG B 1 81 ? -10.791 10.3 8.139 1 57.09 81 ARG B CA 1
ATOM 2942 C C . ARG B 1 81 ? -11.853 10.389 9.229 1 57.09 81 ARG B C 1
ATOM 2944 O O . ARG B 1 81 ? -12.048 9.441 9.993 1 57.09 81 ARG B O 1
ATOM 2951 N N . LEU B 1 82 ? -12.49 11.516 9.27 1 57.58 82 LEU B N 1
ATOM 2952 C CA . LEU B 1 82 ? -13.571 11.682 10.236 1 57.58 82 LEU B CA 1
ATOM 2953 C C . LEU B 1 82 ? -14.708 10.706 9.952 1 57.58 82 LEU B C 1
ATOM 2955 O O . LEU B 1 82 ? -15.28 10.126 10.878 1 57.58 82 LEU B O 1
ATOM 2959 N N . SER B 1 83 ? -15.004 10.615 8.684 1 58.22 83 SER B N 1
ATOM 2960 C CA . SER B 1 83 ? -16.049 9.672 8.3 1 58.22 83 SER B CA 1
ATOM 2961 C C . SER B 1 83 ? -15.672 8.244 8.683 1 58.22 83 SER B C 1
ATOM 2963 O O . SER B 1 83 ? -16.51 7.487 9.178 1 58.22 83 SER B O 1
ATOM 2965 N N . LEU B 1 84 ? -14.537 7.992 8.374 1 54.62 84 LEU B N 1
ATOM 2966 C CA . LEU B 1 84 ? -14.056 6.673 8.769 1 54.62 84 LEU B CA 1
ATOM 2967 C C . LEU B 1 84 ? -14.155 6.487 10.279 1 54.62 84 LEU B C 1
ATOM 2969 O O . LEU B 1 84 ? -14.562 5.424 10.753 1 54.62 84 LEU B O 1
ATOM 2973 N N . GLY B 1 85 ? -13.759 7.496 10.943 1 51.69 85 GLY B N 1
ATOM 2974 C CA . GLY B 1 85 ? -13.915 7.461 12.388 1 51.69 85 GLY B CA 1
ATOM 2975 C C . GLY B 1 85 ? -15.354 7.277 12.829 1 51.69 85 GLY B C 1
ATOM 2976 O O . GLY B 1 85 ? -15.636 6.489 13.735 1 51.69 85 GLY B O 1
ATOM 2977 N N . LEU B 1 86 ? -16.218 8.083 12.199 1 51.31 86 LEU B N 1
ATOM 2978 C CA . LEU B 1 86 ? -17.635 7.969 12.527 1 51.31 86 LEU B CA 1
ATOM 2979 C C . LEU B 1 86 ? -18.155 6.57 12.214 1 51.31 86 LEU B C 1
ATOM 2981 O O . LEU B 1 86 ? -18.914 5.996 12.998 1 51.31 86 LEU B O 1
ATOM 2985 N N . GLU B 1 87 ? -17.817 6.17 11.066 1 52.76 87 GLU B N 1
ATOM 2986 C CA . GLU B 1 87 ? -18.202 4.808 10.707 1 52.76 87 GLU B CA 1
ATOM 2987 C C . GLU B 1 87 ? -17.707 3.803 11.743 1 52.76 87 GLU B C 1
ATOM 2989 O O . GLU B 1 87 ? -18.423 2.864 12.096 1 52.76 87 GLU B O 1
ATOM 2994 N N . ARG B 1 88 ? -16.67 4.182 12.133 1 50.58 88 ARG B N 1
ATOM 2995 C CA . ARG B 1 88 ? -16.077 3.335 13.163 1 50.58 88 ARG B CA 1
ATOM 2996 C C . ARG B 1 88 ? -16.875 3.411 14.46 1 50.58 88 ARG B C 1
ATOM 2998 O O . ARG B 1 88 ? -17.07 2.398 15.136 1 50.58 88 ARG B O 1
ATOM 3005 N N . LEU B 1 89 ? -17.162 4.635 14.736 1 48.28 89 LEU B N 1
A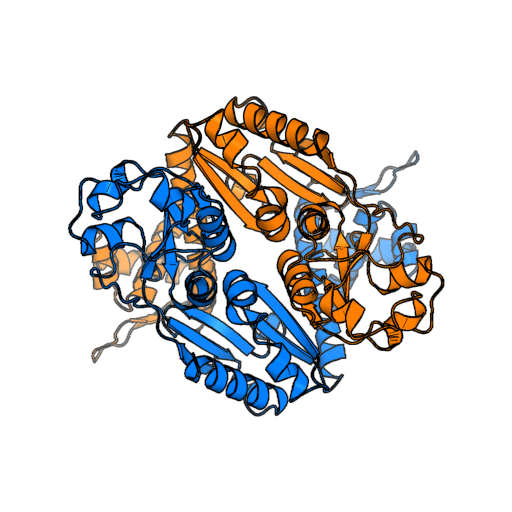TOM 3006 C CA . LEU B 1 89 ? -17.984 4.822 15.926 1 48.28 89 LEU B CA 1
ATOM 3007 C C . LEU B 1 89 ? -19.316 4.091 15.787 1 48.28 89 LEU B C 1
ATOM 3009 O O . LEU B 1 89 ? -19.809 3.502 16.752 1 48.28 89 LEU B O 1
ATOM 3013 N N . LYS B 1 90 ? -19.773 4.249 14.653 1 49.74 90 LYS B N 1
ATOM 3014 C CA . LYS B 1 90 ? -21.03 3.55 14.403 1 49.74 90 LYS B CA 1
ATOM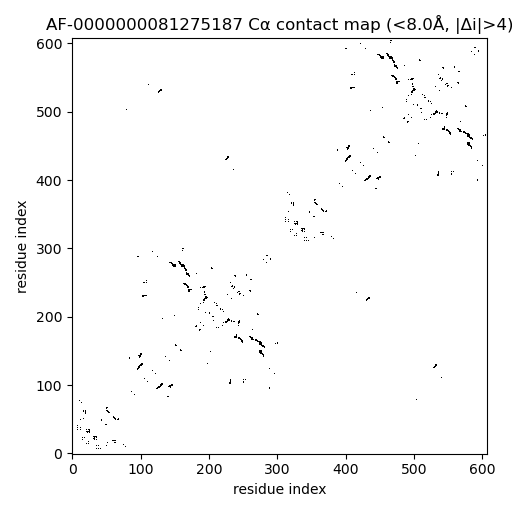 3015 C C . LYS B 1 90 ? -20.837 2.037 14.451 1 49.74 90 LYS B C 1
ATOM 3017 O O . LYS B 1 90 ? -21.69 1.314 14.969 1 49.74 90 LYS B O 1
ATOM 3022 N N . GLU B 1 91 ? -19.764 1.659 13.776 1 48.32 91 GLU B N 1
ATOM 3023 C CA . GLU B 1 91 ? -19.432 0.237 13.763 1 48.32 91 GLU B CA 1
ATOM 3024 C C . GLU B 1 91 ? -19.029 -0.248 15.152 1 48.32 91 GLU B C 1
ATOM 3026 O O . GLU B 1 91 ? -19.295 -1.395 15.516 1 48.32 91 GLU B O 1
ATOM 3031 N N . ALA B 1 92 ? -18.128 0.587 15.755 1 44.53 92 ALA B N 1
ATOM 3032 C CA . ALA B 1 92 ? -17.842 0.225 17.141 1 44.53 92 ALA B CA 1
ATOM 3033 C C . ALA B 1 92 ? -19.129 -0.066 17.908 1 44.53 92 ALA B C 1
ATOM 3035 O O . ALA B 1 92 ? -19.145 -0.911 18.806 1 44.53 92 ALA B O 1
ATOM 3036 N N . SER B 1 93 ? -20.065 0.768 17.684 1 42.85 93 SER B N 1
ATOM 3037 C CA . SER B 1 93 ? -21.302 0.352 18.337 1 42.85 93 SER B CA 1
ATOM 3038 C C . SER B 1 93 ? -21.761 -1.013 17.833 1 42.85 93 SER B C 1
ATOM 3040 O O . SER B 1 93 ? -22.544 -1.694 18.498 1 42.85 93 SER B O 1
ATOM 3042 N N . ALA B 1 94 ? -21.414 -1.228 16.566 1 45.46 94 ALA B N 1
ATOM 3043 C CA . ALA B 1 94 ? -21.83 -2.551 16.108 1 45.46 94 ALA B CA 1
ATOM 3044 C C . ALA B 1 94 ? -20.848 -3.624 16.567 1 45.46 94 ALA B C 1
ATOM 3046 O O . ALA B 1 94 ? -19.649 -3.536 16.292 1 45.46 94 ALA B O 1
ATOM 3047 N N . SER B 1 95 ? -20.849 -4.225 17.664 1 54.28 95 SER B N 1
ATOM 3048 C CA . SER B 1 95 ? -20.216 -5.258 18.477 1 54.28 95 SER B CA 1
ATOM 3049 C C . SER B 1 95 ? -19.405 -6.22 17.616 1 54.28 95 SER B C 1
ATOM 3051 O O . SER B 1 95 ? -18.501 -6.895 18.113 1 54.28 95 SER B O 1
ATOM 3053 N N . GLY B 1 96 ? -19.127 -5.933 16.185 1 73.42 96 GLY B N 1
ATOM 3054 C CA . GLY B 1 96 ? -18.575 -7.103 15.521 1 73.42 96 GLY B CA 1
ATOM 3055 C C . GLY B 1 96 ? -17.418 -6.773 14.597 1 73.42 96 GLY B C 1
ATOM 3056 O O . GLY B 1 96 ? -16.829 -7.669 13.988 1 73.42 96 GLY B O 1
ATOM 3057 N N . VAL B 1 97 ? -16.868 -5.388 14.689 1 81.51 97 VAL B N 1
ATOM 3058 C CA . VAL B 1 97 ? -15.843 -5.107 13.689 1 81.51 97 VAL B CA 1
ATOM 3059 C C . VAL B 1 97 ? -14.474 -5.024 14.362 1 81.51 97 VAL B C 1
ATOM 3061 O O . VAL B 1 97 ? -14.319 -4.356 15.387 1 81.51 97 VAL B O 1
ATOM 3064 N N . LEU B 1 98 ? -13.519 -5.719 13.873 1 88.95 98 LEU B N 1
ATOM 3065 C CA . LEU B 1 98 ? -12.127 -5.678 14.306 1 88.95 98 LEU B CA 1
ATOM 3066 C C . LEU B 1 98 ? -11.253 -4.989 13.263 1 88.95 98 LEU B C 1
ATOM 3068 O O . LEU B 1 98 ? -11.099 -5.49 12.147 1 88.95 98 LEU B O 1
ATOM 3072 N N . THR B 1 99 ? -10.695 -3.866 13.593 1 89.38 99 THR B N 1
ATOM 3073 C CA . THR B 1 99 ? -9.831 -3.136 12.672 1 89.38 99 THR B CA 1
ATOM 3074 C C . THR B 1 99 ? -8.368 -3.511 12.89 1 89.38 99 THR B C 1
ATOM 3076 O O . THR B 1 99 ? -7.815 -3.274 13.966 1 89.38 99 THR B O 1
ATOM 3079 N N . VAL B 1 100 ? -7.774 -4.03 11.855 1 93.36 100 VAL B N 1
ATOM 3080 C CA . VAL B 1 100 ? -6.405 -4.53 11.915 1 93.36 100 VAL B CA 1
ATOM 3081 C C . VAL B 1 100 ? -5.516 -3.718 10.975 1 93.36 100 VAL B C 1
ATOM 3083 O O . VAL B 1 100 ? -5.839 -3.548 9.797 1 93.36 100 VAL B O 1
ATOM 3086 N N . THR B 1 101 ? -4.411 -3.196 11.486 1 93.79 101 THR B N 1
ATOM 3087 C CA . THR B 1 101 ? -3.466 -2.498 10.62 1 93.79 101 THR B CA 1
ATOM 3088 C C . THR B 1 101 ? -2.214 -3.342 10.396 1 93.79 101 THR B C 1
ATOM 3090 O O . THR B 1 101 ? -1.673 -3.922 11.339 1 93.79 101 THR B O 1
ATOM 3093 N N . VAL B 1 102 ? -1.843 -3.464 9.151 1 94.16 102 VAL B N 1
ATOM 3094 C CA . VAL B 1 102 ? -0.64 -4.194 8.763 1 94.16 102 VAL B CA 1
ATOM 3095 C C . VAL B 1 102 ? -0.022 -3.551 7.523 1 94.16 102 VAL B C 1
ATOM 3097 O O . VAL B 1 102 ? -0.66 -2.731 6.858 1 94.16 102 VAL B O 1
ATOM 3100 N N . SER B 1 103 ? 1.214 -3.858 7.269 1 92.61 103 SER B N 1
ATOM 3101 C CA . SER B 1 103 ? 1.783 -3.442 5.992 1 92.61 103 SER B CA 1
ATOM 3102 C C . SER B 1 103 ? 1.118 -4.168 4.828 1 92.61 103 SER B C 1
ATOM 3104 O O . SER B 1 103 ? 0.566 -5.257 5.002 1 92.61 103 SER B O 1
ATOM 3106 N N . PRO B 1 104 ? 1.181 -3.589 3.626 1 92 104 PRO B N 1
ATOM 3107 C CA . PRO B 1 104 ? 0.631 -4.288 2.462 1 92 104 PRO B CA 1
ATOM 3108 C C . PRO B 1 104 ? 1.252 -5.667 2.253 1 92 104 PRO B C 1
ATOM 3110 O O . PRO B 1 104 ? 0.54 -6.63 1.955 1 92 104 PRO B O 1
ATOM 3113 N N . ALA B 1 105 ? 2.478 -5.779 2.463 1 93.14 105 ALA B N 1
ATOM 3114 C CA . ALA B 1 105 ? 3.17 -7.047 2.245 1 93.14 105 ALA B CA 1
ATOM 3115 C C . ALA B 1 105 ? 2.746 -8.087 3.278 1 93.14 105 ALA B C 1
ATOM 3117 O O . ALA B 1 105 ? 2.521 -9.251 2.94 1 93.14 105 ALA B O 1
ATOM 3118 N N . PHE B 1 106 ? 2.591 -7.719 4.539 1 94.86 106 PHE B N 1
ATOM 3119 C CA . PHE B 1 106 ? 2.162 -8.655 5.571 1 94.86 106 PHE B CA 1
ATOM 3120 C C . PHE B 1 106 ? 0.735 -9.125 5.316 1 94.86 106 PHE B C 1
ATOM 3122 O O . PHE B 1 106 ? 0.413 -10.296 5.53 1 94.86 106 PHE B O 1
ATOM 3129 N N . ALA B 1 107 ? -0.066 -8.202 4.878 1 95.07 107 ALA B N 1
ATOM 3130 C CA . ALA B 1 107 ? -1.44 -8.56 4.536 1 95.07 107 ALA B CA 1
ATOM 3131 C C . ALA B 1 107 ? -1.474 -9.602 3.422 1 95.07 107 ALA B C 1
ATOM 3133 O O . ALA B 1 107 ? -2.08 -10.665 3.575 1 95.07 107 ALA B O 1
ATOM 3134 N N . ALA B 1 108 ? -0.783 -9.351 2.382 1 92.65 108 ALA B N 1
ATOM 3135 C CA . ALA B 1 108 ? -0.851 -10.161 1.169 1 92.65 108 ALA B CA 1
ATOM 3136 C C . ALA B 1 108 ? -0.141 -11.498 1.362 1 92.65 108 ALA B C 1
ATOM 3138 O O . ALA B 1 108 ? -0.627 -12.537 0.91 1 92.65 108 ALA B O 1
ATOM 3139 N N . LYS B 1 109 ? 0.957 -11.485 2.064 1 94.74 109 LYS B N 1
ATOM 3140 C CA . LYS B 1 109 ? 1.861 -12.631 2.023 1 94.74 109 LYS B CA 1
ATOM 3141 C C . LYS B 1 109 ? 1.699 -13.503 3.265 1 94.74 109 LYS B C 1
ATOM 3143 O O . LYS B 1 109 ? 2.126 -14.659 3.277 1 94.74 109 LYS B O 1
ATOM 3148 N N . TRP B 1 110 ? 1.116 -12.949 4.307 1 95.73 110 TRP B N 1
ATOM 3149 C CA . TRP B 1 110 ? 1.054 -13.743 5.53 1 95.73 110 TRP B CA 1
ATOM 3150 C C . TRP B 1 110 ? -0.372 -13.809 6.065 1 95.73 110 TRP B C 1
ATOM 3152 O O . TRP B 1 110 ? -0.881 -14.893 6.361 1 95.73 110 TRP B O 1
ATOM 3162 N N . LEU B 1 111 ? -1.067 -12.714 6.216 1 95.93 111 LEU B N 1
ATOM 3163 C CA . LEU B 1 111 ? -2.329 -12.624 6.941 1 95.93 111 LEU B CA 1
ATOM 3164 C C . LEU B 1 111 ? -3.472 -13.209 6.118 1 95.93 111 LEU B C 1
ATOM 3166 O O . LEU B 1 111 ? -4.21 -14.072 6.598 1 95.93 111 LEU B O 1
ATOM 3170 N N . LEU B 1 112 ? -3.614 -12.797 4.873 1 93.39 112 LEU B N 1
ATOM 3171 C CA . LEU B 1 112 ? -4.77 -13.17 4.066 1 93.39 112 LEU B CA 1
ATOM 3172 C C . LEU B 1 112 ? -4.765 -14.665 3.766 1 93.39 112 LEU B C 1
ATOM 3174 O O . LEU B 1 112 ? -5.805 -15.322 3.844 1 93.39 112 LEU B O 1
ATOM 3178 N N . PRO B 1 113 ? -3.643 -15.232 3.539 1 92.41 113 PRO B N 1
ATOM 3179 C CA . PRO B 1 113 ? -3.632 -16.674 3.281 1 92.41 113 PRO B CA 1
ATOM 3180 C C . PRO B 1 113 ? -4.101 -17.492 4.482 1 92.41 113 PRO B C 1
ATOM 3182 O O . PRO B 1 113 ? -4.434 -18.671 4.338 1 92.41 113 PRO B O 1
ATOM 3185 N N . ARG B 1 114 ? -4.14 -16.858 5.633 1 93.97 114 ARG B N 1
ATOM 3186 C CA . ARG B 1 114 ? -4.416 -17.602 6.857 1 93.97 114 ARG B CA 1
ATOM 3187 C C . ARG B 1 114 ? -5.718 -17.135 7.5 1 93.97 114 ARG B C 1
ATOM 3189 O O . ARG B 1 114 ? -6.248 -17.798 8.393 1 93.97 114 ARG B O 1
ATOM 3196 N N . ILE B 1 115 ? -6.265 -16.084 7.055 1 92.88 115 ILE B N 1
ATOM 3197 C CA . ILE B 1 115 ? -7.312 -15.362 7.769 1 92.88 115 ILE B CA 1
ATOM 3198 C C . ILE B 1 115 ? -8.588 -16.202 7.801 1 92.88 115 ILE B C 1
ATOM 3200 O O . ILE B 1 115 ? -9.472 -15.967 8.628 1 92.88 115 ILE B O 1
ATOM 3204 N N . ASP B 1 116 ? -8.783 -17.113 6.904 1 88.2 116 ASP B N 1
ATOM 3205 C CA . ASP B 1 116 ? -9.957 -17.979 6.856 1 88.2 116 ASP B CA 1
ATOM 3206 C C . ASP B 1 116 ? -10.099 -18.782 8.148 1 88.2 116 ASP B C 1
ATOM 3208 O O . ASP B 1 116 ? -11.215 -19.04 8.604 1 88.2 116 ASP B O 1
ATOM 3212 N N . ARG B 1 117 ? -8.989 -19.148 8.667 1 91.05 117 ARG B N 1
ATOM 3213 C CA . ARG B 1 117 ? -9 -19.909 9.912 1 91.05 117 ARG B CA 1
ATOM 3214 C C . ARG B 1 117 ? -9.574 -19.079 11.055 1 91.05 117 ARG B C 1
ATOM 3216 O O . ARG B 1 117 ? -10.285 -19.604 11.914 1 91.05 117 ARG B O 1
ATOM 3223 N N . PHE B 1 118 ? -9.29 -17.855 11.085 1 92.7 118 PHE B N 1
ATOM 3224 C CA . PHE B 1 118 ? -9.848 -16.972 12.102 1 92.7 118 PHE B CA 1
ATOM 3225 C C . PHE B 1 118 ? -11.338 -16.754 11.87 1 92.7 118 PHE B C 1
ATOM 3227 O O . PHE B 1 118 ? -12.136 -16.834 12.807 1 92.7 118 PHE B O 1
ATOM 3234 N N . GLN B 1 119 ? -11.657 -16.468 10.611 1 86.35 119 GLN B N 1
ATOM 3235 C CA . GLN B 1 119 ? -13.046 -16.168 10.28 1 86.35 119 GLN B CA 1
ATOM 3236 C C . GLN B 1 119 ? -13.944 -17.376 10.53 1 86.35 119 GLN B C 1
ATOM 3238 O O . GLN B 1 119 ? -15.113 -17.224 10.892 1 86.35 119 GLN B O 1
ATOM 3243 N N . ALA B 1 120 ? -13.454 -18.522 10.352 1 87.72 120 ALA B N 1
ATOM 3244 C CA . ALA B 1 120 ? -14.201 -19.745 10.636 1 87.72 120 ALA B CA 1
ATOM 3245 C C . ALA B 1 120 ? -14.449 -19.901 12.134 1 87.72 120 ALA B C 1
ATOM 3247 O O . ALA B 1 120 ? -15.533 -20.316 12.55 1 87.72 120 ALA B O 1
ATOM 3248 N N . ALA B 1 121 ? -13.472 -19.534 12.9 1 89.97 121 ALA B N 1
ATOM 3249 C CA . ALA B 1 121 ? -13.565 -19.663 14.352 1 89.97 121 ALA B CA 1
ATOM 3250 C C . ALA B 1 121 ? -14.4 -18.535 14.951 1 89.97 121 ALA B C 1
ATOM 3252 O O . ALA B 1 121 ? -15.069 -18.723 15.97 1 89.97 121 ALA B O 1
ATOM 3253 N N . TRP B 1 122 ? -14.36 -17.387 14.294 1 88.19 122 TRP B N 1
ATOM 3254 C CA . TRP B 1 122 ? -15.082 -16.211 14.769 1 88.19 122 TRP B CA 1
ATOM 3255 C C . TRP B 1 122 ? -15.901 -15.584 13.645 1 88.19 122 TRP B C 1
ATOM 3257 O O . TRP B 1 122 ? -15.635 -14.453 13.232 1 88.19 122 TRP B O 1
ATOM 3267 N N . PRO B 1 123 ? -16.922 -16.217 13.231 1 83.11 123 PRO B N 1
ATOM 3268 C CA . PRO B 1 123 ? -17.678 -15.831 12.037 1 83.11 123 PRO B CA 1
ATOM 3269 C C . PRO B 1 123 ? -18.412 -14.503 12.208 1 83.11 123 PRO B C 1
ATOM 3271 O O . PRO B 1 123 ? -18.749 -13.848 11.219 1 83.11 123 PRO B O 1
ATOM 3274 N N . ASP B 1 124 ? -18.592 -14.069 13.416 1 80.55 124 ASP B N 1
ATOM 3275 C CA . ASP B 1 124 ? -19.371 -12.859 13.659 1 80.55 124 ASP B CA 1
ATOM 3276 C C . ASP B 1 124 ? -18.472 -11.626 13.702 1 80.55 124 ASP B C 1
ATOM 3278 O O . ASP B 1 124 ? -18.955 -10.506 13.879 1 80.55 124 ASP B O 1
ATOM 3282 N N . THR B 1 125 ? -17.228 -11.88 13.507 1 84.45 125 THR B N 1
ATOM 3283 C CA . THR B 1 125 ? -16.292 -10.761 13.527 1 84.45 125 THR B CA 1
ATOM 3284 C C . THR B 1 125 ? -16.014 -10.264 12.111 1 84.45 125 THR B C 1
ATOM 3286 O O . THR B 1 125 ? -15.591 -11.035 11.248 1 84.45 125 THR B O 1
ATOM 3289 N N . ASP B 1 126 ? -16.331 -9.029 11.915 1 85.59 126 ASP B N 1
ATOM 3290 C CA . ASP B 1 126 ? -15.968 -8.387 10.654 1 85.59 126 ASP B CA 1
ATOM 3291 C C . ASP B 1 126 ? -14.57 -7.778 10.731 1 85.59 126 ASP B C 1
ATOM 3293 O O . ASP B 1 126 ? -14.305 -6.924 11.579 1 85.59 126 ASP B O 1
ATOM 3297 N N . VAL B 1 127 ? -13.729 -8.208 9.838 1 90.02 127 VAL B N 1
ATOM 3298 C CA . VAL B 1 127 ? -12.349 -7.736 9.865 1 90.02 127 VAL B CA 1
ATOM 3299 C C . VAL B 1 127 ? -12.177 -6.584 8.877 1 90.02 127 VAL B C 1
ATOM 3301 O O . VAL B 1 127 ? -12.556 -6.699 7.709 1 90.02 127 VAL B O 1
ATOM 3304 N N . ARG B 1 128 ? -11.741 -5.478 9.359 1 90.71 128 ARG B N 1
ATOM 3305 C CA . ARG B 1 128 ? -11.314 -4.35 8.538 1 90.71 128 ARG B CA 1
ATOM 3306 C C . ARG B 1 128 ? -9.793 -4.244 8.502 1 90.71 128 ARG B C 1
ATOM 3308 O O . ARG B 1 128 ? -9.159 -3.982 9.526 1 90.71 128 ARG B O 1
ATOM 3315 N N . LEU B 1 129 ? -9.28 -4.415 7.339 1 93.23 129 LEU B N 1
ATOM 3316 C CA . LEU B 1 129 ? -7.83 -4.398 7.176 1 93.23 129 LEU B CA 1
ATOM 3317 C C . LEU B 1 129 ? -7.36 -3.05 6.64 1 93.23 129 LEU B C 1
ATOM 3319 O O . LEU B 1 129 ? -7.732 -2.653 5.533 1 93.23 129 LEU B O 1
ATOM 3323 N N . ASP B 1 130 ? -6.577 -2.397 7.418 1 90.42 130 ASP B N 1
ATOM 3324 C CA . ASP B 1 130 ? -5.928 -1.145 7.039 1 90.42 130 ASP B CA 1
ATOM 3325 C C . ASP B 1 130 ? -4.454 -1.37 6.708 1 90.42 130 ASP B C 1
ATOM 3327 O O . ASP B 1 130 ? -3.633 -1.566 7.607 1 90.42 130 ASP B O 1
ATOM 3331 N N . THR B 1 131 ? -4.18 -1.308 5.443 1 90.79 131 THR B N 1
ATOM 3332 C CA . THR B 1 131 ? -2.797 -1.532 5.037 1 90.79 131 THR B CA 1
ATOM 3333 C C . THR B 1 131 ? -2.044 -0.209 4.927 1 90.79 131 THR B C 1
ATOM 3335 O O . THR B 1 131 ? -2.531 0.738 4.305 1 90.79 131 THR B O 1
ATOM 3338 N N . SER B 1 132 ? -0.981 -0.111 5.642 1 85.33 132 SER B N 1
ATOM 3339 C CA . SER B 1 132 ? -0.155 1.092 5.638 1 85.33 132 SER B CA 1
ATOM 3340 C C . SER B 1 132 ? 1.284 0.775 6.031 1 85.33 132 SER B C 1
ATOM 3342 O O . SER B 1 132 ? 1.533 -0.155 6.8 1 85.33 132 SER B O 1
ATOM 3344 N N . LEU B 1 133 ? 2.17 1.57 5.418 1 75.59 133 LEU B N 1
ATOM 3345 C CA . LEU B 1 133 ? 3.566 1.409 5.807 1 75.59 133 LEU B CA 1
ATOM 3346 C C . LEU B 1 133 ? 3.857 2.153 7.106 1 75.59 133 LEU B C 1
ATOM 3348 O O . LEU B 1 133 ? 4.781 1.792 7.84 1 75.59 133 LEU B O 1
ATOM 3352 N N . ARG B 1 134 ? 3.107 3.14 7.317 1 69.01 134 ARG B N 1
ATOM 3353 C CA . ARG B 1 134 ? 3.36 3.972 8.488 1 69.01 134 ARG B CA 1
ATOM 3354 C C . ARG B 1 134 ? 2.438 3.59 9.641 1 69.01 134 ARG B C 1
ATOM 3356 O O . ARG B 1 134 ? 1.306 3.154 9.419 1 69.01 134 ARG B O 1
ATOM 3363 N N . LEU B 1 135 ? 3.208 3.617 10.805 1 60.97 135 LEU B N 1
ATOM 3364 C CA . LEU B 1 135 ? 2.339 3.437 11.963 1 60.97 135 LEU B CA 1
ATOM 3365 C C . LEU B 1 135 ? 1.348 4.589 12.083 1 60.97 135 LEU B C 1
ATOM 3367 O O . LEU B 1 135 ? 1.735 5.757 12.01 1 60.97 135 LEU B O 1
ATOM 3371 N N . VAL B 1 136 ? 0.236 4.234 11.943 1 60.34 136 VAL B N 1
ATOM 3372 C CA . VAL B 1 136 ? -0.812 5.243 12.058 1 60.34 136 VAL B CA 1
ATOM 3373 C C . VAL B 1 136 ? -1.19 5.43 13.525 1 60.34 136 VAL B C 1
ATOM 3375 O O . VAL B 1 136 ? -0.86 4.595 14.37 1 60.34 136 VAL B O 1
ATOM 3378 N N . ASP B 1 137 ? -1.606 6.628 13.787 1 59.71 137 ASP B N 1
ATOM 3379 C CA . ASP B 1 137 ? -2.171 6.854 15.113 1 59.71 137 ASP B CA 1
ATOM 3380 C C . ASP B 1 137 ? -3.385 5.959 15.352 1 59.71 137 ASP B C 1
ATOM 3382 O O . ASP B 1 137 ? -4.44 6.16 14.748 1 59.71 137 ASP B O 1
ATOM 3386 N N . PHE B 1 138 ? -3.153 4.969 16.199 1 69.15 138 PHE B N 1
ATOM 3387 C CA . PHE B 1 138 ? -4.162 3.946 16.446 1 69.15 138 PHE B CA 1
ATOM 3388 C C . PHE B 1 138 ? -5.467 4.575 16.919 1 69.15 138 PHE B C 1
ATOM 3390 O O . PHE B 1 138 ? -6.551 4.134 16.531 1 69.15 138 PHE B O 1
ATOM 3397 N N . VAL B 1 139 ? -5.274 5.541 17.724 1 58.85 139 VAL B N 1
ATOM 3398 C CA . VAL B 1 139 ? -6.461 6.165 18.299 1 58.85 139 VAL B CA 1
ATOM 3399 C C . VAL B 1 139 ? -7.192 6.968 17.226 1 58.85 139 VAL B C 1
ATOM 3401 O O . VAL B 1 139 ? -8.399 6.803 17.033 1 58.85 139 VAL B O 1
ATOM 3404 N N . VAL B 1 140 ? -6.456 7.645 16.516 1 58.61 140 VAL B N 1
ATOM 3405 C CA . VAL B 1 140 ? -7.028 8.55 15.525 1 58.61 140 VAL B CA 1
ATOM 3406 C C . VAL B 1 140 ? -7.634 7.744 14.378 1 58.61 140 VAL B C 1
ATOM 3408 O O . VAL B 1 140 ? -8.7 8.09 13.862 1 58.61 140 VAL B O 1
ATOM 3411 N N . GLN B 1 141 ? -7.055 6.647 14.131 1 66.91 141 GLN B N 1
ATOM 3412 C CA . GLN B 1 141 ? -7.483 5.893 12.958 1 66.91 141 GLN B CA 1
ATOM 3413 C C . GLN B 1 141 ? -8.379 4.723 13.353 1 66.91 141 GLN B C 1
ATOM 3415 O O . GLN B 1 141 ? -8.795 3.937 12.499 1 66.91 141 GLN B O 1
ATOM 3420 N N . GLY B 1 142 ? -8.689 4.626 14.652 1 73.91 142 GLY B N 1
ATOM 3421 C CA . GLY B 1 142 ? -9.581 3.577 15.119 1 73.91 142 GLY B CA 1
ATOM 3422 C C . GLY B 1 142 ? -9.022 2.182 14.912 1 73.91 142 GLY B C 1
ATOM 3423 O O . GLY B 1 142 ? -9.75 1.267 14.523 1 73.91 142 GLY B O 1
ATOM 3424 N N . ILE B 1 143 ? -7.81 2.074 15.062 1 85.24 143 ILE B N 1
ATOM 3425 C CA . ILE B 1 143 ? -7.143 0.786 14.909 1 85.24 143 ILE B CA 1
ATOM 3426 C C . ILE B 1 143 ? -7.164 0.032 16.237 1 85.24 143 ILE B C 1
ATOM 3428 O O . ILE B 1 143 ? -6.861 0.604 17.287 1 85.24 143 ILE B O 1
ATOM 3432 N N . ASP B 1 144 ? -7.627 -1.177 16.156 1 86.67 144 ASP B N 1
ATOM 3433 C CA . ASP B 1 144 ? -7.69 -1.998 17.361 1 86.67 144 ASP B CA 1
ATOM 3434 C C . ASP B 1 144 ? -6.364 -2.715 17.607 1 86.67 144 ASP B C 1
ATOM 3436 O O . ASP B 1 144 ? -5.877 -2.761 18.738 1 86.67 144 ASP B O 1
ATOM 3440 N N . ILE B 1 145 ? -5.847 -3.272 16.551 1 92.23 145 ILE B N 1
ATOM 3441 C CA . ILE B 1 145 ? -4.657 -4.109 16.662 1 92.23 145 ILE B CA 1
ATOM 3442 C C . ILE B 1 145 ? -3.868 -4.061 15.356 1 92.23 145 ILE B C 1
ATOM 3444 O O . ILE B 1 145 ? -4.417 -3.727 14.304 1 92.23 145 ILE B O 1
ATOM 3448 N N . GLY B 1 146 ? -2.625 -4.274 15.436 1 94.53 146 GLY B N 1
ATOM 3449 C CA . GLY B 1 146 ? -1.797 -4.287 14.24 1 94.53 146 GLY B CA 1
ATOM 3450 C C . GLY B 1 146 ? -0.583 -5.187 14.365 1 94.53 146 GLY B C 1
ATOM 3451 O O . GLY B 1 146 ? -0.283 -5.687 15.452 1 94.53 146 GLY B O 1
ATOM 3452 N N . VAL B 1 147 ? -0.02 -5.558 13.261 1 95.58 147 VAL B N 1
ATOM 3453 C CA . VAL B 1 147 ? 1.289 -6.198 13.198 1 95.58 147 VAL B CA 1
ATOM 3454 C C . VAL B 1 147 ? 2.287 -5.268 12.512 1 95.58 147 VAL B C 1
ATOM 3456 O O . VAL B 1 147 ? 2.047 -4.805 11.394 1 95.58 147 VAL B O 1
ATOM 3459 N N . ARG B 1 148 ? 3.377 -5.049 13.187 1 92.51 148 ARG B N 1
ATOM 3460 C CA . ARG B 1 148 ? 4.362 -4.099 12.68 1 92.51 148 ARG B CA 1
ATOM 3461 C C . ARG B 1 148 ? 5.759 -4.712 12.671 1 92.51 148 ARG B C 1
ATOM 3463 O O . ARG B 1 148 ? 6.085 -5.54 13.524 1 92.51 148 ARG B O 1
ATOM 3470 N N . TYR B 1 149 ? 6.44 -4.212 11.696 1 91.3 149 TYR B N 1
ATOM 3471 C CA . TYR B 1 149 ? 7.846 -4.579 11.577 1 91.3 149 TYR B CA 1
ATOM 3472 C C . TYR B 1 149 ? 8.746 -3.471 12.11 1 91.3 149 TYR B C 1
ATOM 3474 O O . TYR B 1 149 ? 8.634 -2.316 11.691 1 91.3 149 TYR B O 1
ATOM 3482 N N . GLY B 1 150 ? 9.554 -3.804 13.058 1 88.1 150 GLY B N 1
ATOM 3483 C CA . GLY B 1 150 ? 10.402 -2.776 13.639 1 88.1 150 GLY B CA 1
ATOM 3484 C C . GLY B 1 150 ? 11.232 -3.276 14.806 1 88.1 150 GLY B C 1
ATOM 3485 O O . GLY B 1 150 ? 11.504 -4.474 14.913 1 88.1 150 GLY B O 1
ATOM 3486 N N . ALA B 1 151 ? 11.578 -2.288 15.624 1 86.36 151 ALA B N 1
ATOM 3487 C CA . ALA B 1 151 ? 12.503 -2.579 16.716 1 86.36 151 ALA B CA 1
ATOM 3488 C C . ALA B 1 151 ? 11.749 -2.923 17.998 1 86.36 151 ALA B C 1
ATOM 3490 O O . ALA B 1 151 ? 12.362 -3.191 19.033 1 86.36 151 ALA B O 1
ATOM 3491 N N . GLY B 1 152 ? 10.447 -2.898 17.971 1 86.22 152 GLY B N 1
ATOM 3492 C CA . GLY B 1 152 ? 9.669 -3.347 19.115 1 86.22 152 GLY B CA 1
ATOM 3493 C C . GLY B 1 152 ? 9.303 -2.223 20.066 1 86.22 152 GLY B C 1
ATOM 3494 O O . GLY B 1 152 ? 8.995 -2.468 21.234 1 86.22 152 GLY B O 1
ATOM 3495 N N . SER B 1 153 ? 9.377 -1.009 19.532 1 82.42 153 SER B N 1
ATOM 3496 C CA . SER B 1 153 ? 9.036 0.107 20.408 1 82.42 153 SER B CA 1
ATOM 3497 C C . SER B 1 153 ? 8.119 1.102 19.705 1 82.42 153 SER B C 1
ATOM 3499 O O . SER B 1 153 ? 8.548 1.81 18.791 1 82.42 153 SER B O 1
ATOM 3501 N N . TRP B 1 154 ? 6.895 1.109 20.159 1 81.41 154 TRP B N 1
ATOM 3502 C CA . TRP B 1 154 ? 5.896 2.076 19.716 1 81.41 154 TRP B CA 1
ATOM 3503 C C . TRP B 1 154 ? 5.186 2.711 20.908 1 81.41 154 TRP B C 1
ATOM 3505 O O . TRP B 1 154 ? 4.337 2.079 21.54 1 81.41 154 TRP B O 1
ATOM 3515 N N . PRO B 1 155 ? 5.566 3.866 21.187 1 74.33 155 PRO B N 1
ATOM 3516 C CA . PRO B 1 155 ? 5.021 4.512 22.384 1 74.33 155 PRO B CA 1
ATOM 3517 C C . PRO B 1 155 ? 3.495 4.478 22.429 1 74.33 155 PRO B C 1
ATOM 3519 O O . PRO B 1 155 ? 2.838 4.722 21.413 1 74.33 155 PRO B O 1
ATOM 3522 N N . GLY B 1 156 ? 3.009 4.141 23.655 1 76.12 156 GLY B N 1
ATOM 3523 C CA . GLY B 1 156 ? 1.575 4.182 23.893 1 76.12 156 GLY B CA 1
ATOM 3524 C C . GLY B 1 156 ? 0.868 2.898 23.504 1 76.12 156 GLY B C 1
ATOM 3525 O O . GLY B 1 156 ? -0.332 2.748 23.739 1 76.12 156 GLY B O 1
ATOM 3526 N N . LEU B 1 157 ? 1.695 2.058 22.967 1 87.09 157 LEU B N 1
ATOM 3527 C CA . LEU B 1 157 ? 1.085 0.804 22.537 1 87.09 157 LEU B CA 1
ATOM 3528 C C . LEU B 1 157 ? 1.678 -0.377 23.299 1 87.09 157 LEU B C 1
ATOM 3530 O O . LEU B 1 157 ? 2.815 -0.309 23.771 1 87.09 157 LEU B O 1
ATOM 3534 N N . VAL B 1 158 ? 0.833 -1.375 23.522 1 93.17 158 VAL B N 1
ATOM 3535 C CA . VAL B 1 158 ? 1.337 -2.668 23.97 1 93.17 158 VAL B CA 1
ATOM 3536 C C . VAL B 1 158 ? 2.025 -3.385 22.81 1 93.17 158 VAL B C 1
ATOM 3538 O O . VAL B 1 158 ? 1.522 -3.382 21.684 1 93.17 158 VAL B O 1
ATOM 3541 N N . VAL B 1 159 ? 3.159 -3.931 23.118 1 94.68 159 VAL B N 1
ATOM 3542 C CA . VAL B 1 159 ? 3.994 -4.536 22.086 1 94.68 159 VAL B CA 1
ATOM 3543 C C . VAL B 1 159 ? 4.349 -5.968 22.481 1 94.68 159 VAL B C 1
ATOM 3545 O O . VAL B 1 159 ? 4.862 -6.207 23.576 1 94.68 159 VAL B O 1
ATOM 3548 N N . GLU B 1 160 ? 4.053 -6.935 21.599 1 95.98 160 GLU B N 1
ATOM 3549 C CA . GLU B 1 160 ? 4.406 -8.339 21.787 1 95.98 160 GLU B CA 1
ATOM 3550 C C . GLU B 1 160 ? 5.119 -8.897 20.559 1 95.98 160 GLU B C 1
ATOM 3552 O O . GLU B 1 160 ? 4.606 -8.805 19.441 1 95.98 160 GLU B O 1
ATOM 3557 N N . LYS B 1 161 ? 6.275 -9.472 20.855 1 96.53 161 LYS B N 1
ATOM 3558 C CA . LYS B 1 161 ? 7.008 -10.044 19.728 1 96.53 161 LYS B CA 1
ATOM 3559 C C . LYS B 1 161 ? 6.256 -11.229 19.129 1 96.53 161 LYS B C 1
ATOM 3561 O O . LYS B 1 161 ? 5.765 -12.093 19.858 1 96.53 161 LYS B O 1
ATOM 3566 N N . LEU B 1 162 ? 6.119 -11.209 17.825 1 96.94 162 LEU B N 1
ATOM 3567 C CA . LEU B 1 162 ? 5.358 -12.245 17.134 1 96.94 162 LEU B CA 1
ATOM 3568 C C . LEU B 1 162 ? 6.289 -13.206 16.403 1 96.94 162 LEU B C 1
ATOM 3570 O O . LEU B 1 162 ? 6.16 -14.425 16.538 1 96.94 162 LEU B O 1
ATOM 3574 N N . MET B 1 163 ? 7.181 -12.658 15.618 1 96.09 163 MET B N 1
ATOM 3575 C CA . MET B 1 163 ? 8.049 -13.49 14.788 1 96.09 163 MET B CA 1
ATOM 3576 C C . MET B 1 163 ? 9.4 -12.818 14.57 1 96.09 163 MET B C 1
ATOM 3578 O O . MET B 1 163 ? 9.466 -11.61 14.334 1 96.09 163 MET B O 1
ATOM 3582 N N . ASP B 1 164 ? 10.452 -13.648 14.589 1 94.32 164 ASP B N 1
ATOM 3583 C CA . ASP B 1 164 ? 11.771 -13.186 14.168 1 94.32 164 ASP B CA 1
ATOM 3584 C C . ASP B 1 164 ? 11.901 -13.208 12.647 1 94.32 164 ASP B C 1
ATOM 3586 O O . ASP B 1 164 ? 11.039 -13.75 11.952 1 94.32 164 ASP B O 1
ATOM 3590 N N . GLU B 1 165 ? 12.981 -12.546 12.252 1 92.09 165 GLU B N 1
ATOM 3591 C CA . GLU B 1 165 ? 13.146 -12.417 10.807 1 92.09 165 GLU B CA 1
ATOM 3592 C C . GLU B 1 165 ? 14.582 -12.715 10.387 1 92.09 165 GLU B C 1
ATOM 3594 O O . GLU B 1 165 ? 15.526 -12.393 11.111 1 92.09 165 GLU B O 1
ATOM 3599 N N . GLU B 1 166 ? 14.697 -13.381 9.307 1 94.62 166 GLU B N 1
ATOM 3600 C CA . GLU B 1 166 ? 15.955 -13.54 8.582 1 94.62 166 GLU B CA 1
ATOM 3601 C C . GLU B 1 166 ? 15.875 -12.914 7.193 1 94.62 166 GLU B C 1
ATOM 3603 O O . GLU B 1 166 ? 14.8 -12.86 6.591 1 94.62 166 GLU B O 1
ATOM 3608 N N . ILE B 1 167 ? 17.045 -12.457 6.75 1 95.27 167 ILE B N 1
ATOM 3609 C CA . ILE B 1 167 ? 17.103 -11.799 5.45 1 95.27 167 ILE B CA 1
ATOM 3610 C C . ILE B 1 167 ? 18.009 -12.591 4.51 1 95.27 167 ILE B C 1
ATOM 3612 O O . ILE B 1 167 ? 19.114 -12.986 4.89 1 95.27 167 ILE B O 1
ATOM 3616 N N . TYR B 1 168 ? 17.578 -12.881 3.301 1 96.57 168 TYR B N 1
ATOM 3617 C CA . TYR B 1 168 ? 18.392 -13.595 2.324 1 96.57 168 TYR B CA 1
ATOM 3618 C C . TYR B 1 168 ? 17.961 -13.255 0.902 1 96.57 168 TYR B C 1
ATOM 3620 O O . TYR B 1 168 ? 16.811 -12.875 0.67 1 96.57 168 TYR B O 1
ATOM 3628 N N . PRO B 1 169 ? 18.847 -13.371 -0.027 1 96.85 169 PRO B N 1
ATOM 3629 C CA . PRO B 1 169 ? 18.498 -13.131 -1.43 1 96.85 169 PRO B CA 1
ATOM 3630 C C . PRO B 1 169 ? 17.605 -14.224 -2.012 1 96.85 169 PRO B C 1
ATOM 3632 O O . PRO B 1 169 ? 17.777 -15.403 -1.69 1 96.85 169 PRO B O 1
ATOM 3635 N N . VAL B 1 170 ? 16.66 -13.781 -2.85 1 97.48 170 VAL B N 1
ATOM 3636 C CA . VAL B 1 170 ? 15.783 -14.718 -3.545 1 97.48 170 VAL B CA 1
ATOM 3637 C C . VAL B 1 170 ? 15.655 -14.314 -5.012 1 97.48 170 VAL B C 1
ATOM 3639 O O . VAL B 1 170 ? 15.821 -13.141 -5.356 1 97.48 170 VAL B O 1
ATOM 3642 N N . CYS B 1 171 ? 15.375 -15.235 -5.846 1 96.85 171 CYS B N 1
ATOM 3643 C CA . CYS B 1 171 ? 15.085 -15.007 -7.257 1 96.85 171 CYS B CA 1
ATOM 3644 C C . CYS B 1 171 ? 14.128 -16.064 -7.795 1 96.85 171 CYS B C 1
ATOM 3646 O O . CYS B 1 171 ? 13.754 -16.992 -7.076 1 96.85 171 CYS B O 1
ATOM 3648 N N . SER B 1 172 ? 13.637 -15.851 -9.001 1 96.25 172 SER B N 1
ATOM 3649 C CA . SER B 1 172 ? 12.777 -16.844 -9.635 1 96.25 172 SER B CA 1
ATOM 3650 C C . SER B 1 172 ? 13.572 -18.076 -10.055 1 96.25 172 SER B C 1
ATOM 3652 O O . SER B 1 172 ? 14.76 -17.978 -10.369 1 96.25 172 SER B O 1
ATOM 3654 N N . PRO B 1 173 ? 12.918 -19.246 -10.042 1 95.43 173 PRO B N 1
ATOM 3655 C CA . PRO B 1 173 ? 13.585 -20.434 -10.578 1 95.43 173 PRO B CA 1
ATOM 3656 C C . PRO B 1 173 ? 14.046 -20.251 -12.023 1 95.43 173 PRO B C 1
ATOM 3658 O O . PRO B 1 173 ? 15.105 -20.755 -12.406 1 95.43 173 PRO B O 1
ATOM 3661 N N . GLU B 1 174 ? 13.301 -19.565 -12.745 1 92.14 174 GLU B N 1
ATOM 3662 C CA . GLU B 1 174 ? 13.631 -19.333 -14.149 1 92.14 174 GLU B CA 1
ATOM 3663 C C . GLU B 1 174 ? 14.924 -18.535 -14.287 1 92.14 174 GLU B C 1
ATOM 3665 O O . GLU B 1 174 ? 15.771 -18.855 -15.124 1 92.14 174 GLU B O 1
ATOM 3670 N N . LEU B 1 175 ? 15.018 -17.485 -13.53 1 90.57 175 LEU B N 1
ATOM 3671 C CA . LEU B 1 175 ? 16.239 -16.688 -13.56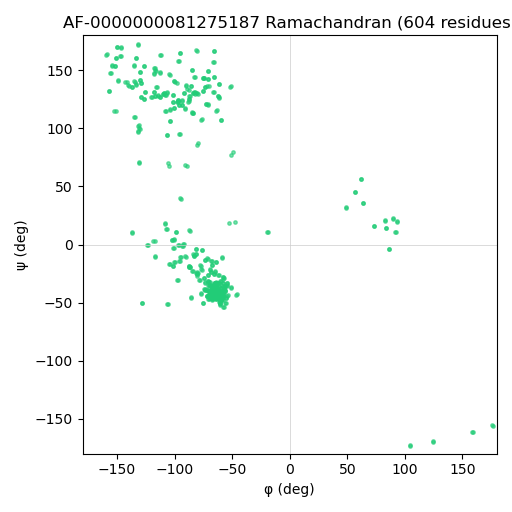6 1 90.57 175 LEU B CA 1
ATOM 3672 C C . LEU B 1 175 ? 17.45 -17.532 -13.183 1 90.57 175 LEU B C 1
ATOM 3674 O O . LEU B 1 175 ? 18.518 -17.403 -13.786 1 90.57 175 LEU B O 1
ATOM 3678 N N . LEU B 1 176 ? 17.288 -18.369 -12.171 1 90.07 176 LEU B N 1
ATOM 3679 C CA . LEU B 1 176 ? 18.372 -19.226 -11.705 1 90.07 176 LEU B CA 1
ATOM 3680 C C . LEU B 1 176 ? 18.804 -20.199 -12.797 1 90.07 176 LEU B C 1
ATOM 3682 O O . LEU B 1 176 ? 19.997 -20.461 -12.965 1 90.07 176 LEU B O 1
ATOM 3686 N N . ARG B 1 177 ? 17.863 -20.691 -13.484 1 88.5 177 ARG B N 1
ATOM 3687 C CA . ARG B 1 177 ? 18.149 -21.633 -14.561 1 88.5 177 ARG B CA 1
ATOM 3688 C C . ARG B 1 177 ? 18.839 -20.937 -15.73 1 88.5 177 ARG B C 1
ATOM 3690 O O . ARG B 1 177 ? 19.751 -21.496 -16.341 1 88.5 177 ARG B O 1
ATOM 3697 N N . ARG B 1 178 ? 18.454 -19.802 -16.052 1 82.58 178 ARG B N 1
ATOM 3698 C CA . ARG B 1 178 ? 18.986 -19.053 -17.186 1 82.58 178 ARG B CA 1
ATOM 3699 C C . ARG B 1 178 ? 20.404 -18.568 -16.905 1 82.58 178 ARG B C 1
ATOM 3701 O O . ARG B 1 178 ? 21.25 -18.552 -17.801 1 82.58 178 ARG B O 1
ATOM 3708 N N . LYS B 1 179 ? 20.487 -18.201 -15.694 1 69.56 179 LYS B N 1
ATOM 3709 C CA . LYS B 1 179 ? 21.767 -17.603 -15.326 1 69.56 179 LYS B CA 1
ATOM 3710 C C . LYS B 1 179 ? 22.61 -18.571 -14.503 1 69.56 179 LYS B C 1
ATOM 3712 O O . LYS B 1 179 ? 22.602 -18.517 -13.271 1 69.56 179 LYS B O 1
ATOM 3717 N N . ARG B 1 180 ? 23.098 -19.619 -14.955 1 65.93 180 ARG B N 1
ATOM 3718 C CA . ARG B 1 180 ? 23.877 -20.684 -14.332 1 65.93 180 ARG B CA 1
ATOM 3719 C C . ARG B 1 180 ? 25.012 -20.111 -13.489 1 65.93 180 ARG B C 1
ATOM 3721 O O . ARG B 1 180 ? 25.874 -20.853 -13.013 1 65.93 180 ARG B O 1
ATOM 3728 N N . ARG B 1 181 ? 24.805 -18.825 -13.169 1 71.57 181 ARG B N 1
ATOM 3729 C CA . ARG B 1 181 ? 26.004 -18.18 -12.644 1 71.57 181 ARG B CA 1
ATOM 3730 C C . ARG B 1 181 ? 25.784 -17.696 -11.215 1 71.57 181 ARG B C 1
ATOM 3732 O O . ARG B 1 181 ? 26.704 -17.176 -10.581 1 71.57 181 ARG B O 1
ATOM 3739 N N . LEU B 1 182 ? 24.589 -17.972 -10.617 1 86.43 182 LEU B N 1
ATOM 3740 C CA . LEU B 1 182 ? 24.439 -17.455 -9.261 1 86.43 182 LEU B CA 1
ATOM 3741 C C . LEU B 1 182 ? 24.909 -18.478 -8.234 1 86.43 182 LEU B C 1
ATOM 3743 O O . LEU B 1 182 ? 24.094 -19.07 -7.522 1 86.43 182 LEU B O 1
ATOM 3747 N N . ARG B 1 183 ? 26.246 -18.749 -8.196 1 86.23 183 ARG B N 1
ATOM 3748 C CA . ARG B 1 183 ? 26.831 -19.754 -7.314 1 86.23 183 ARG B CA 1
ATOM 3749 C C . ARG B 1 183 ? 27.394 -19.113 -6.051 1 86.23 183 ARG B C 1
ATOM 3751 O O . ARG B 1 183 ? 27.461 -19.753 -4.999 1 86.23 183 ARG B O 1
ATOM 3758 N N . SER B 1 184 ? 27.833 -17.915 -6.21 1 91.18 184 SER B N 1
ATOM 3759 C CA . SER B 1 184 ? 28.368 -17.179 -5.069 1 91.18 184 SER B CA 1
ATOM 3760 C C . SER B 1 184 ? 27.804 -15.763 -5.011 1 91.18 184 SER B C 1
ATOM 3762 O O . SER B 1 184 ? 27.311 -15.244 -6.015 1 91.18 184 SER B O 1
ATOM 3764 N N . PRO B 1 185 ? 27.882 -15.119 -3.846 1 93.66 185 PRO B N 1
ATOM 3765 C CA . PRO B 1 185 ? 27.381 -13.75 -3.704 1 93.66 185 PRO B CA 1
ATOM 3766 C C . PRO B 1 185 ? 28.041 -12.776 -4.677 1 93.66 185 PRO B C 1
ATOM 3768 O O . PRO B 1 185 ? 27.418 -11.796 -5.094 1 93.66 185 PRO B O 1
ATOM 3771 N N . ALA B 1 186 ? 29.248 -13.044 -5.082 1 92.05 186 ALA B N 1
ATOM 3772 C CA . ALA B 1 186 ? 29.953 -12.178 -6.023 1 92.05 186 ALA B CA 1
ATOM 3773 C C . ALA B 1 186 ? 29.265 -12.172 -7.385 1 92.05 186 ALA B C 1
ATOM 3775 O O . ALA B 1 186 ? 29.383 -11.206 -8.143 1 92.05 186 ALA B O 1
ATOM 3776 N N . ASP B 1 187 ? 28.54 -13.198 -7.655 1 92.14 187 ASP B N 1
ATOM 3777 C CA . ASP B 1 187 ? 27.859 -13.336 -8.938 1 92.14 187 ASP B CA 1
ATOM 3778 C C . ASP B 1 187 ? 26.693 -12.357 -9.049 1 92.14 187 ASP B C 1
ATOM 3780 O O . ASP B 1 187 ? 26.164 -12.135 -10.14 1 92.14 187 ASP B O 1
ATOM 3784 N N . LEU B 1 188 ? 26.31 -11.73 -7.942 1 92.91 188 LEU B N 1
ATOM 3785 C CA . LEU B 1 188 ? 25.227 -10.753 -7.932 1 92.91 188 LEU B CA 1
ATOM 3786 C C . LEU B 1 188 ? 25.616 -9.503 -8.713 1 92.91 188 LEU B C 1
ATOM 3788 O O . LEU B 1 188 ? 24.755 -8.698 -9.075 1 92.91 188 LEU B O 1
ATOM 3792 N N . ALA B 1 189 ? 26.856 -9.356 -9.006 1 88.76 189 ALA B N 1
ATOM 3793 C CA . ALA B 1 189 ? 27.354 -8.188 -9.728 1 88.76 189 ALA B CA 1
ATOM 3794 C C . ALA B 1 189 ? 26.738 -8.101 -11.121 1 88.76 189 ALA B C 1
ATOM 3796 O O . ALA B 1 189 ? 26.551 -7.006 -11.657 1 88.76 189 ALA B O 1
ATOM 3797 N N . GLY B 1 190 ? 26.342 -9.175 -11.688 1 84.91 190 GLY B N 1
ATOM 3798 C CA . GLY B 1 190 ? 25.782 -9.184 -13.03 1 84.91 190 GLY B CA 1
ATOM 3799 C C . GLY B 1 190 ? 24.265 -9.205 -13.043 1 84.91 190 GLY B C 1
ATOM 3800 O O . GLY B 1 190 ? 23.649 -9.272 -14.109 1 84.91 190 GLY B O 1
ATOM 3801 N N . GLU B 1 191 ? 23.666 -8.992 -11.848 1 89.21 191 GLU B N 1
ATOM 3802 C CA . GLU B 1 191 ? 22.215 -9.122 -11.754 1 89.21 191 GLU B CA 1
ATOM 3803 C C . GLU B 1 191 ? 21.566 -7.797 -11.363 1 89.21 191 GLU B C 1
ATOM 3805 O O . GLU B 1 191 ? 22.219 -6.928 -10.781 1 89.21 191 GLU B O 1
ATOM 3810 N N . THR B 1 192 ? 20.354 -7.71 -11.82 1 89.74 192 THR B N 1
ATOM 3811 C CA . THR B 1 192 ? 19.555 -6.595 -11.325 1 89.74 192 THR B CA 1
ATOM 3812 C C . THR B 1 192 ? 19.135 -6.831 -9.878 1 89.74 192 THR B C 1
ATOM 3814 O O . THR B 1 192 ? 18.485 -7.832 -9.57 1 89.74 192 THR B O 1
ATOM 3817 N N . LEU B 1 193 ? 19.569 -5.885 -9.049 1 93.2 193 LEU B N 1
ATOM 3818 C CA . LEU B 1 193 ? 19.152 -5.966 -7.653 1 93.2 193 LEU B CA 1
ATOM 3819 C C . LEU B 1 193 ? 17.871 -5.172 -7.422 1 93.2 193 LEU B C 1
ATOM 3821 O O . LEU B 1 193 ? 17.749 -4.034 -7.883 1 93.2 193 LEU B O 1
ATOM 3825 N N . ILE B 1 194 ? 16.918 -5.82 -6.79 1 94.64 194 ILE B N 1
ATOM 3826 C CA . ILE B 1 194 ? 15.669 -5.153 -6.441 1 94.64 194 ILE B CA 1
ATOM 3827 C C . ILE B 1 194 ? 15.729 -4.67 -4.994 1 94.64 194 ILE B C 1
ATOM 3829 O O . ILE B 1 194 ? 15.934 -5.466 -4.075 1 94.64 194 ILE B O 1
ATOM 3833 N N . HIS B 1 195 ? 15.526 -3.395 -4.827 1 92.33 195 HIS B N 1
ATOM 3834 C CA . HIS B 1 195 ? 15.668 -2.764 -3.52 1 92.33 195 HIS B CA 1
ATOM 3835 C C . HIS B 1 195 ? 14.308 -2.528 -2.871 1 92.33 195 HIS B C 1
ATOM 3837 O O . HIS B 1 195 ? 13.403 -1.975 -3.5 1 92.33 195 HIS B O 1
ATOM 3843 N N . ASP B 1 196 ? 14.214 -2.979 -1.668 1 91.73 196 ASP B N 1
ATOM 3844 C CA . ASP B 1 196 ? 13.019 -2.731 -0.867 1 91.73 196 ASP B CA 1
ATOM 3845 C C . ASP B 1 196 ? 13.163 -1.451 -0.047 1 91.73 196 ASP B C 1
ATOM 3847 O O . ASP B 1 196 ? 13.959 -1.395 0.892 1 91.73 196 ASP B O 1
ATOM 3851 N N . LEU B 1 197 ? 12.281 -0.511 -0.365 1 85.72 197 LEU B N 1
ATOM 3852 C CA . LEU B 1 197 ? 12.35 0.775 0.321 1 85.72 197 LEU B CA 1
ATOM 3853 C C . LEU B 1 197 ? 11.204 0.921 1.317 1 85.72 197 LEU B C 1
ATOM 3855 O O . LEU B 1 197 ? 10.863 2.037 1.717 1 85.72 197 LEU B O 1
ATOM 3859 N N . SER B 1 198 ? 10.569 -0.194 1.563 1 83.71 198 SER B N 1
ATOM 3860 C CA . SER B 1 198 ? 9.377 -0.157 2.405 1 83.71 198 SER B CA 1
ATOM 3861 C C . SER B 1 198 ? 9.737 0.122 3.861 1 83.71 198 SER B C 1
ATOM 3863 O O . SER B 1 198 ? 8.878 0.51 4.654 1 83.71 198 SER B O 1
ATOM 3865 N N . VAL B 1 199 ? 10.893 -0.22 4.228 1 70.09 199 VAL B N 1
ATOM 3866 C CA . VAL B 1 199 ? 11.328 -0.012 5.605 1 70.09 199 VAL B CA 1
ATOM 3867 C C . VAL B 1 199 ? 12.479 0.991 5.638 1 70.09 199 VAL B C 1
ATOM 3869 O O . VAL B 1 199 ? 13.35 0.974 4.766 1 70.09 199 VAL B O 1
ATOM 3872 N N . ASP B 1 200 ? 12.274 1.757 6.536 1 59.52 200 ASP B N 1
ATOM 3873 C CA . ASP B 1 200 ? 13.316 2.771 6.667 1 59.52 200 ASP B CA 1
ATOM 3874 C C . ASP B 1 200 ? 14.67 2.131 6.967 1 59.52 200 ASP B C 1
ATOM 3876 O O . ASP B 1 200 ? 14.779 1.284 7.855 1 59.52 200 ASP B O 1
ATOM 3880 N N . ARG B 1 201 ? 15.557 2.462 6.193 1 55.8 201 ARG B N 1
ATOM 3881 C CA . ARG B 1 201 ? 16.912 1.943 6.344 1 55.8 201 ARG B CA 1
ATOM 3882 C C . ARG B 1 201 ? 17.444 2.199 7.75 1 55.8 201 ARG B C 1
ATOM 3884 O O . ARG B 1 201 ? 18.195 1.387 8.293 1 55.8 201 ARG B O 1
ATOM 3891 N N . HIS B 1 202 ? 16.996 3.289 8.24 1 49.82 202 HIS B N 1
ATOM 3892 C CA . HIS B 1 202 ? 17.559 3.676 9.529 1 49.82 202 HIS B CA 1
ATOM 3893 C C . HIS B 1 202 ? 17.01 2.805 10.654 1 49.82 202 HIS B C 1
ATOM 3895 O O . HIS B 1 202 ? 17.549 2.803 11.762 1 49.82 202 HIS B O 1
ATOM 3901 N N . GLU B 1 203 ? 16.071 2.17 10.321 1 54.43 203 GLU B N 1
ATOM 3902 C CA . GLU B 1 203 ? 15.485 1.321 11.353 1 54.43 203 GLU B CA 1
ATOM 3903 C C . GLU B 1 203 ? 16.168 -0.043 11.399 1 54.43 203 GLU B C 1
ATOM 3905 O O . GLU B 1 203 ? 15.76 -0.922 12.161 1 54.43 203 GLU B O 1
ATOM 3910 N N . GLY B 1 204 ? 17.278 -0.039 10.688 1 57.07 204 GLY B N 1
ATOM 3911 C CA . GLY B 1 204 ? 17.955 -1.322 10.782 1 57.07 204 GLY B CA 1
ATOM 3912 C C . GLY B 1 204 ? 17.548 -2.293 9.69 1 57.07 204 GLY B C 1
ATOM 3913 O O . GLY B 1 204 ? 17.824 -3.491 9.783 1 57.07 204 GLY B O 1
ATOM 3914 N N . PHE B 1 205 ? 16.889 -1.7 8.826 1 64.61 205 PHE B N 1
ATOM 3915 C CA . PHE B 1 205 ? 16.513 -2.594 7.738 1 64.61 205 PHE B CA 1
ATOM 3916 C C . PHE B 1 205 ? 17.729 -2.971 6.901 1 64.61 205 PHE B C 1
ATOM 3918 O O . PHE B 1 205 ? 18.57 -2.121 6.6 1 64.61 205 PHE B O 1
ATOM 3925 N N . ALA B 1 206 ? 17.693 -4.223 6.64 1 71.32 206 ALA B N 1
ATOM 3926 C CA . ALA B 1 206 ? 18.851 -4.744 5.917 1 71.32 206 ALA B CA 1
ATOM 3927 C C . ALA B 1 206 ? 18.856 -4.261 4.47 1 71.32 206 ALA B C 1
ATOM 3929 O O . ALA B 1 206 ? 17.894 -4.484 3.731 1 71.32 206 ALA B O 1
ATOM 3930 N N . SER B 1 207 ? 19.852 -3.615 4.182 1 83.26 207 SER B N 1
ATOM 3931 C CA . SER B 1 207 ? 20.098 -3.181 2.811 1 83.26 207 SER B CA 1
ATOM 3932 C C . SER B 1 207 ? 21.007 -4.16 2.076 1 83.26 207 SER B C 1
ATOM 3934 O O . SER B 1 207 ? 21.61 -5.04 2.695 1 83.26 207 SER B O 1
ATOM 3936 N N . TRP B 1 208 ? 21.043 -4.035 0.784 1 91.78 208 TRP B N 1
ATOM 3937 C CA . TRP B 1 208 ? 21.959 -4.841 -0.017 1 91.78 208 TRP B CA 1
ATOM 3938 C C . TRP B 1 208 ? 23.401 -4.639 0.437 1 91.78 208 TRP B C 1
ATOM 3940 O O . TRP B 1 208 ? 24.177 -5.595 0.503 1 91.78 208 TRP B O 1
ATOM 3950 N N . ASP B 1 209 ? 23.692 -3.42 0.789 1 88.39 209 ASP B N 1
ATOM 3951 C CA . ASP B 1 209 ? 25.048 -3.143 1.254 1 88.39 209 ASP B CA 1
ATOM 3952 C C . ASP B 1 209 ? 25.375 -3.952 2.507 1 88.39 209 ASP B C 1
ATOM 3954 O O . ASP B 1 209 ? 26.437 -4.571 2.593 1 88.39 209 ASP B O 1
ATOM 3958 N N . ALA B 1 210 ? 24.466 -3.918 3.414 1 88.33 210 ALA B N 1
ATOM 3959 C CA . ALA B 1 210 ? 24.672 -4.631 4.672 1 88.33 210 ALA B CA 1
ATOM 3960 C C . ALA B 1 210 ? 24.766 -6.137 4.44 1 88.33 210 ALA B C 1
ATOM 3962 O O . ALA B 1 210 ? 25.605 -6.812 5.04 1 88.33 210 ALA B O 1
ATOM 3963 N N . TRP B 1 211 ? 23.951 -6.632 3.625 1 93.13 211 TRP B N 1
ATOM 3964 C CA . TRP B 1 211 ? 23.951 -8.068 3.364 1 93.13 211 TRP B CA 1
ATOM 3965 C C . TRP B 1 211 ? 25.23 -8.492 2.65 1 93.13 211 TRP B C 1
ATOM 3967 O O . TRP B 1 211 ? 25.826 -9.518 2.987 1 93.13 211 TRP B O 1
ATOM 3977 N N . LEU B 1 212 ? 25.652 -7.741 1.659 1 93.67 212 LEU B N 1
ATOM 3978 C CA . LEU B 1 212 ? 26.862 -8.058 0.908 1 93.67 212 LEU B CA 1
ATOM 3979 C C . LEU B 1 212 ? 28.091 -8.004 1.81 1 93.67 212 LEU B C 1
ATOM 3981 O O . LEU B 1 212 ? 29.005 -8.82 1.67 1 93.67 212 LEU B O 1
ATOM 3985 N N . GLU B 1 213 ? 28.058 -7.017 2.669 1 91.21 213 GLU B N 1
ATOM 3986 C CA . GLU B 1 213 ? 29.143 -6.944 3.642 1 91.21 213 GLU B CA 1
ATOM 3987 C C . GLU B 1 213 ? 29.208 -8.209 4.493 1 91.21 213 GLU B C 1
ATOM 3989 O O . GLU B 1 213 ? 30.289 -8.755 4.721 1 91.21 213 GLU B O 1
ATOM 3994 N N . LYS B 1 214 ? 28.086 -8.608 4.935 1 91.59 214 LYS B N 1
ATOM 3995 C CA . LYS B 1 214 ? 28.008 -9.832 5.726 1 91.59 214 LYS B CA 1
ATOM 3996 C C . LYS B 1 214 ? 28.468 -11.041 4.916 1 91.59 214 LYS B C 1
ATOM 3998 O O . LYS B 1 214 ? 29.05 -11.978 5.465 1 91.59 214 LYS B O 1
ATOM 4003 N N . ALA B 1 215 ? 28.226 -11.033 3.631 1 93.3 215 ALA B N 1
ATOM 4004 C CA . ALA B 1 215 ? 28.594 -12.126 2.735 1 93.3 215 ALA B CA 1
ATOM 4005 C C . ALA B 1 215 ? 30.064 -12.035 2.334 1 93.3 215 ALA B C 1
ATOM 4007 O O . ALA B 1 215 ? 30.574 -12.901 1.619 1 93.3 215 ALA B O 1
ATOM 4008 N N . GLY B 1 216 ? 30.689 -10.972 2.684 1 91.8 216 GLY B N 1
ATOM 4009 C CA . GLY B 1 216 ? 32.106 -10.809 2.399 1 91.8 216 GLY B CA 1
ATOM 4010 C C . GLY B 1 216 ? 32.378 -10.316 0.991 1 91.8 216 GLY B C 1
ATOM 4011 O O . GLY B 1 216 ? 33.447 -10.574 0.433 1 91.8 216 GLY B O 1
ATOM 4012 N N . VAL B 1 217 ? 31.379 -9.728 0.4 1 91.26 217 VAL B N 1
ATOM 4013 C CA . VAL B 1 217 ? 31.513 -9.26 -0.976 1 91.26 217 VAL B CA 1
ATOM 4014 C C . VAL B 1 217 ? 31.562 -7.734 -1 1 91.26 217 VAL B C 1
ATOM 4016 O O . VAL B 1 217 ? 30.716 -7.069 -0.397 1 91.26 217 VAL B O 1
ATOM 4019 N N . THR B 1 218 ? 32.501 -7.16 -1.668 1 84.45 218 THR B N 1
ATOM 4020 C CA . THR B 1 218 ? 32.642 -5.71 -1.743 1 84.45 218 THR B CA 1
ATOM 4021 C C . THR B 1 218 ? 32.635 -5.241 -3.195 1 84.45 218 THR B C 1
ATOM 4023 O O . THR B 1 218 ? 32.69 -4.039 -3.465 1 84.45 218 THR B O 1
ATOM 4026 N N . THR B 1 219 ? 32.526 -6.114 -4.089 1 83.31 219 THR B N 1
ATOM 4027 C CA . THR B 1 219 ? 32.707 -5.777 -5.497 1 83.31 219 THR B CA 1
ATOM 4028 C C . THR B 1 219 ? 31.364 -5.488 -6.161 1 83.31 219 THR B C 1
ATOM 4030 O O . THR B 1 219 ? 31.317 -4.964 -7.276 1 83.31 219 THR B O 1
ATOM 4033 N N . VAL B 1 220 ? 30.359 -5.834 -5.52 1 85.99 220 VAL B N 1
ATOM 4034 C CA . VAL B 1 220 ? 29.041 -5.689 -6.128 1 85.99 220 VAL B CA 1
ATOM 4035 C C . VAL B 1 220 ? 28.493 -4.292 -5.846 1 85.99 220 VAL B C 1
ATOM 4037 O O . VAL B 1 220 ? 28.434 -3.862 -4.692 1 85.99 220 VAL B O 1
ATOM 4040 N N . THR B 1 221 ? 28.139 -3.607 -6.909 1 82.63 221 THR B N 1
ATOM 4041 C CA . THR B 1 221 ? 27.537 -2.287 -6.765 1 82.63 221 THR B CA 1
ATOM 4042 C C . THR B 1 221 ? 26.037 -2.401 -6.507 1 82.63 221 THR B C 1
ATOM 4044 O O . THR B 1 221 ? 25.345 -3.175 -7.172 1 82.63 221 THR B O 1
ATOM 4047 N N . THR B 1 222 ? 25.571 -1.698 -5.483 1 82.83 222 THR B N 1
ATOM 4048 C CA . THR B 1 222 ? 24.163 -1.75 -5.106 1 82.83 222 THR B CA 1
ATOM 4049 C C . THR B 1 222 ? 23.457 -0.446 -5.467 1 82.83 222 THR B C 1
ATOM 4051 O O . THR B 1 222 ? 22.343 -0.189 -5.008 1 82.83 222 THR B O 1
ATOM 4054 N N . LYS B 1 223 ? 24.032 0.301 -6.306 1 76.15 223 LYS B N 1
ATOM 4055 C CA . LYS B 1 223 ? 23.514 1.642 -6.56 1 76.15 223 LYS B CA 1
ATOM 4056 C C . LYS B 1 223 ? 22.443 1.621 -7.647 1 76.15 223 LYS B C 1
ATOM 4058 O O . LYS B 1 223 ? 21.648 2.556 -7.76 1 76.15 223 LYS B O 1
ATOM 4063 N N . ARG B 1 224 ? 22.498 0.51 -8.387 1 76.64 224 ARG B N 1
ATOM 4064 C CA . ARG B 1 224 ? 21.555 0.448 -9.499 1 76.64 224 ARG B CA 1
ATOM 4065 C C . ARG B 1 224 ? 20.502 -0.631 -9.264 1 76.64 224 ARG B C 1
ATOM 4067 O O . ARG B 1 224 ? 20.621 -1.429 -8.333 1 76.64 224 ARG B O 1
ATOM 4074 N N . GLY B 1 225 ? 19.422 -0.45 -10.104 1 85.17 225 GLY B N 1
ATOM 4075 C CA . GLY B 1 225 ? 18.373 -1.456 -10.061 1 85.17 225 GLY B CA 1
ATOM 4076 C C . GLY B 1 225 ? 17.002 -0.877 -9.77 1 85.17 225 GLY B C 1
ATOM 4077 O O . GLY B 1 225 ? 16.825 0.343 -9.767 1 85.17 225 GLY B O 1
ATOM 4078 N N . MET B 1 226 ? 16.107 -1.779 -9.502 1 88.75 226 MET B N 1
ATOM 4079 C CA . MET B 1 226 ? 14.722 -1.402 -9.234 1 88.75 226 MET B CA 1
ATOM 4080 C C . MET B 1 226 ? 14.511 -1.124 -7.749 1 88.75 226 MET B C 1
ATOM 4082 O O . MET B 1 226 ? 15.028 -1.85 -6.898 1 88.75 226 MET B O 1
ATOM 4086 N N . ARG B 1 227 ? 13.851 -0.029 -7.47 1 91.52 227 ARG B N 1
ATOM 4087 C CA . ARG B 1 227 ? 13.54 0.358 -6.097 1 91.52 227 ARG B CA 1
ATOM 4088 C C . ARG B 1 227 ? 12.033 0.476 -5.89 1 91.52 227 ARG B C 1
ATOM 4090 O O . ARG B 1 227 ? 11.347 1.152 -6.66 1 91.52 227 ARG B O 1
ATOM 4097 N N . ILE B 1 228 ? 11.557 -0.207 -4.889 1 93.08 228 ILE B N 1
ATOM 4098 C CA . ILE B 1 228 ? 10.117 -0.261 -4.663 1 93.08 228 ILE B CA 1
ATOM 4099 C C . ILE B 1 228 ? 9.821 -0.091 -3.175 1 93.08 228 ILE B C 1
ATOM 4101 O O . ILE B 1 228 ? 10.466 -0.719 -2.332 1 93.08 228 ILE B O 1
ATOM 4105 N N . ASN B 1 229 ? 8.835 0.734 -2.798 1 89.88 229 ASN B N 1
ATOM 4106 C CA . ASN B 1 229 ? 8.49 0.933 -1.394 1 89.88 229 ASN B CA 1
ATOM 4107 C C . ASN B 1 229 ? 7.346 0.02 -0.963 1 89.88 229 ASN B C 1
ATOM 4109 O O . ASN B 1 229 ? 6.427 0.455 -0.269 1 89.88 229 ASN B O 1
ATOM 4113 N N . ASN B 1 230 ? 7.397 -1.159 -1.423 1 92.77 230 ASN B N 1
ATOM 4114 C CA . ASN B 1 230 ? 6.433 -2.207 -1.105 1 92.77 230 ASN B CA 1
ATOM 4115 C C . ASN B 1 230 ? 7.058 -3.595 -1.208 1 92.77 230 ASN B C 1
ATOM 4117 O O . ASN B 1 230 ? 7.338 -4.074 -2.308 1 92.77 230 ASN B O 1
ATOM 4121 N N . SER B 1 231 ? 7.139 -4.256 -0.09 1 93.94 231 SER B N 1
ATOM 4122 C CA . SER B 1 231 ? 7.865 -5.522 -0.043 1 93.94 231 SER B CA 1
ATOM 4123 C C . SER B 1 231 ? 7.156 -6.597 -0.86 1 93.94 231 SER B C 1
ATOM 4125 O O . SER B 1 231 ? 7.803 -7.467 -1.445 1 93.94 231 SER B O 1
ATOM 4127 N N . ALA B 1 232 ? 5.833 -6.551 -0.846 1 94.38 232 ALA B N 1
ATOM 4128 C CA . ALA B 1 232 ? 5.11 -7.528 -1.656 1 94.38 232 ALA B CA 1
ATOM 4129 C C . ALA B 1 232 ? 5.431 -7.357 -3.138 1 94.38 232 ALA B C 1
ATOM 4131 O O . ALA B 1 232 ? 5.6 -8.341 -3.861 1 94.38 232 ALA B O 1
ATOM 4132 N N . ALA B 1 233 ? 5.525 -6.132 -3.542 1 94.19 233 ALA B N 1
ATOM 4133 C CA . ALA B 1 233 ? 5.871 -5.835 -4.93 1 94.19 233 ALA B CA 1
ATOM 4134 C C . ALA B 1 233 ? 7.317 -6.219 -5.228 1 94.19 233 ALA B C 1
ATOM 4136 O O . ALA B 1 233 ? 7.633 -6.66 -6.336 1 94.19 233 ALA B O 1
ATOM 4137 N N . VAL B 1 234 ? 8.176 -6.061 -4.296 1 95.87 234 VAL B N 1
ATOM 4138 C CA . VAL B 1 234 ? 9.57 -6.472 -4.431 1 95.87 234 VAL B CA 1
ATOM 4139 C C . VAL B 1 234 ? 9.642 -7.973 -4.703 1 95.87 234 VAL B C 1
ATOM 4141 O O . VAL B 1 234 ? 10.303 -8.408 -5.648 1 95.87 234 VAL B O 1
ATOM 4144 N N . LEU B 1 235 ? 8.93 -8.731 -3.926 1 96.55 235 LEU B N 1
ATOM 4145 C CA . LEU B 1 235 ? 8.929 -10.181 -4.088 1 96.55 235 LEU B CA 1
ATOM 4146 C C . LEU B 1 235 ? 8.288 -10.579 -5.413 1 96.55 235 LEU B C 1
ATOM 4148 O O . LEU B 1 235 ? 8.757 -11.502 -6.082 1 96.55 235 LEU B O 1
ATOM 4152 N N . GLN B 1 236 ? 7.25 -9.854 -5.752 1 93.84 236 GLN B N 1
ATOM 4153 C CA . GLN B 1 236 ? 6.595 -10.14 -7.024 1 93.84 236 GLN B CA 1
ATOM 4154 C C . GLN B 1 236 ? 7.542 -9.898 -8.196 1 93.84 236 GLN B C 1
ATOM 4156 O O . GLN B 1 236 ? 7.594 -10.696 -9.134 1 93.84 236 GLN B O 1
ATOM 4161 N N . ALA B 1 237 ? 8.272 -8.836 -8.165 1 94.65 237 ALA B N 1
ATOM 4162 C CA . ALA B 1 237 ? 9.256 -8.546 -9.205 1 94.65 237 ALA B CA 1
ATOM 4163 C C . ALA B 1 237 ? 10.281 -9.671 -9.317 1 94.65 237 ALA B C 1
ATOM 4165 O O . ALA B 1 237 ? 10.656 -10.07 -10.423 1 94.65 237 ALA B O 1
ATOM 4166 N N . ALA B 1 238 ? 10.701 -10.18 -8.185 1 96.17 238 ALA B N 1
ATOM 4167 C CA . ALA B 1 238 ? 11.646 -11.293 -8.178 1 96.17 238 ALA B CA 1
ATOM 4168 C C . ALA B 1 238 ? 11.017 -12.55 -8.771 1 96.17 238 ALA B C 1
ATOM 4170 O O . ALA B 1 238 ? 11.645 -13.249 -9.57 1 96.17 238 ALA B O 1
ATOM 4171 N N . ILE B 1 239 ? 9.783 -12.835 -8.407 1 94.97 239 ILE B N 1
ATOM 4172 C CA . ILE B 1 239 ? 9.051 -13.998 -8.896 1 94.97 239 ILE B CA 1
ATOM 4173 C C . ILE B 1 239 ? 8.935 -13.932 -10.418 1 94.97 239 ILE B C 1
ATOM 4175 O O . ILE B 1 239 ? 9.076 -14.948 -11.102 1 94.97 239 ILE B O 1
ATOM 4179 N N . ASP B 1 240 ? 8.756 -12.757 -10.883 1 92.16 240 ASP B N 1
ATOM 4180 C CA . ASP B 1 240 ? 8.552 -12.567 -12.316 1 92.16 240 ASP B CA 1
ATOM 4181 C C . ASP B 1 240 ? 9.883 -12.569 -13.065 1 92.16 240 ASP B C 1
ATOM 4183 O O . ASP B 1 240 ? 9.914 -12.407 -14.286 1 92.16 240 ASP B O 1
ATOM 4187 N N . GLY B 1 241 ? 10.954 -12.654 -12.342 1 92.05 241 GLY B N 1
ATOM 4188 C CA . GLY B 1 241 ? 12.255 -12.839 -12.963 1 92.05 241 GLY B CA 1
ATOM 4189 C C . GLY B 1 241 ? 12.95 -11.531 -13.294 1 92.05 241 GLY B C 1
ATOM 4190 O O . GLY B 1 241 ? 13.855 -11.497 -14.13 1 92.05 241 GLY B O 1
ATOM 4191 N N . HIS B 1 242 ? 12.569 -10.466 -12.611 1 91.24 242 HIS B N 1
ATOM 4192 C CA . HIS B 1 242 ? 13.126 -9.162 -12.953 1 91.24 242 HIS B CA 1
ATOM 4193 C C . HIS B 1 242 ? 14.476 -8.946 -12.279 1 91.24 242 HIS B C 1
ATOM 4195 O O . HIS B 1 242 ? 15.178 -7.978 -12.581 1 91.24 242 HIS B O 1
ATOM 4201 N N . GLY B 1 243 ? 14.823 -9.831 -11.413 1 93.26 243 GLY B N 1
ATOM 4202 C CA . GLY B 1 243 ? 16.079 -9.693 -10.694 1 93.26 243 GLY B CA 1
ATOM 4203 C C . GLY B 1 243 ? 16.115 -10.478 -9.397 1 93.26 243 GLY B C 1
ATOM 4204 O O . GLY B 1 243 ? 15.372 -11.448 -9.232 1 93.26 243 GLY B O 1
ATOM 4205 N N . VAL B 1 244 ? 17.081 -10.043 -8.55 1 95.62 244 VAL B N 1
ATOM 4206 C CA . VAL B 1 244 ? 17.283 -10.668 -7.248 1 95.62 244 VAL B CA 1
ATOM 4207 C C . VAL B 1 244 ? 16.848 -9.71 -6.141 1 95.62 244 VAL B C 1
ATOM 4209 O O . VAL B 1 244 ? 17.213 -8.532 -6.153 1 95.62 244 VAL B O 1
ATOM 4212 N N . ALA B 1 245 ? 16.024 -10.187 -5.232 1 96.76 245 ALA B N 1
ATOM 4213 C CA . ALA B 1 245 ? 15.529 -9.365 -4.13 1 96.76 245 ALA B CA 1
ATOM 4214 C C . ALA B 1 245 ? 16.082 -9.851 -2.793 1 96.76 245 ALA B C 1
ATOM 4216 O O . ALA B 1 245 ? 16.392 -11.034 -2.635 1 96.76 245 ALA B O 1
ATOM 4217 N N . LEU B 1 246 ? 16.265 -8.894 -1.893 1 94.97 246 LEU B N 1
ATOM 4218 C CA . LEU B 1 246 ? 16.482 -9.249 -0.494 1 94.97 246 LEU B CA 1
ATOM 4219 C C . LEU B 1 246 ? 15.154 -9.452 0.227 1 94.97 246 LEU B C 1
ATOM 4221 O O . LEU B 1 246 ? 14.392 -8.5 0.411 1 94.97 246 LEU B O 1
ATOM 4225 N N . ALA B 1 247 ? 14.959 -10.651 0.604 1 95.55 247 ALA B N 1
ATOM 4226 C CA . ALA B 1 247 ? 13.654 -11.01 1.154 1 95.55 247 ALA B CA 1
ATOM 4227 C C . ALA B 1 247 ? 13.72 -11.156 2.671 1 95.55 247 ALA B C 1
ATOM 4229 O O . ALA B 1 247 ? 14.752 -11.552 3.219 1 95.55 247 ALA B O 1
ATOM 4230 N N . ARG B 1 248 ? 12.641 -10.797 3.275 1 94.6 248 ARG B N 1
ATOM 4231 C CA . ARG B 1 248 ? 12.38 -11.199 4.653 1 94.6 248 ARG B CA 1
ATOM 4232 C C . ARG B 1 248 ? 11.722 -12.573 4.708 1 94.6 248 ARG B C 1
ATOM 4234 O O . ARG B 1 248 ? 10.809 -12.861 3.931 1 94.6 248 ARG B O 1
ATOM 4241 N N . SER B 1 249 ? 12.145 -13.4 5.588 1 95.01 249 SER B N 1
ATOM 4242 C CA . SER B 1 249 ? 11.777 -14.811 5.643 1 95.01 249 SER B CA 1
ATOM 4243 C C . SER B 1 249 ? 10.267 -14.983 5.774 1 95.01 249 SER B C 1
ATOM 4245 O O . SER B 1 249 ? 9.667 -15.8 5.072 1 95.01 249 SER B O 1
ATOM 4247 N N . VAL B 1 250 ? 9.633 -14.188 6.63 1 94.56 250 VAL B N 1
ATOM 4248 C CA . VAL B 1 250 ? 8.213 -14.334 6.934 1 94.56 250 VAL B CA 1
ATOM 4249 C C . VAL B 1 250 ? 7.387 -14.089 5.674 1 94.56 250 VAL B C 1
ATOM 4251 O O . VAL B 1 250 ? 6.45 -14.836 5.382 1 94.56 250 VAL B O 1
ATOM 4254 N N . MET B 1 251 ? 7.776 -13.135 4.89 1 94.11 251 MET B N 1
ATOM 4255 C CA . MET B 1 251 ? 6.994 -12.737 3.723 1 94.11 251 MET B CA 1
ATOM 4256 C C . MET B 1 251 ? 7.31 -13.627 2.526 1 94.11 251 MET B C 1
ATOM 4258 O O . MET B 1 251 ? 6.482 -13.784 1.627 1 94.11 251 MET B O 1
ATOM 4262 N N . ALA B 1 252 ? 8.45 -14.238 2.513 1 96.59 252 ALA B N 1
ATOM 4263 C CA . ALA B 1 252 ? 8.884 -15.022 1.359 1 96.59 252 ALA B CA 1
ATOM 4264 C C . ALA B 1 252 ? 8.538 -16.498 1.538 1 96.59 252 ALA B C 1
ATOM 4266 O O . ALA B 1 252 ? 8.6 -17.276 0.583 1 96.59 252 ALA B O 1
ATOM 4267 N N . ARG B 1 253 ? 8.137 -16.914 2.677 1 95.59 253 ARG B N 1
ATOM 4268 C CA . ARG B 1 253 ? 8.023 -18.316 3.065 1 95.59 253 ARG B CA 1
ATOM 4269 C C . ARG B 1 253 ? 7.103 -19.074 2.113 1 95.59 253 ARG B C 1
ATOM 4271 O O . ARG B 1 253 ? 7.497 -20.091 1.539 1 95.59 253 ARG B O 1
ATOM 4278 N N . ASP B 1 254 ? 5.924 -18.627 1.898 1 93.79 254 ASP B N 1
ATOM 4279 C CA . ASP B 1 254 ? 4.946 -19.354 1.093 1 93.79 254 ASP B CA 1
ATOM 4280 C C . ASP B 1 254 ? 5.397 -19.45 -0.363 1 93.79 254 ASP B C 1
ATOM 4282 O O . ASP B 1 254 ? 5.13 -20.448 -1.036 1 93.79 254 ASP B O 1
ATOM 4286 N N . ASP B 1 255 ? 6.033 -18.396 -0.817 1 95.65 255 ASP B N 1
ATOM 4287 C CA . ASP B 1 255 ? 6.525 -18.41 -2.191 1 95.65 255 ASP B CA 1
ATOM 4288 C C . ASP B 1 255 ? 7.685 -19.392 -2.349 1 95.65 255 ASP B C 1
ATOM 4290 O O . ASP B 1 255 ? 7.838 -20.016 -3.401 1 95.65 255 ASP B O 1
ATOM 4294 N N . LEU B 1 256 ? 8.483 -19.563 -1.313 1 96.93 256 LEU B N 1
ATOM 4295 C CA . LEU B 1 256 ? 9.567 -20.539 -1.332 1 96.93 256 LEU B CA 1
ATOM 4296 C C . LEU B 1 256 ? 9.018 -21.961 -1.311 1 96.93 256 LEU B C 1
ATOM 4298 O O . LEU B 1 256 ? 9.45 -22.809 -2.096 1 96.93 256 LEU B O 1
ATOM 4302 N N . VAL B 1 257 ? 8.063 -22.175 -0.491 1 95.62 257 VAL B N 1
ATOM 4303 C CA . VAL B 1 257 ? 7.456 -23.493 -0.345 1 95.62 257 VAL B CA 1
ATOM 4304 C C . VAL B 1 257 ? 6.761 -23.89 -1.645 1 95.62 257 VAL B C 1
ATOM 4306 O O . VAL B 1 257 ? 6.847 -25.043 -2.076 1 95.62 257 VAL B O 1
ATOM 4309 N N . ALA B 1 258 ? 6.172 -22.941 -2.331 1 93.77 258 ALA B N 1
ATOM 4310 C CA . ALA B 1 258 ? 5.424 -23.192 -3.561 1 93.77 258 ALA B CA 1
ATOM 4311 C C . ALA B 1 258 ? 6.358 -23.269 -4.765 1 93.77 258 ALA B C 1
ATOM 4313 O O . ALA B 1 258 ? 5.92 -23.557 -5.881 1 93.77 258 ALA B O 1
ATOM 4314 N N . GLY B 1 259 ? 7.623 -22.901 -4.527 1 95.43 259 GLY B N 1
ATOM 4315 C CA . GLY B 1 259 ? 8.608 -23.004 -5.591 1 95.43 259 GLY B CA 1
ATOM 4316 C C . GLY B 1 259 ? 8.599 -21.813 -6.53 1 95.43 259 GLY B C 1
ATOM 4317 O O . GLY B 1 259 ? 9.167 -21.872 -7.623 1 95.43 259 GLY B O 1
ATOM 4318 N N . ARG B 1 260 ? 7.984 -20.776 -6.18 1 95.6 260 ARG B N 1
ATOM 4319 C CA . ARG B 1 260 ? 7.952 -19.565 -6.993 1 95.6 260 ARG B CA 1
ATOM 4320 C C . ARG B 1 260 ? 9.225 -18.746 -6.808 1 95.6 260 ARG B C 1
ATOM 4322 O O . ARG B 1 260 ? 9.584 -17.943 -7.671 1 95.6 260 ARG B O 1
ATOM 4329 N N . LEU B 1 261 ? 9.851 -18.935 -5.637 1 97.26 261 LEU B N 1
ATOM 4330 C CA . LEU B 1 261 ? 11.127 -18.308 -5.311 1 97.26 261 LEU B CA 1
ATOM 4331 C C . LEU B 1 261 ? 12.15 -19.351 -4.874 1 97.26 261 LEU B C 1
ATOM 4333 O O . LEU B 1 261 ? 11.782 -20.415 -4.372 1 97.26 261 LEU B O 1
ATOM 4337 N N . VAL B 1 262 ? 13.349 -19.022 -5.07 1 97.21 262 VAL B N 1
ATOM 4338 C CA . VAL B 1 262 ? 14.458 -19.841 -4.593 1 97.21 262 VAL B CA 1
ATOM 4339 C C . VAL B 1 262 ? 15.398 -18.992 -3.74 1 97.21 262 VAL B C 1
ATOM 4341 O O . VAL B 1 262 ? 15.77 -17.883 -4.13 1 97.21 262 VAL B O 1
ATOM 4344 N N . ARG B 1 263 ? 15.727 -19.529 -2.577 1 96.99 263 ARG B N 1
ATOM 4345 C CA . ARG B 1 263 ? 16.695 -18.864 -1.71 1 96.99 263 ARG B CA 1
ATOM 4346 C C . ARG B 1 263 ? 18.115 -19.047 -2.234 1 96.99 263 ARG B C 1
ATOM 4348 O O . ARG B 1 263 ? 18.525 -20.165 -2.555 1 96.99 263 ARG B O 1
ATOM 4355 N N . LEU B 1 264 ? 18.807 -17.979 -2.288 1 95.92 264 LEU B N 1
ATOM 4356 C CA . LEU B 1 264 ? 20.191 -18.015 -2.747 1 95.92 264 LEU B CA 1
ATOM 4357 C C . LEU B 1 264 ? 21.156 -17.975 -1.567 1 95.92 264 LEU B C 1
ATOM 4359 O O . LEU B 1 264 ? 20.864 -17.356 -0.542 1 95.92 264 LEU B O 1
ATOM 4363 N N . PHE B 1 265 ? 22.209 -18.726 -1.644 1 95.17 265 PHE B N 1
ATOM 4364 C CA . PHE B 1 265 ? 23.355 -18.685 -0.744 1 95.17 265 PHE B CA 1
ATOM 4365 C C . PHE B 1 265 ? 22.936 -19.026 0.681 1 95.17 265 PHE B C 1
ATOM 4367 O O . PHE B 1 265 ? 23.179 -18.25 1.608 1 95.17 265 PHE B O 1
ATOM 4374 N N . PRO B 1 266 ? 22.348 -20.128 0.894 1 92.91 266 PRO B N 1
ATOM 4375 C CA . PRO B 1 266 ? 21.825 -20.52 2.205 1 92.91 266 PRO B CA 1
ATOM 4376 C C . PRO B 1 266 ? 22.905 -20.55 3.285 1 92.91 266 PRO B C 1
ATOM 4378 O O . PRO B 1 266 ? 22.59 -20.542 4.478 1 92.91 266 PRO B O 1
ATOM 4381 N N . GLU B 1 267 ? 24.084 -20.461 2.929 1 92.44 267 GLU B N 1
ATOM 4382 C CA . GLU B 1 267 ? 25.179 -20.506 3.894 1 92.44 267 GLU B CA 1
ATOM 4383 C C . GLU B 1 267 ? 25.369 -19.154 4.576 1 92.44 267 GLU B C 1
ATOM 4385 O O . GLU B 1 267 ? 26.01 -19.066 5.625 1 92.44 267 GLU B O 1
ATOM 4390 N N . VAL B 1 268 ? 24.94 -18.125 3.919 1 93.4 268 VAL B N 1
ATOM 4391 C CA . VAL B 1 268 ? 25.047 -16.797 4.513 1 93.4 268 VAL B CA 1
ATOM 4392 C C . VAL B 1 268 ? 23.859 -16.549 5.441 1 93.4 268 VAL B C 1
ATOM 4394 O O . VAL B 1 268 ? 22.716 -16.464 4.986 1 93.4 268 VAL B O 1
ATOM 4397 N N . GLU B 1 269 ? 24.114 -16.456 6.684 1 92.37 269 GLU B N 1
ATOM 4398 C CA . GLU B 1 269 ? 23.062 -16.181 7.659 1 92.37 269 GLU B CA 1
ATOM 4399 C C . GLU B 1 269 ? 23.013 -14.698 8.014 1 92.37 269 GLU B C 1
ATOM 4401 O O . GLU B 1 269 ? 24.022 -14.117 8.419 1 92.37 269 GLU B O 1
ATOM 4406 N N . PHE B 1 270 ? 21.86 -14.15 7.833 1 93.69 270 PHE B N 1
ATOM 4407 C CA . PHE B 1 270 ? 21.65 -12.75 8.18 1 93.69 270 PHE B CA 1
ATOM 4408 C C . PHE B 1 270 ? 20.376 -12.581 9 1 93.69 270 PHE B C 1
ATOM 4410 O O . PHE B 1 270 ? 19.285 -12.447 8.441 1 93.69 270 PHE B O 1
ATOM 4417 N N . THR B 1 271 ? 20.581 -12.535 10.278 1 92.41 271 THR B N 1
ATOM 4418 C CA . THR B 1 271 ? 19.447 -12.334 11.173 1 92.41 271 THR B CA 1
ATOM 4419 C C . THR B 1 271 ? 19.1 -10.852 11.283 1 92.41 271 THR B C 1
ATOM 4421 O O . THR B 1 271 ? 19.983 -10.015 11.482 1 92.41 271 THR B O 1
ATOM 4424 N N . SER B 1 272 ? 17.871 -10.554 11.13 1 90.85 272 SER B N 1
ATOM 4425 C CA . SER B 1 272 ? 17.413 -9.173 11.234 1 90.85 272 SER B CA 1
ATOM 4426 C C . SER B 1 272 ? 17.372 -8.711 12.687 1 90.85 272 SER B C 1
ATOM 4428 O O . SER B 1 272 ? 16.996 -9.477 13.576 1 90.85 272 SER B O 1
ATOM 4430 N N . ALA B 1 273 ? 17.725 -7.459 12.867 1 87.2 273 ALA B N 1
ATOM 4431 C CA . ALA B 1 273 ? 17.57 -6.846 14.184 1 87.2 273 ALA B CA 1
ATOM 4432 C C . ALA B 1 273 ? 16.115 -6.467 14.445 1 87.2 273 ALA B C 1
ATOM 4434 O O . ALA B 1 273 ? 15.719 -6.255 15.593 1 87.2 273 ALA B O 1
ATOM 4435 N N . LEU B 1 274 ? 15.44 -6.422 13.382 1 90.45 274 LEU B N 1
ATOM 4436 C CA . LEU B 1 274 ? 14.021 -6.092 13.466 1 90.45 274 LEU B CA 1
ATOM 4437 C C . LEU B 1 274 ? 13.169 -7.356 13.472 1 90.45 274 LEU B C 1
ATOM 4439 O O . LEU B 1 274 ? 13.627 -8.421 13.053 1 90.45 274 LEU B O 1
ATOM 4443 N N . ALA B 1 275 ? 11.998 -7.21 13.969 1 93.84 275 ALA B N 1
ATOM 4444 C CA . ALA B 1 275 ? 11.053 -8.321 14.056 1 93.84 275 ALA B CA 1
ATOM 4445 C C . ALA B 1 275 ? 9.618 -7.836 13.875 1 93.84 275 ALA B C 1
ATOM 4447 O O . ALA B 1 275 ? 9.371 -6.632 13.77 1 93.84 275 ALA B O 1
ATOM 4448 N N . TYR B 1 276 ? 8.768 -8.818 13.724 1 95.04 276 TYR B N 1
ATOM 4449 C CA . TYR B 1 276 ? 7.346 -8.497 13.679 1 95.04 276 TYR B CA 1
ATOM 4450 C C . TYR B 1 276 ? 6.737 -8.52 15.075 1 95.04 276 TYR B C 1
ATOM 4452 O O . TYR B 1 276 ? 7.004 -9.432 15.861 1 95.04 276 TYR B O 1
ATOM 4460 N N . TYR B 1 277 ? 5.929 -7.536 15.33 1 95.67 277 TYR B N 1
ATOM 4461 C CA . TYR B 1 277 ? 5.285 -7.39 16.63 1 95.67 277 TYR B CA 1
ATOM 4462 C C . TYR B 1 277 ? 3.784 -7.177 16.474 1 95.67 277 TYR B C 1
ATOM 4464 O O . TYR B 1 277 ? 3.341 -6.491 15.55 1 95.67 277 TYR B O 1
ATOM 4472 N N . VAL B 1 278 ? 3.07 -7.799 17.386 1 96.69 278 VAL B N 1
ATOM 4473 C CA . VAL B 1 278 ? 1.672 -7.419 17.555 1 96.69 278 VAL B CA 1
ATOM 4474 C C . VAL B 1 278 ? 1.578 -6.167 18.423 1 96.69 278 VAL B C 1
ATOM 4476 O O . VAL B 1 278 ? 2.214 -6.085 19.476 1 96.69 278 VAL B O 1
ATOM 4479 N N . VAL B 1 279 ? 0.838 -5.196 17.948 1 94.61 279 VAL B N 1
ATOM 4480 C CA . VAL B 1 279 ? 0.723 -3.939 18.68 1 94.61 279 VAL B CA 1
ATOM 4481 C C . VAL B 1 279 ? -0.749 -3.567 18.84 1 94.61 279 VAL B C 1
ATOM 4483 O O . VAL B 1 279 ? -1.552 -3.778 17.928 1 94.61 279 VAL B O 1
ATOM 4486 N N . TYR B 1 280 ? -1.084 -3.111 19.908 1 92.78 280 TYR B N 1
ATOM 4487 C CA . TYR B 1 280 ? -2.45 -2.666 20.16 1 92.78 280 TYR B CA 1
ATOM 4488 C C . TYR B 1 280 ? -2.5 -1.698 21.336 1 92.78 280 TYR B C 1
ATOM 4490 O O . TYR B 1 280 ? -1.514 -1.54 22.061 1 92.78 280 TYR B O 1
ATOM 4498 N N . ARG B 1 281 ? -3.578 -1.016 21.412 1 84.01 281 ARG B N 1
ATOM 4499 C CA . ARG B 1 281 ? -3.766 -0.105 22.537 1 84.01 281 ARG B CA 1
ATOM 4500 C C . ARG B 1 281 ? -4.086 -0.873 23.815 1 84.01 281 ARG B C 1
ATOM 4502 O O . ARG B 1 281 ? -4.852 -1.839 23.791 1 84.01 281 ARG B O 1
ATOM 4509 N N . ALA B 1 282 ? -3.602 -0.414 24.914 1 83.91 282 ALA B N 1
ATOM 4510 C CA . ALA B 1 282 ? -3.787 -1.084 26.199 1 83.91 282 ALA B CA 1
ATOM 4511 C C . ALA B 1 282 ? -5.262 -1.122 26.59 1 83.91 282 ALA B C 1
ATOM 4513 O O . ALA B 1 282 ? -5.732 -2.106 27.166 1 83.91 282 ALA B O 1
ATOM 4514 N N . GLU B 1 283 ? -5.976 -0.11 26.216 1 78.85 283 GLU B N 1
ATOM 4515 C CA . GLU B 1 283 ? -7.378 0.019 26.6 1 78.85 283 GLU B CA 1
ATOM 4516 C C . GLU B 1 283 ? -8.241 -1.028 25.901 1 78.85 283 GLU B C 1
ATOM 4518 O O . GLU B 1 283 ? -9.332 -1.356 26.372 1 78.85 283 GLU B O 1
ATOM 4523 N N . CYS B 1 284 ? -7.714 -1.521 24.814 1 78.28 284 CYS B N 1
ATOM 4524 C CA . CYS B 1 284 ? -8.491 -2.479 24.036 1 78.28 284 CYS B CA 1
ATOM 4525 C C . CYS B 1 284 ? -8.036 -3.906 24.316 1 78.28 284 CYS B C 1
ATOM 4527 O O . CYS B 1 284 ? -8.623 -4.861 23.804 1 78.28 284 CYS B O 1
ATOM 4529 N N . ALA B 1 285 ? -7.174 -4.085 25.171 1 83.72 285 ALA B N 1
ATOM 4530 C CA . ALA B 1 285 ? -6.492 -5.363 25.358 1 83.72 285 ALA B CA 1
ATOM 4531 C C . ALA B 1 285 ? -7.463 -6.439 25.834 1 83.72 285 ALA B C 1
ATOM 4533 O O . ALA B 1 285 ? -7.272 -7.625 25.554 1 83.72 285 ALA B O 1
ATOM 4534 N N . SER B 1 286 ? -8.52 -6.025 26.465 1 82.99 286 SER B N 1
ATOM 4535 C CA . SER B 1 286 ? -9.402 -7.018 27.071 1 82.99 286 SER B CA 1
ATOM 4536 C C . SER B 1 286 ? -10.631 -7.267 26.204 1 82.99 286 SER B C 1
ATOM 4538 O O . SER B 1 286 ? -11.454 -8.13 26.519 1 82.99 286 SER B O 1
ATOM 4540 N N . LEU B 1 287 ? -10.763 -6.571 25.141 1 81.42 287 LEU B N 1
ATOM 4541 C CA . LEU B 1 287 ? -11.883 -6.815 24.239 1 81.42 287 LEU B CA 1
ATOM 4542 C C . LEU B 1 287 ? -11.824 -8.229 23.67 1 81.42 287 LEU B C 1
ATOM 4544 O O . LEU B 1 287 ? -10.787 -8.654 23.157 1 81.42 287 LEU B O 1
ATOM 4548 N N . PRO B 1 288 ? -12.883 -8.962 23.779 1 85.07 288 PRO B N 1
ATOM 4549 C CA . PRO B 1 288 ? -12.884 -10.369 23.372 1 85.07 288 PRO B CA 1
ATOM 4550 C C . PRO B 1 288 ? -12.411 -10.567 21.934 1 85.07 288 PRO B C 1
ATOM 4552 O O . PRO B 1 288 ? -11.63 -11.482 21.657 1 85.07 288 PRO B O 1
ATOM 4555 N N . ARG B 1 289 ? -12.858 -9.764 21.024 1 87.64 289 ARG B N 1
ATOM 4556 C CA . ARG B 1 289 ? -12.478 -9.912 19.623 1 87.64 289 ARG B CA 1
ATOM 4557 C C . ARG B 1 289 ? -10.982 -9.685 19.434 1 87.64 289 ARG B C 1
ATOM 4559 O O . ARG B 1 289 ? -10.349 -10.341 18.604 1 87.64 289 ARG B O 1
ATOM 4566 N N . LEU B 1 290 ? -10.452 -8.751 20.205 1 91.08 290 LEU B N 1
ATOM 4567 C CA . LEU B 1 290 ? -9.021 -8.484 20.119 1 91.08 290 LEU B CA 1
ATOM 4568 C C . LEU B 1 290 ? -8.215 -9.649 20.684 1 91.08 290 LEU B C 1
ATOM 4570 O O . LEU B 1 290 ? -7.226 -10.074 20.084 1 91.08 290 LEU B O 1
ATOM 4574 N N . VAL B 1 291 ? -8.654 -10.102 21.827 1 92.95 291 VAL B N 1
ATOM 4575 C CA . VAL B 1 291 ? -7.986 -11.234 22.46 1 92.95 291 VAL B CA 1
ATOM 4576 C C . VAL B 1 291 ? -8.017 -12.441 21.525 1 92.95 291 VAL B C 1
ATOM 4578 O O . VAL B 1 291 ? -7 -13.113 21.335 1 92.95 291 VAL B O 1
ATOM 4581 N N . ALA B 1 292 ? -9.141 -12.618 20.951 1 93.63 292 ALA B N 1
ATOM 4582 C CA . ALA B 1 292 ? -9.289 -13.747 20.036 1 93.63 292 ALA B CA 1
ATOM 4583 C C . ALA B 1 292 ? -8.338 -13.62 18.849 1 93.63 292 ALA B C 1
ATOM 4585 O O . ALA B 1 292 ? -7.672 -14.587 18.473 1 93.63 292 ALA B O 1
ATOM 4586 N N . PHE B 1 293 ? -8.27 -12.486 18.284 1 95.13 293 PHE B N 1
ATOM 4587 C CA . PHE B 1 293 ? -7.42 -12.263 17.121 1 95.13 293 PHE B CA 1
ATOM 4588 C C . PHE B 1 293 ? -5.947 -12.36 17.5 1 95.13 293 PHE B C 1
ATOM 4590 O O . PHE B 1 293 ? -5.154 -12.968 16.778 1 95.13 293 PHE B O 1
ATOM 4597 N N . ARG B 1 294 ? -5.612 -11.73 18.552 1 96.01 294 ARG B N 1
ATOM 4598 C CA . ARG B 1 294 ? -4.239 -11.784 19.043 1 96.01 294 ARG B CA 1
ATOM 4599 C C . ARG B 1 294 ? -3.797 -13.224 19.277 1 96.01 294 ARG B C 1
ATOM 4601 O O . ARG B 1 294 ? -2.73 -13.634 18.815 1 96.01 294 ARG B O 1
ATOM 4608 N N . ASP B 1 295 ? -4.574 -13.977 19.977 1 95.67 295 ASP B N 1
ATOM 4609 C CA . ASP B 1 295 ? -4.242 -15.366 20.277 1 95.67 295 ASP B CA 1
ATOM 4610 C C . ASP B 1 295 ? -4.133 -16.193 18.998 1 95.67 295 ASP B C 1
ATOM 4612 O O . ASP B 1 295 ? -3.254 -17.049 18.88 1 95.67 295 ASP B O 1
ATOM 4616 N N . TRP B 1 296 ? -5.006 -15.927 18.126 1 96.13 296 TRP B N 1
ATOM 4617 C CA . TRP B 1 296 ? -4.96 -16.609 16.836 1 96.13 296 TRP B CA 1
ATOM 4618 C C . TRP B 1 296 ? -3.664 -16.29 16.097 1 96.13 296 TRP B C 1
ATOM 4620 O O . TRP B 1 296 ? -3.012 -17.188 15.559 1 96.13 296 TRP B O 1
ATOM 4630 N N . LEU B 1 297 ? -3.247 -15.022 16.052 1 96.24 297 LEU B N 1
ATOM 4631 C CA . LEU B 1 297 ? -2.006 -14.604 15.41 1 96.24 297 LEU B CA 1
ATOM 4632 C C . LEU B 1 297 ? -0.815 -15.363 15.983 1 96.24 297 LEU B C 1
ATOM 4634 O O . LEU B 1 297 ? 0.024 -15.868 15.234 1 96.24 297 LEU B O 1
ATOM 4638 N N . VAL B 1 298 ? -0.826 -15.422 17.259 1 96.08 298 VAL B N 1
ATOM 4639 C CA . VAL B 1 298 ? 0.285 -16.061 17.955 1 96.08 298 VAL B CA 1
ATOM 4640 C C . VAL B 1 298 ? 0.318 -17.551 17.62 1 96.08 298 VAL B C 1
ATOM 4642 O O . VAL B 1 298 ? 1.384 -18.111 17.356 1 96.08 298 VAL B O 1
ATOM 4645 N N . SER B 1 299 ? -0.817 -18.14 17.6 1 95.89 299 SER B N 1
ATOM 4646 C CA . SER B 1 299 ? -0.905 -19.56 17.276 1 95.89 299 SER B CA 1
ATOM 4647 C C . SER B 1 299 ? -0.454 -19.829 15.844 1 95.89 299 SER B C 1
ATOM 4649 O O . SER B 1 299 ? 0.283 -20.784 15.589 1 95.89 299 SER B O 1
ATOM 4651 N N . GLU B 1 300 ? -0.866 -18.997 14.895 1 95.14 300 GLU B N 1
ATOM 4652 C CA . GLU B 1 300 ? -0.493 -19.155 13.492 1 95.14 300 GLU B CA 1
ATOM 4653 C C . GLU B 1 300 ? 1.007 -18.956 13.294 1 95.14 300 GLU B C 1
ATOM 4655 O O . GLU B 1 300 ? 1.631 -19.655 12.492 1 95.14 300 GLU B O 1
ATOM 4660 N N . ALA B 1 301 ? 1.534 -17.966 13.999 1 94.67 301 ALA B N 1
ATOM 4661 C CA . ALA B 1 301 ? 2.963 -17.686 13.889 1 94.67 301 ALA B CA 1
ATOM 4662 C C . ALA B 1 301 ? 3.793 -18.842 14.44 1 94.67 301 ALA B C 1
ATOM 4664 O O . ALA B 1 301 ? 4.871 -19.143 13.921 1 94.67 301 ALA B O 1
ATOM 4665 N N . ALA B 1 302 ? 3.28 -19.473 15.468 1 92.05 302 ALA B N 1
ATOM 4666 C CA . ALA B 1 302 ? 3.976 -20.595 16.092 1 92.05 302 ALA B CA 1
ATOM 4667 C C . ALA B 1 302 ? 3.908 -21.84 15.212 1 92.05 302 ALA B C 1
ATOM 4669 O O . ALA B 1 302 ? 4.821 -22.669 15.227 1 92.05 302 ALA B O 1
ATOM 4670 N N . ALA B 1 303 ? 2.822 -21.992 14.49 1 84.76 303 ALA B N 1
ATOM 4671 C CA . ALA B 1 303 ? 2.618 -23.164 13.642 1 84.76 303 ALA B CA 1
ATOM 4672 C C . ALA B 1 303 ? 3.444 -23.066 12.363 1 84.76 303 ALA B C 1
ATOM 4674 O O . ALA B 1 303 ? 3.731 -24.08 11.722 1 84.76 303 ALA B O 1
ATOM 4675 N N . GLY B 1 304 ? 4.13 -21.988 12.11 1 72.13 304 GLY B N 1
ATOM 4676 C CA . GLY B 1 304 ? 4.957 -21.834 10.923 1 72.13 304 GLY B CA 1
ATOM 4677 C C . GLY B 1 304 ? 4.158 -21.496 9.679 1 72.13 304 GLY B C 1
ATOM 4678 O O . GLY B 1 304 ? 4.716 -21.397 8.584 1 72.13 304 GLY B O 1
#

pLDDT: mean 83.11, std 13.99, range [28.36, 97.5]

InterPro domains:
  IPR000847 LysR, HTH, N-terminal domain [PF00126] (7-65)
  IPR000847 LysR, HTH, N-terminal domain [PR00039] (22-33)
  IPR000847 LysR, HTH, N-terminal domain [PR00039] (33-43)
  IPR000847 LysR, HTH, N-terminal domain [PR00039] (43-54)
  IPR000847 LysR, HTH, N-terminal domain [PS50931] (5-63)
  IPR005119 LysR, substrate-binding [PF03466] (93-301)
  IPR036388 Winged helix-like DNA-binding domain superfamily [G3DSA:1.10.10.10] (2-90)
  IPR036390 Winged helix DNA-binding domain superfamily [SSF46785] (7-116)
  IPR058163 LysR-type transcriptional regulator, proteobacterial-type [PTHR30537] (7-302)

Radius of gyration: 25.53 Å; Cα contacts (8 Å, |Δi|>4): 1039; chains: 2; bounding box: 65×63×64 Å

Foldseek 3Di:
DPPVLLLVLLQLLLLCQVVLHLCRSCVVVVHHSVVSVVSVVVNCVVVVHHQWQADPDDDRGTHGDPVNVVCSVVSVVVVVLVVLVVVLVVCVVVLAEAEEEEAPLCVVQPCVVCVVVLCVVRVRHHYHYHHDLDDDDCVSNVHFKYKHKALQDDPQKDKAFAWWKWKFKKAFPVLCVVCVQLQAPQSLQPWAEEFAPQDPVVRQDDTPVNQCVLSVHDPHDPPDHHYDNGQNVSVVCRLVGRTMYIHICNSCVVCVVVRSMDTGDVVRIGTTSMGMIMIGHPVSCPSPSNVSVVVVSNVSSVVD/DPPPLLLVLLQLLLLCQVVLHLCRSCVVVVHHSVVSVVSVVVNCVVVVHHQWQADPDDDRGTHGDPVNVVCSVVSVVVVVLVVLVVVLVVCVVVLAEAEEEEAPLCVVQPCVVCVVVLCVVRVRHHYHYHHDLDDDDCVSNVHFKYKHKALQDDPQKDKAFAWWKWKFKKAFPVLCVVCVQQQAPQSLQPWAEEFAPQDPVVRQDDTPVNQCVLSVHDPHDPPDHHYDNGQNVSVVCRLVGRTMYIHICNSCVVCVVVRSMDTGDVVRIGTTSMGMIMIGHPVSCPSPSNVSVVVVSNVSSVVD

Solvent-accessible surface area (backbone atoms only — not comparable to full-atom values): 32581 Å² total; per-residue (Å²): 127,76,60,67,65,52,47,55,20,48,49,40,40,54,39,20,52,73,56,30,24,47,58,58,25,11,63,75,69,72,51,50,37,67,56,35,50,48,34,35,48,51,47,21,59,74,67,73,43,74,46,54,49,70,54,97,74,81,92,78,38,38,40,58,25,70,68,37,56,67,44,43,60,57,52,48,50,48,48,50,47,47,47,51,39,47,50,38,53,56,36,60,66,42,89,32,64,45,31,35,34,26,31,60,31,49,39,59,50,49,44,55,82,48,42,61,64,53,40,69,76,39,69,72,51,28,46,34,41,44,54,38,83,59,88,64,57,40,76,73,65,61,42,51,34,29,48,44,78,37,78,75,78,55,90,85,41,43,71,42,85,59,44,78,36,38,43,42,42,29,25,9,54,64,45,50,65,74,40,81,57,75,80,49,80,69,43,51,55,82,49,43,38,39,41,63,56,51,50,58,56,87,67,52,42,81,41,70,66,57,51,32,52,74,66,70,41,82,82,55,76,75,86,59,43,42,34,26,42,34,55,46,49,40,51,47,39,10,48,73,44,68,28,39,20,74,35,48,43,69,57,40,43,63,41,41,76,71,56,46,30,37,80,49,63,81,83,56,81,41,74,47,82,31,29,35,24,40,33,29,41,66,90,47,56,75,40,64,70,51,42,51,49,51,52,46,51,52,51,53,55,71,74,105,126,76,61,67,65,52,47,54,19,49,49,42,40,53,38,19,53,74,57,32,24,47,58,57,24,9,61,74,68,72,49,49,36,66,56,36,49,49,34,35,48,50,46,21,59,75,67,72,42,73,45,54,48,72,54,98,75,80,92,78,39,38,40,59,26,71,70,37,57,66,44,41,62,56,51,47,49,49,48,50,47,48,48,51,41,48,50,38,52,56,35,60,68,41,88,30,64,47,30,36,33,28,29,59,29,49,38,59,50,48,44,57,83,48,44,62,63,53,40,70,76,39,69,71,51,27,45,33,39,43,54,39,81,60,89,65,57,39,75,73,66,58,42,51,35,30,48,43,78,35,78,76,78,54,91,86,42,43,70,41,85,59,43,80,35,38,43,43,42,29,25,10,55,64,46,50,65,73,40,83,54,76,80,48,80,69,43,51,55,84,49,42,38,40,41,64,56,51,50,58,56,88,65,54,42,83,42,67,66,57,50,32,52,75,65,71,41,81,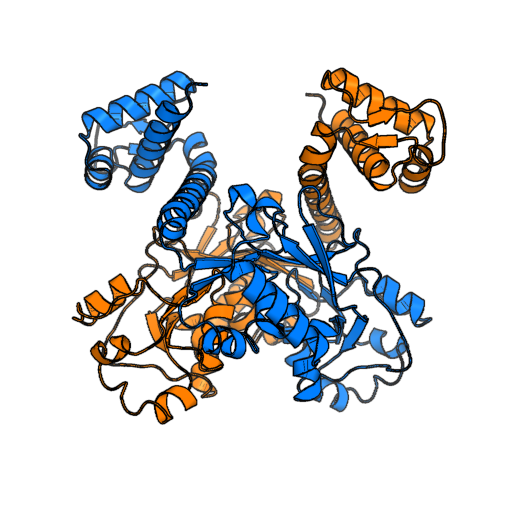80,55,76,77,88,58,43,41,34,25,42,36,55,47,50,41,52,47,39,11,48,72,45,69,28,40,21,73,36,49,44,70,58,42,42,63,41,42,75,71,55,45,32,38,78,48,63,80,82,57,82,39,73,47,82,31,30,34,24,40,34,29,40,66,90,46,56,76,40,66,70,49,43,52,49,52,53,48,50,52,52,54,56,71,73,104

Sequence (608 aa):
MKSPIYLNALREFEASARHQSFSAAAAELNVTPAAVGQLVRSLEASLGTPLFHRGSGGRVRLVATEVAQRALPDIRAGFDRLSLGLERLKEASASGVLTVTVSPAFAAKWLLPRIDRFQAAWPDTDVRLDTSLRLVDFVVQGIDIGVRYGAGSWPGLVVEKLMDEEIYPVCSPELLRRKRRLRSPADLAGETLIHDLSVDRHEGFASWDAWLEKAGVTTVTTKRGMRINNSAAVLQAAIDGHGVALARSVMARDDLVAGRLVRLFPEVEFTSALAYYVVYRAECASLPRLVAFRDWLVSEAAAGMKSPIYLNALREFEASARHQSFSAAAAELNVTPAAVGQLVRSLEASLGTPLFHRGSGGRVRLVATEVAQRALPDIRAGFDRLSLGLERLKEASASGVLTVTVSPAFAAKWLLPRIDRFQAAWPDTDVRLDTSLRLVDFVVQGIDIGVRYGAGSWPGLVVEKLMDEEIYPVCSPELLRRKRRLRSPADLAGETLIHDLSVDRHEGFASWDAWLEKAGVTTVTTKRGMRINNSAAVLQAAIDGHGVALARSVMARDDLVAGRLVRLFPEVEFTSALAYYVVYRAECASLPRLVAFRDWLVSEAAAG

Secondary structure (DSSP, 8-state):
--HHHHHHHHHHHHHHHHHT-HHHHHHHHTS-HHHHHHHHHHHHHHHTS--EEE-SSSS--EEE-HHHHHHHHHHHHHHHHHHHHHHHHHHHSSTTEEEEEE-HHHIIIIITTTHHHHHHH-TTPEEEEEE-SS---HHHHT--EEEEEESS--TTEEEEEEE--BEEEEE-HHHHHH-TTTTSGGGGGGSPEEEE-SS-GGGTPPPHHHHHHHTT--S---SSSEEES-HHHHHHHHHTTS-EEEEEHHHHHHHHHTTS-EE--TT---B-S-EEEEEEEGGGTT-HHHHHHHHHHHHHHHH-/--HHHHHHHHHHHHHHHHHT-HHHHHHHHTS-HHHHHHHHHHHHHHHTS-SEEE-SSSS--EEE-HHHHHHHHHHHHHHHHHHHHHHHHHHHSSTTEEEEEE-HHHIIIIITTTHHHHHHH-TTPEEEEEE-SS---HHHHT--EEEEEESS--TTEEEEEEE--BEEEEE-HHHHHH-TTTTSGGGGGGSPEEEE-SS-GGGTPPPHHHHHHHTT--S---SSSEEES-HHHHHHHHHTTS-EEEEEHHHHHHHHHTTS-EE--TT---B-S-EEEEEEEGGGTT-HHHHHHHHHHHHHHHH-

Nearest PDB structures (foldseek):
  3kos-assembly1_A  TM=8.702E-01  e=8.763E-18  Citrobacter freundii
  3hhg-assembly1_D  TM=5.552E-01  e=3.146E-21  Neisseria meningitidis serogroup B
  3t1b-assembly1_A  TM=5.277E-01  e=4.799E-20  Vibrio cholerae
  3szp-assembly1_A-2  TM=5.884E-01  e=2.457E-18  Vibrio cholerae
  5fhk-assembly1_A  TM=7.412E-01  e=6.431E-14  Vibrio vulnificus

Organism: Ralstonia solanacearum (NCBI:txid305)